Protein AF-A0A2P6NKU2-F1 (afdb_monomer_lite)

Sequence (429 aa):
MNRVTAGFEARDTPEVQMRATLITFRNQTPTHAPTNDEMSANINNIEGGYKATLSNPKSSEEARQHAMDMLNKMSKGEDVERANPPRNGDLSEEEKHRHHIEGGYKATLSNPKSSEEAKKHAQEMLDKISRGEEVEAANPSRNDNLSEDEKHRHHIIGGYKATLNNESSSEEAKKHAQEMLDRLERGEELSESERNFYRTSDLSEDEKHRHHVIGGYKATLNNDSASDEAKKHAQEMLDKLEKGEELPESEKRGLKRSSDDVKSSDKESSSGSGKQGFASMPKEKVQEIASKGGRTKNAGEEPSSKKSKTEDAKDDTKDLTEDDKHNHHVIGGYKATLSNLKSSEEAKKHAQEMLDKLEKGEEVDSESKSESKSESKSSKKSDSKSESDKSGKGKQGFASMPKEKVQEIASKGGRTKNAGEEPTAVKNN

pLDDT: mean 73.59, std 20.35, range [33.16, 97.69]

InterPro domains:
  IPR018824 Conidiation-specific protein 6 [PF10346] (42-74)
  IPR018824 Conidiation-specific protein 6 [PF10346] (97-128)
  IPR018824 Conidiation-specific protein 6 [PF10346] (152-184)
  IPR018824 Conidiation-specific protein 6 [PF10346] (209-241)
  IPR018824 Conidiation-specific protein 6 [PF10346] (326-358)
  IPR019626 Stress-induced protein, KGG, repeat [PF10685] (277-295)
  IPR019626 Stress-induced protein, KGG, repeat [PF10685] (397-415)
  IPR052670 UPF0654 domain-containing protein [PTHR36576] (151-243)

Foldseek 3Di:
DDDDDDDDDDDDDPDPPPPPPPPPPPPPPPPPDDDPVRVVVVLVVLLVVLVVLCVDPPRDPVSVVVSVVLNVCVVVPPPCVVVPPPDLVPDDPVRNVLVVLLVVLVVLLVDPPRDPVSVVVSVVVNVCVVVVNPPVPVPLVVCVPPDPVVVLLVVLLVVLVVLLPDPPHDPVSVVVSVVVNVCVVVVPDDDPVRSVVSPLVPDDPQVVLLVVLLVVLVVLCVDPPRDPVSVVVSVVVNVCVVVVHDDDPVSVPPPPPPDDVPPDPDDDDDPDPDPPPPVNDPPVVVVVVVVVDPDPPDDDDDDDDDDDDDDDDPPCPDDDDPVNVVVVVLLVVLVVLCPDPPRDPVSVVVSVVVNVCVVVVNPDPPPPPDPPDDDDDDDDDDDDDDDDDDDDPDPDPPVPDDPVVVVVCVVVPDDPPPDDDDDDDDDDD

Organism: NCBI:txid1890364

Secondary structure (DSSP, 8-state):
--------------------------------PPPHHHHHHHHHHHHHHHHHHHH-TTS-HHHHHHHHHHHHHHHTT--GGGTS---TTSS-HHHHHHHHHHHHHHHHHH-TTS-HHHHHHHHHHHHHHHTT-------GGGGGGS-HHHHHHHHHHHHHHHHHH-TTS-HHHHHHHHHHHHHHHTTPPPPHHHHHHH-TTSS-HHHHHHHHHHHHHHHHHH-TTS-HHHHHHHHHHHHHHHTTPPPPHHHHTSSTTSSSS----------------GGGS-HHHHHHHHHT-----------------------------HHHHHHHHHHHHHHHHHH-TTS-HHHHHHHHHHHHHHHTT----TT------------------------------GGGS-HHHHHHHHHHS-----PPPP-------

Radius of gyration: 36.41 Å; chains: 1; bounding box: 132×80×87 Å

Structure (mmCIF, N/CA/C/O backbone):
data_AF-A0A2P6NKU2-F1
#
_entry.id   AF-A0A2P6NKU2-F1
#
loop_
_atom_site.group_PDB
_atom_site.id
_atom_site.type_symbol
_atom_site.label_atom_id
_atom_site.label_alt_id
_atom_site.label_comp_id
_atom_site.label_asym_id
_atom_site.label_entity_id
_atom_site.label_seq_id
_atom_site.pdbx_PDB_ins_code
_atom_site.Cartn_x
_atom_site.Cartn_y
_atom_site.Cartn_z
_atom_site.occupancy
_atom_site.B_iso_or_equiv
_atom_site.auth_seq_id
_atom_site.auth_comp_id
_atom_site.auth_asym_id
_atom_site.auth_atom_id
_atom_site.pdbx_PDB_model_num
ATOM 1 N N . MET A 1 1 ? 76.157 10.938 19.872 1.00 46.62 1 MET A N 1
ATOM 2 C CA . MET A 1 1 ? 76.374 9.580 20.420 1.00 46.62 1 MET A CA 1
ATOM 3 C C . MET A 1 1 ? 75.071 9.175 21.102 1.00 46.62 1 MET A C 1
ATOM 5 O O . MET A 1 1 ? 74.679 9.897 21.997 1.00 46.62 1 MET A O 1
ATOM 9 N N . ASN A 1 2 ? 74.260 8.188 20.734 1.00 48.03 2 ASN A N 1
ATOM 10 C CA . ASN A 1 2 ? 74.245 7.165 19.691 1.00 48.03 2 ASN A CA 1
ATOM 11 C C . ASN A 1 2 ? 72.760 6.925 19.344 1.00 48.03 2 ASN A C 1
ATOM 13 O O . ASN A 1 2 ? 71.943 6.779 20.250 1.00 48.03 2 ASN A O 1
ATOM 17 N N . ARG A 1 3 ? 72.408 6.906 18.052 1.00 43.28 3 ARG A N 1
ATOM 18 C CA . ARG A 1 3 ? 71.095 6.456 17.564 1.00 43.28 3 ARG A CA 1
ATOM 19 C C . ARG A 1 3 ? 71.150 4.939 17.414 1.00 43.28 3 ARG A C 1
ATOM 21 O O . ARG A 1 3 ? 71.991 4.443 16.672 1.00 43.28 3 ARG A O 1
ATOM 28 N N . VAL A 1 4 ? 70.268 4.227 18.108 1.00 55.75 4 VAL A N 1
ATOM 29 C CA . VAL A 1 4 ? 70.070 2.784 17.935 1.00 55.75 4 VAL A CA 1
ATOM 30 C C . VAL A 1 4 ? 69.018 2.588 16.848 1.00 55.75 4 VAL A C 1
ATOM 32 O O . VAL A 1 4 ? 67.836 2.851 17.045 1.00 55.75 4 VAL A O 1
ATOM 35 N N . THR A 1 5 ? 69.486 2.182 15.675 1.00 52.53 5 THR A N 1
ATOM 36 C CA . THR A 1 5 ? 68.692 1.688 14.551 1.00 52.53 5 THR A CA 1
ATOM 37 C C . THR A 1 5 ? 68.371 0.216 14.795 1.00 52.53 5 THR A C 1
ATOM 39 O O . THR A 1 5 ? 69.264 -0.626 14.713 1.00 52.53 5 THR A O 1
ATOM 42 N N . ALA A 1 6 ? 67.115 -0.096 15.109 1.00 56.97 6 ALA A N 1
ATOM 43 C CA . ALA A 1 6 ? 66.612 -1.466 15.120 1.00 56.97 6 ALA A CA 1
ATOM 44 C C . ALA A 1 6 ? 66.144 -1.825 13.702 1.00 56.97 6 ALA A C 1
ATOM 46 O O . ALA A 1 6 ? 65.212 -1.216 13.176 1.00 56.97 6 ALA A O 1
ATOM 47 N N . GLY A 1 7 ? 66.854 -2.765 13.075 1.00 49.09 7 GLY A N 1
ATOM 48 C CA . GLY A 1 7 ? 66.516 -3.334 11.777 1.00 49.09 7 GLY A CA 1
ATOM 49 C C . GLY A 1 7 ? 65.271 -4.207 11.881 1.00 49.09 7 GLY A C 1
ATOM 50 O O . GLY A 1 7 ? 65.176 -5.066 12.754 1.00 49.09 7 GLY A O 1
ATOM 51 N N . PHE A 1 8 ? 64.316 -3.961 10.991 1.00 51.16 8 PHE A N 1
ATOM 52 C CA . PHE A 1 8 ? 63.156 -4.815 10.791 1.00 51.16 8 PHE A CA 1
ATOM 53 C C . PHE A 1 8 ? 63.537 -5.833 9.713 1.00 51.16 8 PHE A C 1
ATOM 55 O O . PHE A 1 8 ? 63.687 -5.483 8.543 1.00 51.16 8 PHE A O 1
ATOM 62 N N . GLU A 1 9 ? 63.793 -7.069 10.138 1.00 52.72 9 GLU A N 1
ATOM 63 C CA . GLU A 1 9 ? 64.088 -8.198 9.260 1.00 52.72 9 GLU A CA 1
ATOM 64 C C . GLU A 1 9 ? 62.875 -8.497 8.374 1.00 52.72 9 GLU A C 1
ATOM 66 O O . GLU A 1 9 ? 61.764 -8.747 8.852 1.00 52.72 9 GLU A O 1
ATOM 71 N N . ALA A 1 10 ? 63.108 -8.456 7.064 1.00 47.59 10 ALA A N 1
ATOM 72 C CA . ALA A 1 10 ? 62.177 -8.911 6.051 1.00 47.59 10 ALA A CA 1
ATOM 73 C C . ALA A 1 10 ? 61.926 -10.411 6.252 1.00 47.59 10 ALA A C 1
ATOM 75 O O . ALA A 1 10 ? 62.823 -11.234 6.083 1.00 47.59 10 ALA A O 1
ATOM 76 N N . ARG A 1 11 ? 60.700 -10.765 6.641 1.00 50.03 11 ARG A N 1
ATOM 77 C CA . ARG A 1 11 ? 60.231 -12.148 6.597 1.00 50.03 11 ARG A CA 1
ATOM 78 C C . ARG A 1 11 ? 59.867 -12.471 5.157 1.00 50.03 11 ARG A C 1
ATOM 80 O O . ARG A 1 11 ? 58.875 -11.957 4.647 1.00 50.03 11 ARG A O 1
ATOM 87 N N . ASP A 1 12 ? 60.680 -13.326 4.547 1.00 50.78 12 ASP A N 1
ATOM 88 C CA . ASP A 1 12 ? 60.379 -14.046 3.314 1.00 50.78 12 ASP A CA 1
ATOM 89 C C . ASP A 1 12 ? 58.995 -14.698 3.414 1.00 50.78 12 ASP A C 1
ATOM 91 O O . ASP A 1 12 ? 58.765 -15.644 4.172 1.00 50.78 12 ASP A O 1
ATOM 95 N N . THR A 1 13 ? 58.050 -14.165 2.648 1.00 58.47 13 THR A N 1
ATOM 96 C CA . THR A 1 13 ? 56.775 -14.822 2.371 1.00 58.47 13 THR A CA 1
ATOM 97 C C . THR A 1 13 ? 57.018 -15.919 1.338 1.00 58.47 13 THR A C 1
ATOM 99 O O . THR A 1 13 ? 57.565 -15.613 0.276 1.00 58.47 13 THR A O 1
ATOM 102 N N . PRO A 1 14 ? 56.613 -17.178 1.588 1.00 53.78 14 PRO A N 1
ATOM 103 C CA . PRO A 1 14 ? 56.723 -18.213 0.577 1.00 53.78 14 PRO A CA 1
ATOM 104 C C . PRO A 1 14 ? 55.837 -17.841 -0.610 1.00 53.78 14 PRO A C 1
ATOM 106 O O . PRO A 1 14 ? 54.634 -17.618 -0.475 1.00 53.78 14 PRO A O 1
ATOM 109 N N . GLU A 1 15 ? 56.476 -17.765 -1.769 1.00 51.59 15 GLU A N 1
ATOM 110 C CA . GLU A 1 15 ? 55.886 -17.640 -3.091 1.00 51.59 15 GLU A CA 1
ATOM 111 C C . GLU A 1 15 ? 54.861 -18.767 -3.293 1.00 51.59 15 GLU A C 1
ATOM 113 O O . GLU A 1 15 ? 55.184 -19.903 -3.648 1.00 51.59 15 GLU A O 1
ATOM 118 N N . VAL A 1 16 ? 53.594 -18.470 -2.995 1.00 49.28 16 VAL A N 1
ATOM 119 C CA . VAL A 1 16 ? 52.472 -19.345 -3.319 1.00 49.28 16 VAL A CA 1
ATOM 120 C C . VAL A 1 16 ? 52.348 -19.327 -4.835 1.00 49.28 16 VAL A C 1
ATOM 122 O O . VAL A 1 16 ? 51.752 -18.420 -5.414 1.00 49.28 16 VAL A O 1
ATOM 125 N N . GLN A 1 17 ? 52.939 -20.333 -5.480 1.00 46.47 17 GLN A N 1
ATOM 126 C CA . GLN A 1 17 ? 52.674 -20.663 -6.873 1.00 46.47 17 GLN A CA 1
ATOM 127 C C . GLN A 1 17 ? 51.173 -20.931 -7.019 1.00 46.47 17 GLN A C 1
ATOM 129 O O . GLN A 1 17 ? 50.691 -22.049 -6.822 1.00 46.47 17 GLN A O 1
ATOM 134 N N . MET A 1 18 ? 50.422 -19.883 -7.353 1.00 46.53 18 MET A N 1
ATOM 135 C CA . MET A 1 18 ? 49.056 -19.991 -7.831 1.00 46.53 18 MET A CA 1
ATOM 136 C C . MET A 1 18 ? 49.111 -20.746 -9.154 1.00 46.53 18 MET A C 1
ATOM 138 O O . MET A 1 18 ? 49.313 -20.173 -10.224 1.00 46.53 18 MET A O 1
ATOM 142 N N . ARG A 1 19 ? 48.967 -22.071 -9.072 1.00 45.34 19 ARG A N 1
ATOM 143 C CA . ARG A 1 19 ? 48.601 -22.906 -10.210 1.00 45.34 19 ARG A CA 1
ATOM 144 C C . ARG A 1 19 ? 47.275 -22.366 -10.729 1.00 45.34 19 ARG A C 1
ATOM 146 O O . ARG A 1 19 ? 46.218 -22.661 -10.179 1.00 45.34 19 ARG A O 1
ATOM 153 N N . ALA A 1 20 ? 47.355 -21.544 -11.771 1.00 46.84 20 ALA A N 1
ATOM 154 C CA . ALA A 1 20 ? 46.227 -21.125 -12.577 1.00 46.84 20 ALA A CA 1
ATOM 155 C C . ALA A 1 20 ? 45.651 -22.371 -13.260 1.00 46.84 20 ALA A C 1
ATOM 157 O O . ALA A 1 20 ? 46.010 -22.730 -14.380 1.00 46.84 20 ALA A O 1
ATOM 158 N N . THR A 1 21 ? 44.787 -23.081 -12.540 1.00 47.06 21 THR A N 1
ATOM 159 C CA . THR A 1 21 ? 43.886 -24.073 -13.111 1.00 47.06 21 THR A CA 1
ATOM 160 C C . THR A 1 21 ? 42.972 -23.310 -14.062 1.00 47.06 21 THR A C 1
ATOM 162 O O . THR A 1 21 ? 42.023 -22.659 -13.632 1.00 47.06 21 THR A O 1
ATOM 165 N N . LEU A 1 22 ? 43.299 -23.340 -15.357 1.00 45.00 22 LEU A N 1
ATOM 166 C CA . LEU A 1 22 ? 42.388 -22.971 -16.436 1.00 45.00 22 LEU A CA 1
ATOM 167 C C . LEU A 1 22 ? 41.176 -23.909 -16.363 1.00 45.00 22 LEU A C 1
ATOM 169 O O . LEU A 1 22 ? 41.125 -24.954 -17.013 1.00 45.00 22 LEU A O 1
ATOM 173 N N . ILE A 1 23 ? 40.199 -23.539 -15.538 1.00 47.00 23 ILE A N 1
ATOM 174 C CA . ILE A 1 23 ? 38.848 -24.078 -15.604 1.00 47.00 23 ILE A CA 1
ATOM 175 C C . ILE A 1 23 ? 38.249 -23.479 -16.872 1.00 47.00 23 ILE A C 1
ATOM 177 O O . ILE A 1 23 ? 37.719 -22.371 -16.890 1.00 47.00 23 ILE A O 1
ATOM 181 N N . THR A 1 24 ? 38.403 -24.209 -17.971 1.00 44.25 24 THR A N 1
ATOM 182 C CA . THR A 1 24 ? 37.651 -23.974 -19.197 1.00 44.25 24 THR A CA 1
ATOM 183 C C . THR A 1 24 ? 36.188 -24.277 -18.887 1.00 44.25 24 THR A C 1
ATOM 185 O O . THR A 1 24 ? 35.739 -25.420 -18.934 1.00 44.25 24 THR A O 1
ATOM 188 N N . PHE A 1 25 ? 35.445 -23.237 -18.505 1.00 44.16 25 PHE A N 1
ATOM 189 C CA . PHE A 1 25 ? 33.994 -23.274 -18.357 1.00 44.16 25 PHE A CA 1
ATOM 190 C C . PHE A 1 25 ? 33.373 -23.537 -19.735 1.00 44.16 25 PHE A C 1
ATOM 192 O O . PHE A 1 25 ? 33.057 -22.629 -20.500 1.00 44.16 25 PHE A O 1
ATOM 199 N N . ARG A 1 26 ? 33.220 -24.817 -20.073 1.00 46.06 26 ARG A N 1
ATOM 200 C CA . ARG A 1 26 ? 32.463 -25.290 -21.232 1.00 46.06 26 ARG A CA 1
ATOM 201 C C . ARG A 1 26 ? 30.973 -25.329 -20.878 1.00 46.06 26 ARG A C 1
ATOM 203 O O . ARG A 1 26 ? 30.357 -26.384 -20.910 1.00 46.06 26 ARG A O 1
ATOM 210 N N . ASN A 1 27 ? 30.404 -24.168 -20.557 1.00 41.09 27 ASN A N 1
ATOM 211 C CA . ASN A 1 27 ? 28.954 -23.963 -20.513 1.00 41.09 27 ASN A CA 1
ATOM 212 C C . ASN A 1 27 ? 28.515 -23.276 -21.808 1.00 41.09 27 ASN A C 1
ATOM 214 O O . ASN A 1 27 ? 28.085 -22.130 -21.816 1.00 41.09 27 ASN A O 1
ATOM 218 N N . GLN A 1 28 ? 28.655 -23.987 -22.924 1.00 41.41 28 GLN A N 1
ATOM 219 C CA . GLN A 1 28 ? 27.844 -23.712 -24.102 1.00 41.41 28 GLN A CA 1
ATOM 220 C C . GLN A 1 28 ? 26.759 -24.778 -24.110 1.00 41.41 28 GLN A C 1
ATOM 222 O O . GLN A 1 28 ? 26.965 -25.891 -24.593 1.00 41.41 28 GLN A O 1
ATOM 227 N N . THR A 1 29 ? 25.617 -24.454 -23.507 1.00 39.38 29 THR A N 1
ATOM 228 C CA . THR A 1 29 ? 24.372 -25.134 -23.858 1.00 39.38 29 THR A CA 1
ATOM 229 C C . THR A 1 29 ? 24.200 -24.956 -25.365 1.00 39.38 29 THR A C 1
ATOM 231 O O . THR A 1 29 ? 24.227 -23.808 -25.817 1.00 39.38 29 THR A O 1
ATOM 234 N N . PRO A 1 30 ? 24.088 -26.031 -26.164 1.00 43.75 30 PRO A N 1
ATOM 235 C CA . PRO A 1 30 ? 23.820 -25.882 -27.582 1.00 43.75 30 PRO A CA 1
ATOM 236 C C . PRO A 1 30 ? 22.489 -25.146 -27.715 1.00 43.75 30 PRO A C 1
ATOM 238 O O . PRO A 1 30 ? 21.438 -25.661 -27.332 1.00 43.75 30 PRO A O 1
ATOM 241 N N . THR A 1 31 ? 22.547 -23.911 -28.203 1.00 48.41 31 THR A N 1
ATOM 242 C CA . THR A 1 31 ? 21.379 -23.195 -28.687 1.00 48.41 31 THR A CA 1
ATOM 243 C C . THR A 1 31 ? 20.873 -23.999 -29.875 1.00 48.41 31 THR A C 1
ATOM 245 O O . THR A 1 31 ? 21.443 -23.970 -30.964 1.00 48.41 31 THR A O 1
ATOM 248 N N . HIS A 1 32 ? 19.861 -24.832 -29.635 1.00 53.09 32 HIS A N 1
ATOM 249 C CA . HIS A 1 32 ? 19.169 -25.539 -30.699 1.00 53.09 32 HIS A CA 1
ATOM 250 C C . HIS A 1 32 ? 18.544 -24.466 -31.590 1.00 53.09 32 HIS A C 1
ATOM 252 O O . HIS A 1 32 ? 17.558 -23.839 -31.207 1.00 53.09 32 HIS A O 1
ATOM 258 N N . ALA A 1 33 ? 19.163 -24.201 -32.742 1.00 50.59 33 ALA A N 1
ATOM 259 C CA . ALA A 1 33 ? 18.539 -23.384 -33.766 1.00 50.59 33 ALA A CA 1
ATOM 260 C C . ALA A 1 33 ? 17.204 -24.062 -34.120 1.00 50.59 33 ALA A C 1
ATOM 262 O O . ALA A 1 33 ? 17.217 -25.266 -34.416 1.00 50.59 33 ALA A O 1
ATOM 263 N N . PRO A 1 34 ? 16.068 -23.349 -34.017 1.00 55.47 34 PRO A N 1
ATOM 264 C CA . PRO A 1 34 ? 14.773 -23.931 -34.320 1.00 55.47 34 PRO A CA 1
ATOM 265 C C . PRO A 1 34 ? 14.801 -24.431 -35.759 1.00 55.47 34 PRO A C 1
ATOM 267 O O . PRO A 1 34 ? 15.294 -23.760 -36.667 1.00 55.47 34 PRO A O 1
ATOM 270 N N . THR A 1 35 ? 14.321 -25.650 -35.965 1.00 64.81 35 THR A N 1
ATOM 271 C CA . THR A 1 35 ? 14.214 -26.197 -37.321 1.00 64.81 35 THR A CA 1
ATOM 272 C C . THR A 1 35 ? 13.182 -25.385 -38.116 1.00 64.81 35 THR A C 1
ATOM 274 O O . THR A 1 35 ? 12.263 -24.806 -37.535 1.00 64.81 35 THR A O 1
ATOM 277 N N . ASN A 1 36 ? 13.308 -25.326 -39.447 1.00 61.12 36 ASN A N 1
ATOM 278 C CA . ASN A 1 36 ? 12.386 -24.558 -40.304 1.00 61.12 36 ASN A CA 1
ATOM 279 C C . ASN A 1 36 ? 10.899 -24.908 -40.070 1.00 61.12 36 ASN A C 1
ATOM 281 O O . ASN A 1 36 ? 10.035 -24.041 -40.200 1.00 61.12 36 ASN A O 1
ATOM 285 N N . ASP A 1 37 ? 10.602 -26.143 -39.653 1.00 60.41 37 ASP A N 1
ATOM 286 C CA . ASP A 1 37 ? 9.245 -26.574 -39.308 1.00 60.41 37 ASP A CA 1
ATOM 287 C C . ASP A 1 37 ? 8.722 -25.911 -38.017 1.00 60.41 37 ASP A C 1
ATOM 289 O O . ASP A 1 37 ? 7.562 -25.496 -37.969 1.00 60.41 37 ASP A O 1
ATOM 293 N N . GLU A 1 38 ? 9.565 -25.715 -36.997 1.00 58.97 38 GLU A N 1
ATOM 294 C CA . GLU A 1 38 ? 9.189 -25.027 -35.750 1.00 58.97 38 GLU A CA 1
ATOM 295 C C . GLU A 1 38 ? 8.980 -23.521 -35.955 1.00 58.97 38 GLU A C 1
ATOM 297 O O . GLU A 1 38 ? 8.061 -22.939 -35.369 1.00 58.97 38 GLU A O 1
ATOM 302 N N . MET A 1 39 ? 9.771 -22.892 -36.835 1.00 61.03 39 MET A N 1
ATOM 303 C CA . MET A 1 39 ? 9.555 -21.493 -37.226 1.00 61.03 39 MET A CA 1
ATOM 304 C C . MET A 1 39 ? 8.201 -21.313 -37.931 1.00 61.03 39 MET A C 1
ATOM 306 O O . MET A 1 39 ? 7.456 -20.383 -37.613 1.00 61.03 39 MET A O 1
ATOM 310 N N . SER A 1 40 ? 7.823 -22.249 -38.811 1.00 62.69 40 SER A N 1
ATOM 311 C CA . SER A 1 40 ? 6.535 -22.207 -39.519 1.00 62.69 40 SER A CA 1
ATOM 312 C C . SER A 1 40 ? 5.324 -22.358 -38.583 1.00 62.69 40 SER A C 1
ATOM 314 O O . SER A 1 40 ? 4.305 -21.679 -38.747 1.00 62.69 40 SER A O 1
ATOM 316 N N . ALA A 1 41 ? 5.440 -23.197 -37.547 1.00 68.75 41 ALA A N 1
ATOM 317 C CA . ALA A 1 41 ? 4.378 -23.412 -36.566 1.00 68.75 41 ALA A CA 1
ATOM 318 C C . ALA A 1 41 ? 4.119 -22.162 -35.708 1.00 68.75 41 ALA A C 1
ATOM 320 O O . ALA A 1 41 ? 2.974 -21.878 -35.349 1.00 68.75 41 ALA A O 1
ATOM 321 N N . ASN A 1 42 ? 5.164 -21.384 -35.409 1.00 73.75 42 ASN A N 1
ATOM 322 C CA . ASN A 1 42 ? 5.033 -20.150 -34.639 1.00 73.75 42 ASN A CA 1
ATOM 323 C C . ASN A 1 42 ? 4.331 -19.049 -35.453 1.00 73.75 42 ASN A C 1
ATOM 325 O O . ASN A 1 42 ? 3.414 -18.403 -34.948 1.00 73.75 42 ASN A O 1
ATOM 329 N N . ILE A 1 43 ? 4.671 -18.905 -36.739 1.00 79.06 43 ILE A N 1
ATOM 330 C CA . ILE A 1 43 ? 4.046 -17.922 -37.643 1.00 79.06 43 ILE A CA 1
ATOM 331 C C . ILE A 1 43 ? 2.530 -18.145 -37.737 1.00 79.06 43 ILE A C 1
ATOM 333 O O . ILE A 1 43 ? 1.754 -17.206 -37.550 1.00 79.06 43 ILE A O 1
ATOM 337 N N . ASN A 1 44 ? 2.091 -19.394 -37.920 1.00 83.25 44 ASN A N 1
ATOM 338 C CA . ASN A 1 44 ? 0.665 -19.732 -38.011 1.00 83.25 44 ASN A CA 1
ATOM 339 C C . ASN A 1 44 ? -0.123 -19.375 -36.736 1.00 83.25 44 ASN A C 1
ATOM 341 O O . ASN A 1 44 ? -1.271 -18.929 -36.813 1.00 83.25 44 ASN A O 1
ATOM 345 N N . ASN A 1 45 ? 0.491 -19.528 -35.558 1.00 83.88 45 ASN A N 1
ATOM 346 C CA . ASN A 1 45 ? -0.133 -19.155 -34.288 1.00 83.88 45 ASN A CA 1
ATOM 347 C C . ASN A 1 45 ? -0.252 -17.634 -34.131 1.00 83.88 45 ASN A C 1
ATOM 349 O O . ASN A 1 45 ? -1.290 -17.143 -33.676 1.00 83.88 45 ASN A O 1
ATOM 353 N N . ILE A 1 46 ? 0.780 -16.884 -34.530 1.00 83.56 46 ILE A N 1
ATOM 354 C CA . ILE A 1 46 ? 0.766 -15.418 -34.460 1.00 83.56 46 ILE A CA 1
ATOM 355 C C . ILE A 1 46 ? -0.267 -14.852 -35.449 1.00 83.56 46 ILE A C 1
ATOM 357 O O . ILE A 1 46 ? -1.089 -14.015 -35.065 1.00 83.56 46 ILE A O 1
ATOM 361 N N . GLU A 1 47 ? -0.318 -15.368 -36.682 1.00 88.50 47 GLU A N 1
ATOM 362 C CA . GLU A 1 47 ? -1.372 -15.023 -37.644 1.00 88.50 47 GLU A CA 1
ATOM 363 C C . GLU A 1 47 ? -2.772 -15.302 -37.086 1.00 88.50 47 GLU A C 1
ATOM 365 O O . GLU A 1 47 ? -3.682 -14.481 -37.230 1.00 88.50 47 GLU A O 1
ATOM 370 N N . GLY A 1 48 ? -2.950 -16.457 -36.436 1.00 92.12 48 GLY A N 1
ATOM 371 C CA . GLY A 1 48 ? -4.195 -16.818 -35.765 1.00 92.12 48 GLY A CA 1
ATOM 372 C C . GLY A 1 48 ? -4.597 -15.795 -34.699 1.00 92.12 48 GLY A C 1
ATOM 373 O O . GLY A 1 48 ? -5.760 -15.392 -34.648 1.00 92.12 48 GLY A O 1
ATOM 374 N N . GLY A 1 49 ? -3.639 -15.310 -33.903 1.00 93.56 49 GLY A N 1
ATOM 375 C CA . GLY A 1 49 ? -3.856 -14.275 -32.887 1.00 93.56 49 GLY A CA 1
ATOM 376 C C . GLY A 1 49 ? -4.288 -12.924 -33.468 1.00 93.56 49 GLY A C 1
ATOM 377 O O . GLY A 1 49 ? -5.248 -12.312 -32.982 1.00 93.56 49 GLY A O 1
ATOM 378 N N . TYR A 1 50 ? -3.653 -12.471 -34.550 1.00 94.94 50 TYR A N 1
ATOM 379 C CA . TYR A 1 50 ? -4.061 -11.233 -35.224 1.00 94.94 50 TYR A CA 1
ATOM 380 C C . TYR A 1 50 ? -5.432 -11.368 -35.897 1.00 94.94 50 TYR A C 1
ATOM 382 O O . TYR A 1 50 ? -6.283 -10.490 -35.733 1.00 94.94 50 TYR A O 1
ATOM 390 N N . LYS A 1 51 ? -5.719 -12.500 -36.555 1.00 95.69 51 LYS A N 1
ATOM 391 C CA . LYS A 1 51 ? -7.054 -12.794 -37.113 1.00 95.69 51 LYS A CA 1
ATOM 392 C C . LYS A 1 51 ? -8.126 -12.822 -36.017 1.00 95.69 51 LYS A C 1
ATOM 394 O O . LYS A 1 51 ? -9.203 -12.246 -36.191 1.00 95.69 51 LYS A O 1
ATOM 399 N N . ALA A 1 52 ? -7.822 -13.407 -34.857 1.00 96.12 52 ALA A N 1
ATOM 400 C CA . ALA A 1 52 ? -8.712 -13.391 -33.699 1.00 96.12 52 ALA A CA 1
ATOM 401 C C . ALA A 1 52 ? -8.979 -11.958 -33.206 1.00 96.12 52 ALA A C 1
ATOM 403 O O . ALA A 1 52 ? -10.135 -11.601 -32.963 1.00 96.12 52 ALA A O 1
ATOM 404 N N . THR A 1 53 ? -7.943 -11.114 -33.147 1.00 93.12 53 THR A N 1
ATOM 405 C CA . THR A 1 53 ? -8.052 -9.695 -32.758 1.00 93.12 53 THR A CA 1
ATOM 406 C C . THR A 1 53 ? -8.991 -8.924 -33.689 1.00 93.12 53 THR A C 1
ATOM 408 O O . THR A 1 53 ? -9.839 -8.177 -33.196 1.00 93.12 53 THR A O 1
ATOM 411 N N . LEU A 1 54 ? -8.920 -9.162 -35.005 1.00 95.50 54 LEU A N 1
ATOM 412 C CA . LEU A 1 54 ? -9.831 -8.570 -35.995 1.00 95.50 54 LEU A CA 1
ATOM 413 C C . LEU A 1 54 ? -11.277 -9.047 -35.831 1.00 95.50 54 LEU A C 1
ATOM 415 O O . LEU A 1 54 ? -12.213 -8.249 -35.937 1.00 95.50 54 LEU A O 1
ATOM 419 N N . SER A 1 55 ? -11.461 -10.334 -35.529 1.00 95.94 55 SER A N 1
ATOM 420 C CA . SER A 1 55 ? -12.786 -10.938 -35.356 1.00 95.94 55 SER A CA 1
ATOM 421 C C . SER A 1 55 ? -13.480 -10.544 -34.045 1.00 95.94 55 SER A C 1
ATOM 423 O O . SER A 1 55 ? -14.707 -10.553 -33.973 1.00 95.94 55 SER A O 1
ATOM 425 N N . ASN A 1 56 ? -12.726 -10.169 -33.006 1.00 94.31 56 ASN A N 1
ATOM 426 C CA . ASN A 1 56 ? -13.282 -9.855 -31.694 1.00 94.31 56 ASN A CA 1
ATOM 427 C C . ASN A 1 56 ? -13.940 -8.461 -31.688 1.00 94.31 56 ASN A C 1
ATOM 429 O O . ASN A 1 56 ? -13.227 -7.461 -31.741 1.00 94.31 56 ASN A O 1
ATOM 433 N N . PRO A 1 57 ? -15.277 -8.333 -31.562 1.00 93.62 57 PRO A N 1
ATOM 434 C CA . PRO A 1 57 ? -15.966 -7.038 -31.590 1.00 93.62 57 PRO A CA 1
ATOM 435 C C . PRO A 1 57 ? -15.513 -6.074 -30.485 1.00 93.62 57 PRO A C 1
ATOM 437 O O . PRO A 1 57 ? -15.665 -4.873 -30.663 1.00 93.62 57 PRO A O 1
ATOM 440 N N . LYS A 1 58 ? -14.921 -6.572 -29.390 1.00 88.81 58 LYS A N 1
ATOM 441 C CA . LYS A 1 58 ? -14.439 -5.755 -28.265 1.00 88.81 58 LYS A CA 1
ATOM 442 C C . LYS A 1 58 ? -13.015 -5.216 -28.429 1.00 88.81 58 LYS A C 1
ATOM 444 O O . LYS A 1 58 ? -12.570 -4.465 -27.567 1.00 88.81 58 LYS A O 1
ATOM 449 N N . SER A 1 59 ? -12.284 -5.617 -29.467 1.00 88.31 59 SER A N 1
ATOM 450 C CA . SER A 1 59 ? -10.957 -5.057 -29.740 1.00 88.31 59 SER A CA 1
ATOM 451 C C . SER A 1 59 ? -11.082 -3.583 -30.127 1.00 88.31 59 SER A C 1
ATOM 453 O O . SER A 1 59 ? -11.968 -3.235 -30.912 1.00 88.31 59 SER A O 1
ATOM 455 N N . SER A 1 60 ? -10.192 -2.735 -29.604 1.00 90.19 60 SER A N 1
ATOM 456 C CA . SER A 1 60 ? -10.116 -1.326 -30.001 1.00 90.19 60 SER A CA 1
ATOM 457 C C . SER A 1 60 ? -9.763 -1.190 -31.484 1.00 90.19 60 SER A C 1
ATOM 459 O O . SER A 1 60 ? -9.148 -2.082 -32.074 1.00 90.19 60 SER A O 1
ATOM 461 N N . GLU A 1 61 ? -10.143 -0.062 -32.084 1.00 90.75 61 GLU A N 1
ATOM 462 C CA . GLU A 1 61 ? -9.864 0.210 -33.498 1.00 90.75 61 GLU A CA 1
ATOM 463 C C . GLU A 1 61 ? -8.356 0.234 -33.782 1.00 90.75 61 GLU A C 1
ATOM 465 O O . GLU A 1 61 ? -7.894 -0.361 -34.750 1.00 90.75 61 GLU A O 1
ATOM 470 N N . GLU A 1 62 ? -7.565 0.806 -32.872 1.00 77.94 62 GLU A N 1
ATOM 471 C CA . GLU A 1 62 ? -6.100 0.803 -32.955 1.00 77.94 62 GLU A CA 1
ATOM 472 C C . GLU A 1 62 ? -5.520 -0.619 -32.943 1.00 77.94 62 GLU A C 1
ATOM 474 O O . GLU A 1 62 ? -4.660 -0.948 -33.761 1.00 77.94 62 GLU A O 1
ATOM 479 N N . ALA A 1 63 ? -6.025 -1.499 -32.069 1.00 85.00 63 ALA A N 1
ATOM 480 C CA . ALA A 1 63 ? -5.576 -2.889 -32.005 1.00 85.00 63 ALA A CA 1
ATOM 481 C C . ALA A 1 63 ? -5.940 -3.667 -33.279 1.00 85.00 63 ALA A C 1
ATOM 483 O O . ALA A 1 63 ? -5.165 -4.508 -33.738 1.00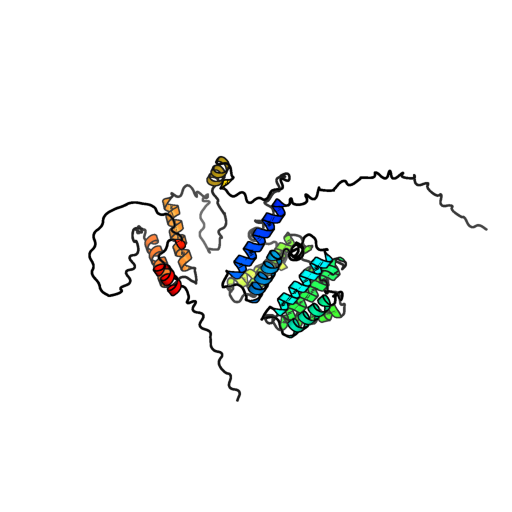 85.00 63 ALA A O 1
ATOM 484 N N . ARG A 1 64 ? -7.103 -3.373 -33.875 1.00 93.56 64 ARG A N 1
ATOM 485 C CA . ARG A 1 64 ? -7.516 -3.945 -35.162 1.00 93.56 64 ARG A CA 1
ATOM 486 C C . ARG A 1 64 ? -6.641 -3.450 -36.308 1.00 93.56 64 ARG A C 1
ATOM 488 O O . ARG A 1 64 ? -6.154 -4.270 -37.081 1.00 93.56 64 ARG A O 1
ATOM 495 N N . GLN A 1 65 ? -6.386 -2.148 -36.387 1.00 91.88 65 GLN A N 1
ATOM 496 C CA . GLN A 1 65 ? -5.538 -1.568 -37.426 1.00 91.88 65 GLN A CA 1
ATOM 497 C C . GLN A 1 65 ? -4.113 -2.135 -37.361 1.00 91.88 65 GLN A C 1
ATOM 499 O O . GLN A 1 65 ? -3.554 -2.527 -38.385 1.00 91.88 65 GLN A O 1
ATOM 504 N N . HIS A 1 66 ? -3.557 -2.266 -36.154 1.00 88.75 66 HIS A N 1
ATOM 505 C CA . HIS A 1 66 ? -2.259 -2.901 -35.934 1.00 88.75 66 HIS A CA 1
ATOM 506 C C . HIS A 1 66 ? -2.257 -4.381 -36.351 1.00 88.75 66 HIS A C 1
ATOM 508 O O . HIS A 1 66 ? -1.337 -4.835 -37.029 1.00 88.75 66 HIS A O 1
ATOM 514 N N . ALA A 1 67 ? -3.304 -5.139 -36.003 1.00 92.38 67 ALA A N 1
ATOM 515 C CA . ALA A 1 67 ? -3.433 -6.537 -36.414 1.00 92.38 67 ALA A CA 1
ATOM 516 C C . ALA A 1 67 ? -3.522 -6.698 -37.945 1.00 92.38 67 ALA A C 1
ATOM 518 O O . ALA A 1 67 ? -2.934 -7.630 -38.493 1.00 92.38 67 ALA A O 1
ATOM 519 N N . MET A 1 68 ? -4.210 -5.787 -38.645 1.00 95.00 68 MET A N 1
ATOM 520 C CA . MET A 1 68 ? -4.246 -5.748 -40.115 1.00 95.00 68 MET A CA 1
ATOM 521 C C . MET A 1 68 ? -2.874 -5.444 -40.724 1.00 95.00 68 MET A C 1
ATOM 523 O O . MET A 1 68 ? -2.467 -6.124 -41.665 1.00 95.00 68 MET A O 1
ATOM 527 N N . ASP A 1 69 ? -2.158 -4.449 -40.197 1.00 92.62 69 ASP A N 1
ATOM 528 C CA . ASP A 1 69 ? -0.827 -4.083 -40.694 1.00 92.62 69 ASP A CA 1
ATOM 529 C C . ASP A 1 69 ? 0.171 -5.241 -40.536 1.00 92.62 69 ASP A C 1
ATOM 531 O O . ASP A 1 69 ? 0.877 -5.590 -41.483 1.00 92.62 69 ASP A O 1
ATOM 535 N N . MET A 1 70 ? 0.157 -5.921 -39.385 1.00 89.44 70 MET A N 1
ATOM 536 C CA . MET A 1 70 ? 1.023 -7.080 -39.141 1.00 89.44 70 MET A CA 1
ATOM 537 C C . MET A 1 70 ? 0.693 -8.267 -40.049 1.00 89.44 70 MET A C 1
ATOM 539 O O . MET A 1 70 ? 1.609 -8.878 -40.598 1.00 89.44 70 MET A O 1
ATOM 543 N N . LEU A 1 71 ? -0.590 -8.560 -40.289 1.00 92.56 71 LEU A N 1
ATOM 544 C CA . LEU A 1 71 ? -0.991 -9.599 -41.246 1.00 92.56 71 LEU A CA 1
ATOM 545 C C . LEU A 1 71 ? -0.546 -9.272 -42.679 1.00 92.56 71 LEU A C 1
ATOM 547 O O . LEU A 1 71 ? -0.108 -10.163 -43.405 1.00 92.56 71 LEU A O 1
ATOM 551 N N . ASN A 1 72 ? -0.609 -8.001 -43.084 1.00 92.75 72 ASN A N 1
ATOM 552 C CA . ASN A 1 72 ? -0.131 -7.571 -44.399 1.00 92.75 72 ASN A CA 1
ATOM 553 C C . ASN A 1 72 ? 1.393 -7.705 -44.533 1.00 92.75 72 ASN A C 1
ATOM 555 O O . ASN A 1 72 ? 1.869 -8.118 -45.590 1.00 92.75 72 ASN A O 1
ATOM 559 N N . LYS A 1 73 ? 2.152 -7.379 -43.481 1.00 87.56 73 LYS A N 1
ATOM 560 C CA . LYS A 1 73 ? 3.614 -7.555 -43.437 1.00 87.56 73 LYS A CA 1
ATOM 561 C C . LYS A 1 73 ? 4.006 -9.031 -43.508 1.00 87.56 73 LYS A C 1
ATOM 563 O O . LYS A 1 73 ? 4.820 -9.397 -44.354 1.00 87.56 73 LYS A O 1
ATOM 568 N N . MET A 1 74 ? 3.340 -9.886 -42.724 1.00 86.81 74 MET A N 1
ATOM 569 C CA . MET A 1 74 ? 3.506 -11.348 -42.780 1.00 86.81 74 MET A CA 1
ATOM 570 C C . MET A 1 74 ? 3.225 -11.896 -44.180 1.00 86.81 74 MET A C 1
ATOM 572 O O . MET A 1 74 ? 4.021 -12.660 -44.718 1.00 86.81 74 MET A O 1
ATOM 576 N N . SER A 1 75 ? 2.138 -11.446 -44.815 1.00 89.75 75 SER A N 1
ATOM 577 C CA . SER A 1 75 ? 1.776 -11.888 -46.165 1.00 89.75 75 SER A CA 1
ATOM 578 C C . SER A 1 75 ? 2.785 -11.471 -47.240 1.00 89.75 75 SER A C 1
ATOM 580 O O . SER A 1 75 ? 2.814 -12.090 -48.303 1.00 89.75 75 SER A O 1
ATOM 582 N N . LYS A 1 76 ? 3.578 -10.420 -47.006 1.00 90.06 76 LYS A N 1
ATOM 583 C CA . LYS A 1 76 ? 4.620 -9.954 -47.933 1.00 90.06 76 LYS A CA 1
ATOM 584 C C . LYS A 1 76 ? 5.961 -10.661 -47.733 1.00 90.06 76 LYS A C 1
ATOM 586 O O . LYS A 1 76 ? 6.868 -10.426 -48.525 1.00 90.06 76 LYS A O 1
ATOM 591 N N . GLY A 1 77 ? 6.087 -11.511 -46.710 1.00 81.81 77 GLY A N 1
ATOM 592 C CA . GLY A 1 77 ? 7.353 -12.151 -46.359 1.00 81.81 77 GLY A CA 1
ATOM 593 C C . GLY A 1 77 ? 8.419 -11.161 -45.882 1.00 81.81 77 GLY A C 1
ATOM 594 O O . GLY A 1 77 ? 9.601 -11.475 -45.963 1.00 81.81 77 GLY A O 1
ATOM 595 N N . GLU A 1 78 ? 8.028 -9.965 -45.420 1.00 79.81 78 GLU A N 1
ATOM 596 C CA . GLU A 1 78 ? 8.956 -9.112 -44.668 1.00 79.81 78 GLU A CA 1
ATOM 597 C C . GLU A 1 78 ? 9.301 -9.836 -43.365 1.00 79.81 78 GLU A C 1
ATOM 599 O O . GLU A 1 78 ? 8.393 -10.344 -42.712 1.00 79.81 78 GLU A O 1
ATOM 604 N N . ASP A 1 79 ? 10.587 -9.903 -43.000 1.00 65.19 79 ASP A N 1
ATOM 605 C CA . ASP A 1 79 ? 11.051 -10.570 -41.777 1.00 65.19 79 ASP A CA 1
ATOM 606 C C . ASP A 1 79 ? 10.336 -10.001 -40.543 1.00 65.19 79 ASP A C 1
ATOM 608 O O . ASP A 1 79 ? 10.711 -8.978 -39.961 1.00 65.19 79 ASP A O 1
ATOM 612 N N . VAL A 1 80 ? 9.278 -10.696 -40.124 1.00 64.62 80 VAL A N 1
ATOM 613 C CA . VAL A 1 80 ? 8.484 -10.359 -38.937 1.00 64.62 80 VAL A CA 1
ATOM 614 C C . VAL A 1 80 ? 9.221 -10.764 -37.655 1.00 64.62 80 VAL A C 1
ATOM 616 O O . VAL A 1 80 ? 8.767 -10.446 -36.556 1.00 64.62 80 VAL A O 1
ATOM 619 N N . GLU A 1 81 ? 10.411 -11.371 -37.765 1.00 57.12 81 GLU A N 1
ATOM 620 C CA . GLU A 1 81 ? 11.320 -11.599 -36.634 1.00 57.12 81 GLU A CA 1
ATOM 621 C C . GLU A 1 81 ? 11.625 -10.312 -35.853 1.00 57.12 81 GLU A C 1
ATOM 623 O O . GLU A 1 81 ? 11.888 -10.374 -34.656 1.00 57.12 81 GLU A O 1
ATOM 628 N N . ARG A 1 82 ? 11.489 -9.129 -36.471 1.00 54.47 82 ARG A N 1
ATOM 629 C CA . ARG A 1 82 ? 11.676 -7.839 -35.790 1.00 54.47 82 ARG A CA 1
ATOM 630 C C . ARG A 1 82 ? 10.440 -7.294 -35.062 1.00 54.47 82 ARG A C 1
ATOM 632 O O . ARG A 1 82 ? 10.549 -6.270 -34.393 1.00 54.47 82 ARG A O 1
ATOM 639 N N . ALA A 1 83 ? 9.271 -7.921 -35.214 1.00 54.88 83 ALA A N 1
ATOM 640 C CA . ALA A 1 83 ? 8.003 -7.423 -34.669 1.00 54.88 83 ALA A CA 1
ATOM 641 C C . ALA A 1 83 ? 7.515 -8.178 -33.423 1.00 54.88 83 ALA A C 1
ATOM 643 O O . ALA A 1 83 ? 6.573 -7.721 -32.774 1.00 54.88 83 ALA A O 1
ATOM 644 N N . ASN A 1 84 ? 8.155 -9.292 -33.048 1.00 53.69 84 ASN A N 1
ATOM 645 C CA . ASN A 1 84 ? 8.057 -9.749 -31.667 1.00 53.69 84 ASN A CA 1
ATOM 646 C C . ASN A 1 84 ? 8.948 -8.818 -30.840 1.00 53.69 84 ASN A C 1
ATOM 648 O O . ASN A 1 84 ? 10.164 -8.851 -31.048 1.00 53.69 84 ASN A O 1
ATOM 652 N N . PRO A 1 85 ? 8.398 -7.982 -29.933 1.00 56.06 85 PRO A N 1
ATOM 653 C CA . PRO A 1 85 ? 9.253 -7.296 -28.979 1.00 56.06 85 PRO A CA 1
ATOM 654 C C . PRO A 1 85 ? 10.116 -8.377 -28.319 1.00 56.06 85 PRO A C 1
ATOM 656 O O . PRO A 1 85 ? 9.570 -9.443 -27.993 1.00 56.06 85 PRO A O 1
ATOM 659 N N . PRO A 1 86 ? 11.441 -8.170 -28.209 1.00 54.09 86 PRO A N 1
ATOM 660 C CA . PRO A 1 86 ? 12.332 -9.158 -27.624 1.00 54.09 86 PRO A CA 1
ATOM 661 C C . PRO A 1 86 ? 11.683 -9.664 -26.343 1.00 54.09 86 PRO A C 1
ATOM 663 O O . PRO A 1 86 ? 11.236 -8.872 -25.506 1.00 54.09 86 PRO A O 1
ATOM 666 N N . ARG A 1 87 ? 11.533 -10.990 -26.225 1.00 58.53 87 ARG A N 1
ATOM 667 C CA . ARG A 1 87 ? 11.074 -11.588 -24.970 1.00 58.53 87 ARG A CA 1
ATOM 668 C C . ARG A 1 87 ? 11.948 -10.968 -23.887 1.00 58.53 87 ARG A C 1
ATOM 670 O O . ARG A 1 87 ? 13.163 -10.967 -24.043 1.00 58.53 87 ARG A O 1
ATOM 677 N N . ASN A 1 88 ? 11.343 -10.474 -22.804 1.00 56.38 88 ASN A N 1
ATOM 678 C CA . ASN A 1 88 ? 12.023 -9.783 -21.694 1.00 56.38 88 ASN A CA 1
ATOM 679 C C . ASN A 1 88 ? 13.277 -10.502 -21.131 1.00 56.38 88 ASN A C 1
ATOM 681 O O . ASN A 1 88 ? 13.941 -9.949 -20.263 1.00 56.38 88 ASN A O 1
ATOM 685 N N . GLY A 1 89 ? 13.591 -11.729 -21.559 1.00 61.31 89 GLY A N 1
ATOM 686 C CA . GLY A 1 89 ? 14.834 -12.429 -21.251 1.00 61.31 89 GLY A CA 1
ATOM 687 C C . GLY A 1 89 ? 16.080 -11.899 -21.971 1.00 61.31 89 GLY A C 1
ATOM 688 O O . GLY A 1 89 ? 17.146 -11.989 -21.373 1.00 61.31 89 GLY A O 1
ATOM 689 N N . ASP A 1 90 ? 15.961 -11.315 -23.171 1.00 69.25 90 ASP A N 1
ATOM 690 C CA . ASP A 1 90 ? 17.132 -10.957 -24.003 1.00 69.25 90 ASP A CA 1
ATOM 691 C C . ASP A 1 90 ? 17.533 -9.473 -23.929 1.00 69.25 90 ASP A C 1
ATOM 693 O O . ASP A 1 90 ? 18.589 -9.091 -24.429 1.00 69.25 90 ASP A O 1
ATOM 697 N N . LEU A 1 91 ? 16.705 -8.629 -23.307 1.00 76.25 91 LEU A N 1
ATOM 698 C CA . LEU A 1 91 ? 17.034 -7.224 -23.049 1.00 76.25 91 LEU A CA 1
ATOM 699 C C . LEU A 1 91 ? 18.091 -7.123 -21.943 1.00 76.25 91 LEU A C 1
ATOM 701 O O . LEU A 1 91 ? 18.066 -7.912 -20.993 1.00 76.25 91 LEU A O 1
ATOM 705 N N . SER A 1 92 ? 18.986 -6.135 -22.020 1.00 84.94 92 SER A N 1
ATOM 706 C CA . SER A 1 92 ? 19.874 -5.840 -20.886 1.00 84.94 92 SER A CA 1
ATOM 707 C C . SER A 1 92 ? 19.051 -5.389 -19.668 1.00 84.94 92 SER A C 1
ATOM 709 O O . SER A 1 92 ? 17.916 -4.929 -19.814 1.00 84.94 92 SER A O 1
ATOM 711 N N . GLU A 1 93 ? 19.582 -5.515 -18.448 1.00 78.94 93 GLU A N 1
ATOM 712 C CA . GLU A 1 93 ? 18.874 -5.038 -17.247 1.00 78.94 93 GLU A CA 1
ATOM 713 C C . GLU A 1 93 ? 18.560 -3.531 -17.335 1.00 78.94 93 GLU A C 1
ATOM 715 O O . GLU A 1 93 ? 17.489 -3.091 -16.914 1.00 78.94 93 GLU A O 1
ATOM 720 N N . GLU A 1 94 ? 19.422 -2.745 -17.987 1.00 80.81 94 GLU A N 1
ATOM 721 C CA . GLU A 1 94 ? 19.193 -1.322 -18.264 1.00 80.81 94 GLU A CA 1
ATOM 722 C C . GLU A 1 94 ? 18.019 -1.098 -19.227 1.00 80.81 94 GLU A C 1
ATOM 724 O O . GLU A 1 94 ? 17.203 -0.198 -19.022 1.00 80.81 94 GLU A O 1
ATOM 729 N N . GLU A 1 95 ? 17.898 -1.912 -20.276 1.00 83.44 95 GLU A N 1
ATOM 730 C CA . GLU A 1 95 ? 16.777 -1.832 -21.218 1.00 83.44 95 GLU A CA 1
ATOM 731 C C . GLU A 1 95 ? 15.462 -2.282 -20.588 1.00 83.44 95 GLU A C 1
ATOM 733 O O . GLU A 1 95 ? 14.429 -1.637 -20.798 1.00 83.44 95 GLU A O 1
ATOM 738 N N . LYS A 1 96 ? 15.493 -3.337 -19.765 1.00 83.81 96 LYS A N 1
ATOM 739 C CA . LYS A 1 96 ? 14.327 -3.752 -18.978 1.00 83.81 96 LYS A CA 1
ATOM 740 C C . LYS A 1 96 ? 13.886 -2.625 -18.062 1.00 83.81 96 LYS A C 1
ATOM 742 O O . LYS A 1 96 ? 12.694 -2.324 -18.033 1.00 83.81 96 LYS A O 1
ATOM 747 N N . HIS A 1 97 ? 14.813 -1.992 -17.342 1.00 82.81 97 HIS A N 1
ATOM 748 C CA . HIS A 1 97 ? 14.499 -0.865 -16.461 1.00 82.81 97 HIS A CA 1
ATOM 749 C C . HIS A 1 97 ? 13.828 0.270 -17.241 1.00 82.81 97 HIS A C 1
ATOM 751 O O . HIS A 1 97 ? 12.702 0.657 -16.919 1.00 82.81 97 HIS A O 1
ATOM 757 N N . ARG A 1 98 ? 14.441 0.713 -18.348 1.00 86.12 98 ARG A N 1
ATOM 758 C CA . ARG A 1 98 ? 13.857 1.742 -19.225 1.00 86.12 98 ARG A CA 1
ATOM 759 C C . ARG A 1 98 ? 12.434 1.399 -19.655 1.00 86.12 98 ARG A C 1
ATOM 761 O O . ARG A 1 98 ? 11.539 2.230 -19.518 1.00 86.12 98 ARG A O 1
ATOM 768 N N . HIS A 1 99 ? 12.197 0.165 -20.091 1.00 86.19 99 HIS A N 1
ATOM 769 C CA . HIS A 1 99 ? 10.873 -0.259 -20.536 1.00 86.19 99 HIS A CA 1
ATOM 770 C C . HIS A 1 99 ? 9.831 -0.265 -19.400 1.00 86.19 99 HIS A C 1
ATOM 772 O O . HIS A 1 99 ? 8.675 0.104 -19.618 1.00 86.19 99 HIS A O 1
ATOM 778 N N . HIS A 1 100 ? 10.222 -0.625 -18.172 1.00 85.69 100 HIS A N 1
ATOM 779 C CA . HIS A 1 100 ? 9.335 -0.536 -17.006 1.00 85.69 100 HIS A CA 1
ATOM 780 C C . HIS A 1 100 ? 9.019 0.918 -16.636 1.00 85.69 100 HIS A C 1
ATOM 782 O O . HIS A 1 100 ? 7.857 1.229 -16.363 1.00 85.69 100 HIS A O 1
ATOM 788 N N . ILE A 1 101 ? 10.014 1.813 -16.674 1.00 87.81 101 ILE A N 1
ATOM 789 C CA . ILE A 1 101 ? 9.811 3.252 -16.445 1.00 87.81 101 ILE A CA 1
ATOM 790 C C . ILE A 1 101 ? 8.833 3.819 -17.481 1.00 87.81 101 ILE A C 1
ATOM 792 O O . ILE A 1 101 ? 7.838 4.450 -17.117 1.00 87.81 101 ILE A O 1
ATOM 796 N N . GLU A 1 102 ? 9.076 3.564 -18.769 1.00 91.12 102 GLU A N 1
ATOM 797 C CA . GLU A 1 102 ? 8.184 4.004 -19.844 1.00 91.12 102 GLU A CA 1
ATOM 798 C C . GLU A 1 102 ? 6.765 3.469 -19.661 1.00 91.12 102 GLU A C 1
ATOM 800 O O . GLU A 1 102 ? 5.793 4.213 -19.818 1.00 91.12 102 GLU A O 1
ATOM 805 N N . GLY A 1 103 ? 6.637 2.185 -19.316 1.00 90.38 103 GLY A N 1
ATOM 806 C CA . GLY A 1 103 ? 5.355 1.556 -19.020 1.00 90.38 103 GLY A CA 1
ATOM 807 C C . GLY A 1 103 ? 4.619 2.259 -17.878 1.00 90.38 103 GLY A C 1
ATOM 808 O O . GLY A 1 103 ? 3.425 2.533 -18.000 1.00 90.38 103 GLY A O 1
ATOM 809 N N . GLY A 1 104 ? 5.329 2.622 -16.806 1.00 92.44 104 GLY A N 1
ATOM 810 C CA . GLY A 1 104 ? 4.780 3.359 -15.664 1.00 92.44 104 GLY A CA 1
ATOM 811 C C . GLY A 1 104 ? 4.289 4.766 -16.023 1.00 92.44 104 GLY A C 1
ATOM 812 O O . GLY A 1 104 ? 3.184 5.161 -15.633 1.00 92.44 104 GLY A O 1
ATOM 813 N N . TYR A 1 105 ? 5.050 5.517 -16.821 1.00 95.44 105 TYR A N 1
ATOM 814 C CA . TYR A 1 105 ? 4.617 6.843 -17.278 1.00 95.44 105 TYR A CA 1
ATOM 815 C C . TYR A 1 105 ? 3.448 6.767 -18.268 1.00 95.44 105 TYR A C 1
ATOM 817 O O . TYR A 1 105 ? 2.484 7.524 -18.130 1.00 95.44 105 TYR A O 1
ATOM 825 N N . LYS A 1 106 ? 3.456 5.804 -19.201 1.00 94.12 106 LYS A N 1
ATOM 826 C CA . LYS A 1 106 ? 2.316 5.539 -20.102 1.00 94.12 106 LYS A CA 1
ATOM 827 C C . LYS A 1 106 ? 1.057 5.172 -19.308 1.00 94.12 106 LYS A C 1
ATOM 829 O O . LYS A 1 106 ? -0.023 5.693 -19.589 1.00 94.12 106 LYS A O 1
ATOM 834 N N . ALA A 1 107 ? 1.194 4.353 -18.264 1.00 92.25 107 ALA A N 1
ATOM 835 C CA . ALA A 1 107 ? 0.092 4.029 -17.361 1.00 92.25 107 ALA A CA 1
ATOM 836 C C . ALA A 1 107 ? -0.446 5.281 -16.645 1.00 92.25 107 ALA A C 1
ATOM 838 O O . ALA A 1 107 ? -1.662 5.478 -16.595 1.00 92.25 107 ALA A O 1
ATOM 839 N N . THR A 1 108 ? 0.440 6.164 -16.171 1.00 91.12 108 THR A N 1
ATOM 840 C CA . THR A 1 108 ? 0.068 7.435 -15.521 1.00 91.12 108 THR A CA 1
ATOM 841 C C . THR A 1 108 ? -0.754 8.333 -16.448 1.00 91.12 108 THR A C 1
ATOM 843 O O . THR A 1 108 ? -1.769 8.873 -16.003 1.00 91.12 108 THR A O 1
ATOM 846 N N . LEU A 1 109 ? -0.376 8.437 -17.730 1.00 94.25 109 LEU A N 1
ATOM 847 C CA . LEU A 1 109 ? -1.129 9.179 -18.752 1.00 94.25 109 LEU A CA 1
ATOM 848 C C . LEU A 1 109 ? -2.511 8.576 -19.030 1.00 94.25 109 LEU A C 1
ATOM 850 O O . LEU A 1 109 ? -3.481 9.310 -19.199 1.00 94.25 109 LEU A O 1
ATOM 854 N N . SER A 1 110 ? -2.608 7.244 -19.054 1.00 91.56 110 SER A N 1
ATOM 855 C CA . SER A 1 110 ? -3.870 6.540 -19.318 1.00 91.56 110 SER A CA 1
ATOM 856 C C . SER A 1 110 ? -4.844 6.537 -18.133 1.00 91.56 110 SER A C 1
ATOM 858 O O . SER A 1 110 ? -6.042 6.322 -18.319 1.00 91.56 110 SER A O 1
ATOM 860 N N . ASN A 1 111 ? -4.353 6.760 -16.909 1.00 88.25 111 ASN A N 1
ATOM 861 C CA . ASN A 1 111 ? -5.174 6.704 -15.708 1.00 88.25 111 ASN A CA 1
ATOM 862 C C . ASN A 1 111 ? -6.016 7.990 -15.557 1.00 88.25 111 ASN A C 1
ATOM 864 O O . ASN A 1 111 ? -5.456 9.065 -15.315 1.00 88.25 111 ASN A O 1
ATOM 868 N N . PRO A 1 112 ? -7.362 7.907 -15.608 1.00 90.06 112 PRO A N 1
ATOM 869 C CA . PRO A 1 112 ? -8.229 9.080 -15.491 1.00 90.06 112 PRO A CA 1
ATOM 870 C C . PRO A 1 112 ? -8.165 9.748 -14.111 1.00 90.06 112 PRO A C 1
ATOM 872 O O . PRO A 1 112 ? -8.562 10.902 -13.991 1.00 90.06 112 PRO A O 1
ATOM 875 N N . LYS A 1 113 ? -7.672 9.047 -13.079 1.00 85.44 113 LYS A N 1
ATOM 876 C CA . LYS A 1 113 ? -7.524 9.578 -11.715 1.00 85.44 113 LYS A CA 1
ATOM 877 C C . LYS A 1 113 ? -6.194 10.295 -11.467 1.00 85.44 113 LYS A C 1
ATOM 879 O O . LYS A 1 113 ? -6.025 10.875 -10.400 1.00 85.44 113 LYS A O 1
ATOM 884 N N . SER A 1 114 ? -5.242 10.233 -12.397 1.00 88.00 114 SER A N 1
ATOM 885 C CA . SER A 1 114 ? -3.990 10.985 -12.273 1.00 88.00 114 SER A CA 1
ATOM 886 C C . SER A 1 114 ? -4.265 12.484 -12.396 1.00 88.00 114 SER A C 1
ATOM 888 O O . SER A 1 114 ? -5.054 12.893 -13.251 1.00 88.00 114 SER A O 1
ATOM 890 N N . SER A 1 115 ? -3.591 13.305 -11.588 1.00 93.12 115 SER A N 1
ATOM 891 C CA . SER A 1 115 ? -3.668 14.764 -11.711 1.00 93.12 115 SER A CA 1
ATOM 892 C C . SER A 1 115 ? -3.065 15.246 -13.036 1.00 93.12 115 SER A C 1
ATOM 894 O O . SER A 1 115 ? -2.199 14.589 -13.619 1.00 93.12 115 SER A O 1
ATOM 896 N N . GLU A 1 116 ? -3.498 16.414 -13.511 1.00 93.25 116 GLU A N 1
ATOM 897 C CA . GLU A 1 116 ? -2.969 17.007 -14.749 1.00 93.25 116 GLU A CA 1
ATOM 898 C C . GLU A 1 116 ? -1.468 17.320 -14.646 1.00 93.25 116 GLU A C 1
ATOM 900 O O . GLU A 1 116 ? -0.725 17.123 -15.607 1.00 93.25 116 GLU A O 1
ATOM 905 N N . GLU A 1 117 ? -0.986 17.709 -13.463 1.00 86.81 117 GLU A N 1
ATOM 906 C CA . GLU A 1 117 ? 0.447 17.889 -13.200 1.00 86.81 117 GLU A CA 1
ATOM 907 C C . GLU A 1 117 ? 1.224 16.572 -13.331 1.00 86.81 117 GLU A C 1
ATOM 909 O O . GLU A 1 117 ? 2.259 16.533 -14.000 1.00 86.81 117 GLU A O 1
ATOM 914 N N . ALA A 1 118 ? 0.703 15.475 -12.766 1.00 89.69 118 ALA A N 1
ATOM 915 C CA . ALA A 1 118 ? 1.326 14.157 -12.875 1.00 89.69 118 ALA A CA 1
ATOM 916 C C . ALA A 1 118 ? 1.356 13.659 -14.327 1.00 89.69 118 ALA A C 1
ATOM 918 O O . ALA A 1 118 ? 2.359 13.090 -14.761 1.00 89.69 118 ALA A O 1
ATOM 919 N N . LYS A 1 119 ? 0.289 13.908 -15.100 1.00 95.06 119 LYS A N 1
ATOM 920 C CA . LYS A 1 119 ? 0.245 13.586 -16.534 1.00 95.06 119 LYS A CA 1
ATOM 921 C C . LYS A 1 119 ? 1.256 14.410 -17.328 1.00 95.06 119 LYS A C 1
ATOM 923 O O . LYS A 1 119 ? 2.018 13.837 -18.100 1.00 95.06 119 LYS A O 1
ATOM 928 N N . LYS A 1 120 ? 1.324 15.727 -17.107 1.00 95.62 120 LYS A N 1
ATOM 929 C CA . LYS A 1 120 ? 2.299 16.603 -17.776 1.00 95.62 120 LYS A CA 1
ATOM 930 C C . LYS A 1 120 ? 3.737 16.164 -17.492 1.00 95.62 120 LYS A C 1
ATOM 932 O O . LYS A 1 120 ? 4.536 16.072 -18.419 1.00 95.62 120 LYS A O 1
ATOM 937 N N . HIS A 1 121 ? 4.044 15.831 -16.238 1.00 92.88 121 HIS A N 1
ATOM 938 C CA . HIS A 1 121 ? 5.353 15.299 -15.859 1.00 92.88 121 HIS A CA 1
ATOM 939 C C . HIS A 1 121 ? 5.636 13.941 -16.521 1.00 92.88 121 HIS A C 1
ATOM 941 O O . HIS A 1 121 ? 6.709 13.741 -17.081 1.00 92.88 121 HIS A O 1
ATOM 947 N N . ALA A 1 122 ? 4.671 13.015 -16.522 1.00 94.31 122 ALA A N 1
ATOM 948 C CA . ALA A 1 122 ? 4.819 11.725 -17.197 1.00 94.31 122 ALA A CA 1
ATOM 949 C C . ALA A 1 122 ? 5.081 11.884 -18.706 1.00 94.31 122 ALA A C 1
ATOM 951 O O . ALA A 1 122 ? 5.914 11.170 -19.260 1.00 94.31 122 ALA A O 1
ATOM 952 N N . GLN A 1 123 ? 4.415 12.843 -19.356 1.00 96.44 123 GLN A N 1
ATOM 953 C CA . GLN A 1 123 ? 4.641 13.170 -20.762 1.00 96.44 123 GLN A CA 1
ATOM 954 C C . GLN A 1 123 ? 6.049 13.728 -21.002 1.00 96.44 123 GLN A C 1
ATOM 956 O O . GLN A 1 123 ? 6.750 13.241 -21.884 1.00 96.44 123 GLN A O 1
ATOM 961 N N . GLU A 1 124 ? 6.496 14.687 -20.186 1.00 96.12 124 GLU A N 1
ATOM 962 C CA . GLU A 1 124 ? 7.849 15.247 -20.287 1.00 96.12 124 GLU A CA 1
ATOM 963 C C . GLU A 1 124 ? 8.928 14.164 -20.121 1.00 96.12 124 GLU A C 1
ATOM 965 O O . GLU A 1 124 ? 9.912 14.142 -20.860 1.00 96.12 124 GLU A O 1
ATOM 970 N N . MET A 1 125 ? 8.739 13.234 -19.182 1.00 94.75 125 MET A N 1
ATOM 971 C CA . MET A 1 125 ? 9.683 12.137 -18.961 1.00 94.75 125 MET A CA 1
ATOM 972 C C . MET A 1 125 ? 9.700 11.151 -20.131 1.00 94.75 125 MET A C 1
ATOM 974 O O . MET A 1 125 ? 10.778 10.733 -20.545 1.00 94.75 125 MET A O 1
ATOM 978 N N . LEU A 1 126 ? 8.546 10.826 -20.723 1.00 94.81 126 LEU A N 1
ATOM 979 C CA . LEU A 1 126 ? 8.491 10.005 -21.940 1.00 94.81 126 LEU A CA 1
ATOM 980 C C . LEU A 1 126 ? 9.193 10.673 -23.128 1.00 94.81 126 LEU A C 1
ATOM 982 O O . LEU A 1 126 ? 9.870 9.984 -23.894 1.00 94.81 126 LEU A O 1
ATOM 986 N N . ASP A 1 127 ? 9.088 11.996 -23.260 1.00 95.44 127 ASP A N 1
ATOM 987 C CA . ASP A 1 127 ? 9.806 12.749 -24.292 1.00 95.44 127 ASP A CA 1
ATOM 988 C C . ASP A 1 127 ? 11.326 12.687 -24.080 1.00 95.44 127 ASP A C 1
ATOM 990 O O . ASP A 1 127 ? 12.070 12.502 -25.044 1.00 95.44 127 ASP A O 1
ATOM 994 N N . LYS A 1 128 ? 11.800 12.791 -22.830 1.00 93.69 128 LYS A N 1
ATOM 995 C CA . LYS A 1 128 ? 13.229 12.638 -22.490 1.00 93.69 128 LYS A CA 1
ATOM 996 C C . LYS A 1 128 ? 13.739 11.234 -22.814 1.00 93.69 128 LYS A C 1
ATOM 998 O O . LYS A 1 128 ? 14.745 11.106 -23.511 1.00 93.69 128 LYS A O 1
ATOM 1003 N N . ILE A 1 129 ? 13.002 10.193 -22.407 1.00 92.50 129 ILE A N 1
ATOM 1004 C CA . ILE A 1 129 ? 13.351 8.796 -22.728 1.00 92.50 129 ILE A CA 1
ATOM 1005 C C . ILE A 1 129 ? 13.404 8.597 -24.249 1.00 92.50 129 ILE A C 1
ATOM 1007 O O . ILE A 1 129 ? 14.349 8.003 -24.764 1.00 92.50 129 ILE A O 1
ATOM 1011 N N . SER A 1 130 ? 12.445 9.165 -24.988 1.00 91.12 130 SER A N 1
ATOM 1012 C CA . SER A 1 130 ? 12.392 9.064 -26.454 1.00 91.12 130 SER A CA 1
ATOM 1013 C C . SER A 1 130 ? 13.563 9.766 -27.152 1.00 91.12 130 SER A C 1
ATOM 1015 O O . SER A 1 130 ? 13.950 9.365 -28.248 1.00 91.12 130 SER A O 1
ATOM 1017 N N . ARG A 1 131 ? 14.153 10.799 -26.533 1.00 94.12 131 ARG A N 1
ATOM 1018 C CA . ARG A 1 131 ? 15.378 11.461 -27.022 1.00 94.12 131 ARG A CA 1
ATOM 1019 C C . ARG A 1 131 ? 16.657 10.690 -26.686 1.00 94.12 131 ARG A C 1
ATOM 1021 O O . ARG A 1 131 ? 17.730 11.107 -27.112 1.00 94.12 131 ARG A O 1
ATOM 1028 N N . GLY A 1 132 ? 16.555 9.588 -25.943 1.00 88.31 132 GLY A N 1
ATOM 1029 C CA . GLY A 1 132 ? 17.708 8.858 -25.427 1.00 88.31 132 GLY A CA 1
ATOM 1030 C C . GLY A 1 132 ? 18.465 9.628 -24.345 1.00 88.31 132 GLY A C 1
ATOM 1031 O O . GLY A 1 132 ? 19.605 9.275 -24.048 1.00 88.31 132 GLY A O 1
ATOM 1032 N N . GLU A 1 133 ? 17.862 10.675 -23.766 1.00 90.31 133 GLU A N 1
ATOM 1033 C CA . GLU A 1 133 ? 18.422 11.289 -22.568 1.00 90.31 133 GLU A CA 1
ATOM 1034 C C . GLU A 1 133 ? 18.368 10.249 -21.455 1.00 90.31 133 GLU A C 1
ATOM 1036 O O . GLU A 1 133 ? 17.332 9.613 -21.226 1.00 90.31 133 GLU A O 1
ATOM 1041 N N . GLU A 1 134 ? 19.505 10.045 -20.790 1.00 79.88 134 GLU A N 1
ATOM 1042 C CA . GLU A 1 134 ? 19.567 9.198 -19.612 1.00 79.88 134 GLU A CA 1
ATOM 1043 C C . GLU A 1 134 ? 18.724 9.873 -18.542 1.00 79.88 134 GLU A C 1
ATOM 1045 O O . GLU A 1 134 ? 19.128 10.821 -17.868 1.00 79.88 134 GLU A O 1
ATOM 1050 N N . VAL A 1 135 ? 17.481 9.421 -18.456 1.00 77.25 135 VAL A N 1
ATOM 1051 C CA . VAL A 1 135 ? 16.606 9.822 -17.384 1.00 77.25 135 VAL A CA 1
ATOM 1052 C C . VAL A 1 135 ? 17.213 9.173 -16.160 1.00 77.25 135 VAL A C 1
ATOM 1054 O O . VAL A 1 135 ? 17.109 7.957 -15.990 1.00 77.25 135 VAL A O 1
ATOM 1057 N N . GLU A 1 136 ? 17.865 9.980 -15.322 1.00 68.31 136 GLU A N 1
ATOM 1058 C CA . GLU A 1 136 ? 18.043 9.645 -13.919 1.00 68.31 136 GLU A CA 1
ATOM 1059 C C . GLU A 1 136 ? 16.634 9.506 -13.347 1.00 68.31 136 GLU A C 1
ATOM 1061 O O . GLU A 1 136 ? 16.075 10.408 -12.723 1.00 68.31 136 GLU A O 1
ATOM 1066 N N . ALA A 1 137 ? 16.000 8.364 -13.617 1.00 59.06 137 ALA A N 1
ATOM 1067 C CA . ALA A 1 137 ? 14.939 7.883 -12.781 1.00 59.06 137 ALA A CA 1
ATOM 1068 C C . ALA A 1 137 ? 15.543 7.972 -11.392 1.00 59.06 137 ALA A C 1
ATOM 1070 O O . ALA A 1 137 ? 16.621 7.415 -11.165 1.00 59.06 137 ALA A O 1
ATOM 1071 N N . ALA A 1 138 ? 14.909 8.749 -10.515 1.00 56.47 138 ALA A N 1
ATOM 1072 C CA . ALA A 1 138 ? 15.190 8.730 -9.096 1.00 56.47 138 ALA A CA 1
ATOM 1073 C C . ALA A 1 138 ? 14.989 7.278 -8.679 1.00 56.47 138 ALA A C 1
ATOM 1075 O O . ALA A 1 138 ? 13.872 6.846 -8.429 1.00 56.47 138 ALA A O 1
ATOM 1076 N N . ASN A 1 139 ? 16.048 6.490 -8.821 1.00 50.41 139 ASN A N 1
ATOM 1077 C CA . ASN A 1 139 ? 15.986 5.053 -8.887 1.00 50.41 139 ASN A CA 1
ATOM 1078 C C . ASN A 1 139 ? 15.774 4.667 -7.430 1.00 50.41 139 ASN A C 1
ATOM 1080 O O . ASN A 1 139 ? 16.723 4.806 -6.655 1.00 50.41 139 ASN A O 1
ATOM 1084 N N . PRO A 1 140 ? 14.565 4.256 -7.004 1.00 54.19 140 PRO A N 1
ATOM 1085 C CA . PRO A 1 140 ? 14.355 3.948 -5.594 1.00 54.19 140 PRO A CA 1
ATOM 1086 C C . PRO A 1 140 ? 15.258 2.781 -5.155 1.00 54.19 140 PRO A C 1
ATOM 1088 O O . PRO A 1 140 ? 15.553 2.645 -3.973 1.00 54.19 140 PRO A O 1
ATOM 1091 N N . SER A 1 141 ? 15.779 2.002 -6.114 1.00 50.38 141 SER A N 1
ATOM 1092 C CA . SER A 1 141 ? 16.776 0.948 -5.908 1.00 50.38 141 SER A CA 1
ATOM 1093 C C . SER A 1 141 ? 18.235 1.413 -5.839 1.00 50.38 141 SER A C 1
ATOM 1095 O O . SER A 1 141 ? 19.083 0.615 -5.464 1.00 50.38 141 SER A O 1
ATOM 1097 N N . ARG A 1 142 ? 18.590 2.683 -6.107 1.00 52.41 142 ARG A N 1
ATOM 1098 C CA . ARG A 1 142 ? 19.968 3.158 -5.821 1.00 52.41 142 ARG A CA 1
ATOM 1099 C C . ARG A 1 142 ? 20.232 3.379 -4.327 1.00 52.41 142 ARG A C 1
ATOM 1101 O O . ARG A 1 142 ? 21.340 3.766 -3.965 1.00 52.41 142 ARG A O 1
ATOM 1108 N N . ASN A 1 143 ? 19.257 3.082 -3.467 1.00 54.28 143 ASN A N 1
ATOM 1109 C CA . ASN A 1 143 ? 19.447 3.043 -2.021 1.00 54.28 143 ASN A CA 1
ATOM 1110 C C . ASN A 1 143 ? 20.222 1.819 -1.528 1.00 54.28 143 ASN A C 1
ATOM 1112 O O . ASN A 1 143 ? 20.514 1.765 -0.339 1.00 54.28 143 ASN A O 1
ATOM 1116 N N . ASP A 1 144 ? 20.610 0.872 -2.387 1.00 61.28 144 ASP A N 1
ATOM 1117 C CA . ASP A 1 144 ? 21.423 -0.274 -1.952 1.00 61.28 144 ASP A CA 1
ATOM 1118 C C . ASP A 1 144 ? 22.784 0.138 -1.360 1.00 61.28 144 ASP A C 1
ATOM 1120 O O . ASP A 1 144 ? 23.340 -0.599 -0.550 1.00 61.28 144 ASP A O 1
ATOM 1124 N N . ASN A 1 145 ? 23.276 1.342 -1.685 1.00 70.06 145 ASN A N 1
ATOM 1125 C CA . ASN A 1 145 ? 24.497 1.913 -1.106 1.00 70.06 145 ASN A CA 1
ATOM 1126 C C . ASN A 1 145 ? 24.261 2.859 0.084 1.00 70.06 145 ASN A C 1
ATOM 1128 O O . ASN A 1 145 ? 25.239 3.329 0.664 1.00 70.06 145 ASN A O 1
ATOM 1132 N N . LEU A 1 146 ? 23.010 3.167 0.446 1.00 77.75 146 LEU A N 1
ATOM 1133 C CA . LEU A 1 146 ? 22.745 3.903 1.682 1.00 77.75 146 LEU A CA 1
ATOM 1134 C C . LEU A 1 146 ? 22.929 2.965 2.872 1.00 77.75 146 LEU A C 1
ATOM 1136 O O . LEU A 1 146 ? 22.557 1.788 2.819 1.00 77.75 146 LEU A O 1
ATOM 1140 N N . SER A 1 147 ? 23.477 3.497 3.960 1.00 86.88 147 SER A N 1
ATOM 1141 C CA . SER A 1 147 ? 23.504 2.768 5.227 1.00 86.88 147 SER A CA 1
ATOM 1142 C C . SER A 1 147 ? 22.076 2.393 5.651 1.00 86.88 147 SER A C 1
ATOM 1144 O O . SER A 1 147 ? 21.113 3.091 5.320 1.00 86.88 147 SER A O 1
ATOM 1146 N N . GLU A 1 148 ? 21.913 1.292 6.391 1.00 80.19 148 GLU A N 1
ATOM 1147 C CA . GLU A 1 148 ? 20.597 0.900 6.926 1.00 80.19 148 GLU A CA 1
ATOM 1148 C C . GLU A 1 148 ? 19.939 2.044 7.719 1.00 80.19 148 GLU A C 1
ATOM 1150 O O . GLU A 1 148 ? 18.733 2.268 7.606 1.00 80.19 148 GLU A O 1
ATOM 1155 N N . ASP A 1 149 ? 20.736 2.854 8.421 1.00 78.69 149 ASP A N 1
ATOM 1156 C CA . ASP A 1 149 ? 20.251 4.024 9.154 1.00 78.69 149 ASP A CA 1
ATOM 1157 C C . ASP A 1 149 ? 19.700 5.120 8.220 1.00 78.69 149 ASP A C 1
ATOM 1159 O O . ASP A 1 149 ? 18.661 5.721 8.502 1.00 78.69 149 ASP A O 1
ATOM 1163 N N . GLU A 1 150 ? 20.328 5.366 7.069 1.00 84.25 150 GLU A N 1
ATOM 1164 C CA . GLU A 1 150 ? 19.824 6.321 6.072 1.00 84.25 150 GLU A CA 1
ATOM 1165 C C . GLU A 1 150 ? 18.570 5.808 5.360 1.00 84.25 150 GLU A C 1
ATOM 1167 O O . GLU A 1 150 ? 17.615 6.572 5.175 1.00 84.25 150 GLU A O 1
ATOM 1172 N N . LYS A 1 151 ? 18.519 4.514 5.013 1.00 82.88 151 LYS A N 1
ATOM 1173 C CA . LYS A 1 151 ? 17.307 3.881 4.461 1.00 82.88 151 LYS A CA 1
ATOM 1174 C C . LYS A 1 151 ? 16.136 4.006 5.430 1.00 82.88 151 LYS A C 1
ATOM 1176 O O . LYS A 1 151 ? 15.011 4.307 5.013 1.00 82.88 151 LYS A O 1
ATOM 1181 N N . HIS A 1 152 ? 16.412 3.802 6.715 1.00 81.50 152 HIS A N 1
ATOM 1182 C CA . HIS A 1 152 ? 15.439 3.939 7.783 1.00 81.50 152 HIS A CA 1
ATOM 1183 C C . HIS A 1 152 ? 14.941 5.382 7.913 1.00 81.50 152 HIS A C 1
ATOM 1185 O O . HIS A 1 152 ? 13.731 5.620 7.908 1.00 81.50 152 HIS A O 1
ATOM 1191 N N . ARG A 1 153 ? 15.850 6.368 7.921 1.00 84.38 153 ARG A N 1
ATOM 1192 C CA . ARG A 1 153 ? 15.481 7.796 7.916 1.00 84.38 153 ARG A CA 1
ATOM 1193 C C . ARG A 1 153 ? 14.608 8.152 6.716 1.00 84.38 153 ARG A C 1
ATOM 1195 O O . ARG A 1 153 ? 13.596 8.829 6.885 1.00 84.38 153 ARG A O 1
ATOM 1202 N N . HIS A 1 154 ? 14.944 7.666 5.523 1.00 85.25 154 HIS A N 1
ATOM 1203 C CA . HIS A 1 154 ? 14.134 7.897 4.327 1.00 85.25 154 HIS A CA 1
ATOM 1204 C C . HIS A 1 154 ? 12.724 7.307 4.438 1.00 85.25 154 HIS A C 1
ATOM 1206 O O . HIS A 1 154 ? 11.765 7.969 4.039 1.00 85.25 154 HIS A O 1
ATOM 1212 N N . HIS A 1 155 ? 12.580 6.111 5.013 1.00 83.88 155 HIS A N 1
ATOM 1213 C CA . HIS A 1 155 ? 11.266 5.515 5.267 1.00 83.88 155 HIS A CA 1
ATOM 1214 C C . HIS A 1 155 ? 10.443 6.335 6.264 1.00 83.88 155 HIS A C 1
ATOM 1216 O O . HIS A 1 155 ? 9.271 6.600 5.998 1.00 83.88 155 HIS A O 1
ATOM 1222 N N . ILE A 1 156 ? 11.052 6.792 7.364 1.00 86.12 156 ILE A N 1
ATOM 1223 C CA . ILE A 1 156 ? 10.383 7.651 8.353 1.00 86.12 156 ILE A CA 1
ATOM 1224 C C . ILE A 1 156 ? 9.903 8.955 7.696 1.00 86.12 156 ILE A C 1
ATOM 1226 O O . ILE A 1 156 ? 8.731 9.316 7.808 1.00 86.12 156 ILE A O 1
ATOM 1230 N N . ILE A 1 157 ? 10.782 9.636 6.951 1.00 89.62 157 ILE A N 1
ATOM 1231 C CA . ILE A 1 157 ? 10.445 10.869 6.220 1.00 89.62 157 ILE A CA 1
ATOM 1232 C C . ILE A 1 157 ? 9.309 10.608 5.221 1.00 89.62 157 ILE A C 1
ATOM 1234 O O . ILE A 1 157 ? 8.368 11.398 5.129 1.00 89.62 157 ILE A O 1
ATOM 1238 N N . GLY A 1 158 ? 9.368 9.492 4.488 1.00 88.69 158 GLY A N 1
ATOM 1239 C CA . GLY A 1 158 ? 8.315 9.074 3.565 1.00 88.69 158 GLY A CA 1
ATOM 1240 C C . GLY A 1 158 ? 6.967 8.864 4.262 1.00 88.69 158 GLY A C 1
ATOM 1241 O O . GLY A 1 158 ? 5.949 9.357 3.778 1.00 88.69 158 GLY A O 1
ATOM 1242 N N . GLY A 1 159 ? 6.962 8.209 5.426 1.00 90.00 159 GLY A N 1
ATOM 1243 C CA . GLY A 1 159 ? 5.762 7.969 6.233 1.00 90.00 159 GLY A CA 1
ATOM 1244 C C . GLY A 1 159 ? 5.112 9.253 6.754 1.00 90.00 159 GLY A C 1
ATOM 1245 O O . GLY A 1 159 ? 3.892 9.418 6.657 1.00 90.00 159 GLY A O 1
ATOM 1246 N N . TYR A 1 160 ? 5.910 10.213 7.229 1.00 94.19 160 TYR A N 1
ATOM 1247 C CA . TYR A 1 160 ? 5.383 11.513 7.655 1.00 94.19 160 TYR A CA 1
ATOM 1248 C C . TYR A 1 160 ? 4.848 12.337 6.478 1.00 94.19 160 TYR A C 1
ATOM 1250 O O . TYR A 1 160 ? 3.757 12.900 6.575 1.00 94.19 160 TYR A O 1
ATOM 1258 N N . LYS A 1 161 ? 5.532 12.339 5.325 1.00 92.81 161 LYS A N 1
ATOM 1259 C CA . LYS A 1 161 ? 5.018 12.980 4.099 1.00 92.81 161 LYS A CA 1
ATOM 1260 C C . LYS A 1 161 ? 3.703 12.354 3.629 1.00 92.81 161 LYS A C 1
ATOM 1262 O O . LYS A 1 161 ? 2.795 13.072 3.219 1.00 92.81 161 LYS A O 1
ATOM 1267 N N . ALA A 1 162 ? 3.574 11.032 3.725 1.00 89.81 162 ALA A N 1
ATOM 1268 C CA . ALA A 1 162 ? 2.321 10.345 3.426 1.00 89.81 162 ALA A CA 1
ATOM 1269 C C . ALA A 1 162 ? 1.201 10.760 4.395 1.00 89.81 162 ALA A C 1
ATOM 1271 O O . ALA A 1 162 ? 0.081 11.006 3.957 1.00 89.81 162 ALA A O 1
ATOM 1272 N N . THR A 1 163 ? 1.511 10.913 5.688 1.00 88.94 163 THR A N 1
ATOM 1273 C CA . THR A 1 163 ? 0.550 11.394 6.698 1.00 88.94 163 THR A CA 1
ATOM 1274 C C . THR A 1 163 ? 0.026 12.793 6.377 1.00 88.94 163 THR A C 1
ATOM 1276 O O . THR A 1 163 ? -1.174 13.016 6.519 1.00 88.94 163 THR A O 1
ATOM 1279 N N . LEU A 1 164 ? 0.889 13.705 5.911 1.00 93.06 164 LEU A N 1
ATOM 1280 C CA . LEU A 1 164 ? 0.497 15.065 5.515 1.00 93.06 164 LEU A CA 1
ATOM 1281 C C . LEU A 1 164 ? -0.441 15.091 4.305 1.00 93.06 164 LEU A C 1
ATOM 1283 O O . LEU A 1 164 ? -1.381 15.881 4.275 1.00 93.06 164 LEU A O 1
ATOM 1287 N N . ASN A 1 165 ? -0.202 14.213 3.332 1.00 87.75 165 ASN A N 1
ATOM 1288 C CA . ASN A 1 165 ? -1.012 14.131 2.116 1.00 87.75 165 ASN A CA 1
ATOM 1289 C C . ASN A 1 165 ? -2.296 13.310 2.296 1.00 87.75 165 ASN A C 1
ATOM 1291 O O . ASN A 1 165 ? -3.158 13.328 1.420 1.00 87.75 165 ASN A O 1
ATOM 1295 N N . ASN A 1 166 ? -2.433 12.567 3.397 1.00 86.62 166 ASN A N 1
ATOM 1296 C CA . ASN A 1 166 ? -3.626 11.777 3.650 1.00 86.62 166 ASN A CA 1
ATOM 1297 C C . ASN A 1 166 ? -4.760 12.660 4.196 1.00 86.62 166 ASN A C 1
ATOM 1299 O O . ASN A 1 166 ? -4.702 13.148 5.327 1.00 86.62 166 ASN A O 1
ATOM 1303 N N . GLU A 1 167 ? -5.828 12.808 3.411 1.00 90.62 167 GLU A N 1
ATOM 1304 C CA . GLU A 1 167 ? -7.027 13.568 3.784 1.00 90.62 167 GLU A CA 1
ATOM 1305 C C . GLU A 1 167 ? -7.717 13.017 5.038 1.00 90.62 167 GLU A C 1
ATOM 1307 O O . GLU A 1 167 ? -8.307 13.788 5.792 1.00 90.62 167 GLU A O 1
ATOM 1312 N N . SER A 1 168 ? -7.609 11.708 5.300 1.00 83.12 168 SER A N 1
ATOM 1313 C CA . SER A 1 168 ? -8.234 11.071 6.465 1.00 83.12 168 SER A CA 1
ATOM 1314 C C . SER A 1 168 ? -7.432 11.224 7.760 1.00 83.12 168 SER A C 1
ATOM 1316 O O . SER A 1 168 ? -7.896 10.793 8.814 1.00 83.12 168 SER A O 1
ATOM 1318 N N . SER A 1 169 ? -6.209 11.755 7.700 1.00 86.88 169 SER A N 1
ATOM 1319 C CA . SER A 1 169 ? -5.396 11.982 8.896 1.00 86.88 169 SER A CA 1
ATOM 1320 C C . SER A 1 169 ? -5.931 13.182 9.675 1.00 86.88 169 SER A C 1
ATOM 1322 O O . SER A 1 169 ? -6.266 14.210 9.084 1.00 86.88 169 SER A O 1
ATOM 1324 N N . SER A 1 170 ? -5.978 13.076 11.005 1.00 93.31 170 SER A N 1
ATOM 1325 C CA . SER A 1 170 ? -6.389 14.189 11.864 1.00 93.31 170 SER A CA 1
ATOM 1326 C C . SER A 1 170 ? -5.414 15.367 11.765 1.00 93.31 170 SER A C 1
ATOM 1328 O O . SER A 1 170 ? -4.226 15.191 11.488 1.00 93.31 170 SER A O 1
ATOM 1330 N N . GLU A 1 171 ? -5.900 16.580 12.035 1.00 92.88 171 GLU A N 1
ATOM 1331 C CA . GLU A 1 171 ? -5.064 17.789 12.030 1.00 92.88 171 GLU A CA 1
ATOM 1332 C C . GLU A 1 171 ? -3.923 17.708 13.057 1.00 92.88 171 GLU A C 1
ATOM 1334 O O . GLU A 1 171 ? -2.808 18.152 12.793 1.00 92.88 171 GLU A O 1
ATOM 1339 N N . GLU A 1 172 ? -4.159 17.055 14.197 1.00 89.69 172 GLU A N 1
ATOM 1340 C CA . GLU A 1 172 ? -3.128 16.769 15.201 1.00 89.69 172 GLU A CA 1
ATOM 1341 C C . GLU A 1 172 ? -2.033 15.844 14.648 1.00 89.69 172 GLU A C 1
ATOM 1343 O O . GLU A 1 172 ? -0.845 16.124 14.820 1.00 89.69 172 GLU A O 1
ATOM 1348 N N . ALA A 1 173 ? -2.413 14.781 13.925 1.00 90.69 173 ALA A N 1
ATOM 1349 C CA . ALA A 1 173 ? -1.463 13.861 13.303 1.00 90.69 173 ALA A CA 1
ATOM 1350 C C . ALA A 1 173 ? -0.653 14.539 12.189 1.00 90.69 173 ALA A C 1
ATOM 1352 O O . ALA A 1 173 ? 0.556 14.320 12.091 1.00 90.69 173 ALA A O 1
ATOM 1353 N N . LYS A 1 174 ? -1.289 15.398 11.380 1.00 95.25 174 LYS A N 1
ATOM 1354 C CA . LYS A 1 174 ? -0.601 16.196 10.354 1.00 95.25 174 LYS A CA 1
ATOM 1355 C C . LYS A 1 174 ? 0.379 17.184 10.982 1.00 95.25 174 LYS A C 1
ATOM 1357 O O . LYS A 1 174 ? 1.531 17.232 10.564 1.00 95.25 174 LYS A O 1
ATOM 1362 N N . LYS A 1 175 ? -0.033 17.912 12.025 1.00 95.88 175 LYS A N 1
ATOM 1363 C CA . LYS A 1 175 ? 0.844 18.846 12.746 1.00 95.88 175 LYS A CA 1
ATOM 1364 C C . LYS A 1 175 ? 2.066 18.136 13.332 1.00 95.88 175 LYS A C 1
ATOM 1366 O O . LYS A 1 175 ? 3.182 18.615 13.162 1.00 95.88 175 LYS A O 1
ATOM 1371 N N . HIS A 1 176 ? 1.868 16.975 13.956 1.00 93.00 176 HIS A N 1
ATOM 1372 C CA . HIS A 1 176 ? 2.969 16.161 14.470 1.00 93.00 176 HIS A CA 1
ATOM 1373 C C . HIS A 1 176 ? 3.885 15.652 13.345 1.00 93.00 176 HIS A C 1
ATOM 1375 O O . HIS A 1 176 ? 5.105 15.718 13.459 1.00 93.00 176 HIS A O 1
ATOM 1381 N N . ALA A 1 177 ? 3.321 15.182 12.227 1.00 94.31 177 ALA A N 1
ATOM 1382 C CA . ALA A 1 177 ? 4.112 14.760 11.072 1.00 94.31 177 ALA A CA 1
ATOM 1383 C C . ALA A 1 177 ? 4.963 15.907 10.502 1.00 94.31 177 ALA A C 1
ATOM 1385 O O . ALA A 1 177 ? 6.119 15.688 10.146 1.00 94.31 177 ALA A O 1
ATOM 1386 N N . GLN A 1 178 ? 4.413 17.123 10.457 1.00 96.38 178 GLN A N 1
ATOM 1387 C CA . GLN A 1 178 ? 5.137 18.321 10.039 1.00 96.38 178 GLN A CA 1
ATOM 1388 C C . GLN A 1 178 ? 6.286 18.653 10.999 1.00 96.38 178 GLN A C 1
ATOM 1390 O O . GLN A 1 178 ? 7.418 18.810 10.555 1.00 96.38 178 GLN A O 1
ATOM 1395 N N . GLU A 1 179 ? 6.029 18.668 12.309 1.00 96.50 179 GLU A N 1
ATOM 1396 C CA . GLU A 1 179 ? 7.056 18.923 13.328 1.00 96.50 179 GLU A CA 1
ATOM 1397 C C . GLU A 1 179 ? 8.214 17.914 13.250 1.00 96.50 179 GLU A C 1
ATOM 1399 O O . GLU A 1 179 ? 9.387 18.292 13.327 1.00 96.50 179 GLU A O 1
ATOM 1404 N N . MET A 1 180 ? 7.904 16.633 13.031 1.00 93.94 180 MET A N 1
ATOM 1405 C CA . MET A 1 180 ? 8.917 15.585 12.884 1.00 93.94 180 MET A CA 1
ATOM 1406 C C . MET A 1 180 ? 9.735 15.733 11.598 1.00 93.94 180 MET A C 1
ATOM 1408 O O . MET A 1 180 ? 10.939 15.473 11.613 1.00 93.94 180 MET A O 1
ATOM 1412 N N . LEU A 1 181 ? 9.120 16.177 10.498 1.00 94.81 181 LEU A N 1
ATOM 1413 C CA . LEU A 1 181 ? 9.842 16.492 9.263 1.00 94.81 181 LEU A CA 1
ATOM 1414 C C . LEU A 1 181 ? 10.785 17.684 9.456 1.00 94.81 181 LEU A C 1
ATOM 1416 O O . LEU A 1 181 ? 11.955 17.568 9.099 1.00 94.81 181 LEU A O 1
ATOM 1420 N N . ASP A 1 182 ? 10.325 18.759 10.100 1.00 95.75 182 ASP A N 1
ATOM 1421 C CA . ASP A 1 182 ? 11.143 19.945 10.390 1.00 95.75 182 ASP A CA 1
ATOM 1422 C C . ASP A 1 182 ? 12.324 19.608 11.318 1.00 95.75 182 ASP A C 1
ATOM 1424 O O . ASP A 1 182 ? 13.421 20.161 11.199 1.00 95.75 182 ASP A O 1
ATOM 1428 N N . ARG A 1 183 ? 12.112 18.697 12.276 1.00 94.00 183 ARG A N 1
ATOM 1429 C CA . ARG A 1 183 ? 13.161 18.185 13.169 1.00 94.00 183 ARG A CA 1
ATOM 1430 C C . ARG A 1 183 ? 14.198 17.359 12.404 1.00 94.00 183 ARG A C 1
ATOM 1432 O O . ARG A 1 183 ? 15.399 17.582 12.553 1.00 94.00 183 ARG A O 1
ATOM 1439 N N . LEU A 1 184 ? 13.741 16.444 11.547 1.00 91.81 184 LEU A N 1
ATOM 1440 C CA . LEU A 1 184 ? 14.613 15.604 10.720 1.00 91.81 184 LEU A CA 1
ATOM 1441 C C . LEU A 1 184 ? 15.403 16.412 9.682 1.00 91.81 184 LEU A C 1
ATOM 1443 O O . LEU A 1 184 ? 16.555 16.068 9.406 1.00 91.81 184 LEU A O 1
ATOM 1447 N N . GLU A 1 185 ? 14.813 17.476 9.133 1.00 91.62 185 GLU A N 1
ATOM 1448 C CA . GLU A 1 185 ? 15.461 18.391 8.185 1.00 91.62 185 GLU A CA 1
ATOM 1449 C C . GLU A 1 185 ? 16.549 19.237 8.854 1.00 91.62 185 GLU A C 1
ATOM 1451 O O . GLU A 1 185 ? 17.623 19.422 8.282 1.00 91.62 185 GLU A O 1
ATOM 1456 N N . ARG A 1 186 ? 16.341 19.651 10.113 1.00 94.75 186 ARG A N 1
ATOM 1457 C CA . ARG A 1 186 ? 17.381 20.287 10.943 1.00 94.75 186 ARG A CA 1
ATOM 1458 C C . ARG A 1 186 ? 18.548 19.358 11.297 1.00 94.75 186 ARG A C 1
ATOM 1460 O O . ARG A 1 186 ? 19.522 19.814 11.891 1.00 94.75 186 ARG A O 1
ATOM 1467 N N . GLY A 1 187 ? 18.467 18.073 10.946 1.00 89.56 187 GLY A N 1
ATOM 1468 C CA . GLY A 1 187 ? 19.475 17.077 11.295 1.00 89.56 187 GLY A CA 1
ATOM 1469 C C . GLY A 1 187 ? 19.471 16.717 12.780 1.00 89.56 187 GLY A C 1
ATOM 1470 O O . GLY A 1 187 ? 20.439 16.136 13.262 1.00 89.56 187 GLY A O 1
ATOM 1471 N N . GLU A 1 188 ? 18.403 17.048 13.512 1.00 91.75 188 GLU A N 1
ATOM 1472 C CA . GLU A 1 188 ? 18.262 16.605 14.894 1.00 91.75 188 GLU A CA 1
ATOM 1473 C C . GLU A 1 188 ? 18.059 15.093 14.901 1.00 91.75 188 GLU A C 1
ATOM 1475 O O . GLU A 1 188 ? 17.134 14.556 14.280 1.00 91.75 188 GLU A O 1
ATOM 1480 N N . GLU A 1 189 ? 18.950 14.390 15.594 1.00 83.00 189 GLU A N 1
ATOM 1481 C CA . GLU A 1 189 ? 18.810 12.956 15.744 1.00 83.00 189 GLU A CA 1
ATOM 1482 C C . GLU A 1 189 ? 17.539 12.637 16.538 1.00 83.00 189 GLU A C 1
ATOM 1484 O O . GLU A 1 189 ? 17.244 13.220 17.590 1.00 83.00 189 GLU A O 1
ATOM 1489 N N . LEU A 1 190 ? 16.772 11.680 16.020 1.00 82.50 190 LEU A N 1
ATOM 1490 C CA . LEU A 1 190 ? 15.695 11.067 16.778 1.00 82.50 190 LEU A CA 1
ATOM 1491 C C . LEU A 1 190 ? 16.301 10.392 18.011 1.00 82.50 190 LEU A C 1
ATOM 1493 O O . LEU A 1 190 ? 17.368 9.766 17.940 1.00 82.50 190 LEU A O 1
ATOM 1497 N N . SER A 1 191 ? 15.625 10.528 19.146 1.00 83.38 191 SER A N 1
ATOM 1498 C CA . SER A 1 191 ? 16.015 9.826 20.366 1.00 83.38 191 SER A CA 1
ATOM 1499 C C . SER A 1 191 ? 16.059 8.316 20.106 1.00 83.38 191 SER A C 1
ATOM 1501 O O . SER A 1 191 ? 15.398 7.809 19.197 1.00 83.38 191 SER A O 1
ATOM 1503 N N . GLU A 1 192 ? 16.857 7.572 20.873 1.00 75.69 192 GLU A N 1
ATOM 1504 C CA . GLU A 1 192 ? 16.941 6.112 20.712 1.00 75.69 192 GLU A CA 1
ATOM 1505 C C . GLU A 1 192 ? 15.572 5.437 20.856 1.00 75.69 192 GLU A C 1
ATOM 1507 O O . GLU A 1 192 ? 15.284 4.485 20.138 1.00 75.69 192 GLU A O 1
ATOM 1512 N N . SER A 1 193 ? 14.690 5.961 21.712 1.00 71.88 193 SER A N 1
ATOM 1513 C CA . SER A 1 193 ? 13.315 5.470 21.838 1.00 71.88 193 SER A CA 1
ATOM 1514 C C . SER A 1 193 ? 12.487 5.710 20.571 1.00 71.88 193 SER A C 1
ATOM 1516 O O . SER A 1 193 ? 11.752 4.818 20.155 1.00 71.88 193 SER A O 1
ATOM 1518 N N . GLU A 1 194 ? 12.632 6.868 19.920 1.00 78.38 194 GLU A N 1
ATOM 1519 C CA . GLU A 1 194 ? 11.978 7.170 18.640 1.00 78.38 194 GLU A CA 1
ATOM 1520 C C . GLU A 1 194 ? 12.543 6.314 17.499 1.00 78.38 194 GLU A C 1
ATOM 1522 O O . GLU A 1 194 ? 11.774 5.813 16.684 1.00 78.38 194 GLU A O 1
ATOM 1527 N N . ARG A 1 195 ? 13.865 6.089 17.451 1.00 77.12 195 ARG A N 1
ATOM 1528 C CA . ARG A 1 195 ? 14.491 5.185 16.466 1.00 77.12 195 ARG A CA 1
ATOM 1529 C C . ARG A 1 195 ? 14.039 3.737 16.662 1.00 77.12 195 ARG A C 1
ATOM 1531 O O . ARG A 1 195 ? 13.634 3.080 15.704 1.00 77.12 195 ARG A O 1
ATOM 1538 N N . ASN A 1 196 ? 14.043 3.252 17.902 1.00 70.56 196 ASN A N 1
ATOM 1539 C CA . ASN A 1 196 ? 13.644 1.881 18.222 1.00 70.56 196 ASN A CA 1
ATOM 1540 C C . ASN A 1 196 ? 12.157 1.629 17.972 1.00 70.56 196 ASN A C 1
ATOM 1542 O O . ASN A 1 196 ? 11.790 0.517 17.603 1.00 70.56 196 ASN A O 1
ATOM 1546 N N . PHE A 1 197 ? 11.307 2.653 18.096 1.00 72.25 197 PHE A N 1
ATOM 1547 C CA . PHE A 1 197 ? 9.884 2.525 17.784 1.00 72.25 197 PHE A CA 1
ATOM 1548 C C . PHE A 1 197 ? 9.637 2.066 16.337 1.00 72.25 197 PHE A C 1
ATOM 1550 O O . PHE A 1 197 ? 8.703 1.308 16.081 1.00 72.25 197 PHE A O 1
ATOM 1557 N N . TYR A 1 198 ? 10.492 2.476 15.395 1.00 64.75 198 TYR A N 1
ATOM 1558 C CA . TYR A 1 198 ? 10.354 2.121 13.982 1.00 64.75 198 TYR A CA 1
ATOM 1559 C C . TYR A 1 198 ? 11.219 0.927 13.561 1.00 64.75 198 TYR A C 1
ATOM 1561 O O . TYR A 1 198 ? 10.928 0.287 12.548 1.00 64.75 198 TYR A O 1
ATOM 1569 N N . ARG A 1 199 ? 12.260 0.583 14.325 1.00 71.12 199 ARG A N 1
ATOM 1570 C CA . ARG A 1 199 ? 13.161 -0.544 14.045 1.00 71.12 199 ARG A CA 1
ATOM 1571 C C . ARG A 1 199 ? 12.590 -1.856 14.593 1.00 71.12 199 ARG A C 1
ATOM 1573 O O . ARG A 1 199 ? 13.193 -2.541 15.409 1.00 71.12 199 ARG A O 1
ATOM 1580 N N . THR A 1 200 ? 11.397 -2.218 14.124 1.00 65.94 200 THR A N 1
ATOM 1581 C CA . THR A 1 200 ? 10.729 -3.472 14.521 1.00 65.94 200 THR A CA 1
ATOM 1582 C C . THR A 1 200 ? 11.449 -4.722 14.014 1.00 65.94 200 THR A C 1
ATOM 1584 O O . THR A 1 200 ? 11.195 -5.807 14.527 1.00 65.94 200 THR A O 1
ATOM 1587 N N . SER A 1 201 ? 12.352 -4.593 13.035 1.00 72.00 201 SER A N 1
ATOM 1588 C CA . SER A 1 201 ? 13.109 -5.707 12.450 1.00 72.00 201 SER A CA 1
ATOM 1589 C C . SER A 1 201 ? 14.028 -6.407 13.449 1.00 72.00 201 SER A C 1
ATOM 1591 O O . SER A 1 201 ? 14.161 -7.628 13.379 1.00 72.00 201 SER A O 1
ATOM 1593 N N . ASP A 1 202 ? 14.606 -5.647 14.382 1.00 77.25 202 ASP A N 1
ATOM 1594 C CA . ASP A 1 202 ? 15.667 -6.121 15.281 1.00 77.25 202 ASP A CA 1
ATOM 1595 C C . ASP A 1 202 ? 15.115 -6.599 16.630 1.00 77.25 202 ASP A C 1
ATOM 1597 O O . ASP A 1 202 ? 15.841 -7.191 17.427 1.00 77.25 202 ASP A O 1
ATOM 1601 N N . LEU A 1 203 ? 13.824 -6.364 16.878 1.00 80.00 203 LEU A N 1
ATOM 1602 C CA . LEU A 1 203 ? 13.124 -6.892 18.039 1.00 80.00 203 LEU A CA 1
ATOM 1603 C C . LEU A 1 203 ? 13.038 -8.417 17.952 1.00 80.00 203 LEU A C 1
ATOM 1605 O O . LEU A 1 203 ? 12.844 -8.993 16.875 1.00 80.00 203 LEU A O 1
ATOM 1609 N N . SER A 1 204 ? 13.135 -9.078 19.102 1.00 87.31 204 SER A N 1
ATOM 1610 C CA . SER A 1 204 ? 12.834 -10.508 19.184 1.00 87.31 204 SER A CA 1
ATOM 1611 C C . SER A 1 204 ? 11.397 -10.777 18.716 1.00 87.31 204 SER A C 1
ATOM 1613 O O . SER A 1 204 ? 10.526 -9.910 18.807 1.00 87.31 204 SER A O 1
ATOM 1615 N N . GLU A 1 205 ? 11.112 -11.983 18.218 1.00 83.56 205 GLU A N 1
ATOM 1616 C CA . GLU A 1 205 ? 9.742 -12.347 17.813 1.00 83.56 205 GLU A CA 1
ATOM 1617 C C . GLU A 1 205 ? 8.727 -12.154 18.957 1.00 83.56 205 GLU A C 1
ATOM 1619 O O . GLU A 1 205 ? 7.601 -11.711 18.723 1.00 83.56 205 GLU A O 1
ATOM 1624 N N . ASP A 1 206 ? 9.147 -12.377 20.206 1.00 82.62 206 ASP A N 1
ATOM 1625 C CA . ASP A 1 206 ? 8.319 -12.141 21.392 1.00 82.62 206 ASP A CA 1
ATOM 1626 C C . ASP A 1 206 ? 8.025 -10.643 21.613 1.00 82.62 206 ASP A C 1
ATOM 1628 O O . ASP A 1 206 ? 6.896 -10.266 21.946 1.00 82.62 206 ASP A O 1
ATOM 1632 N N . GLU A 1 207 ? 8.996 -9.758 21.373 1.00 85.44 207 GLU A N 1
ATOM 1633 C CA . GLU A 1 207 ? 8.794 -8.305 21.437 1.00 85.44 207 GLU A CA 1
ATOM 1634 C C . GLU A 1 207 ? 7.935 -7.795 20.281 1.00 85.44 207 GLU A C 1
ATOM 1636 O O . GLU A 1 207 ? 7.017 -7.003 20.509 1.00 85.44 207 GLU A O 1
ATOM 1641 N N . LYS A 1 208 ? 8.161 -8.280 19.053 1.00 84.25 208 LYS A N 1
ATOM 1642 C CA . LYS A 1 208 ? 7.293 -7.972 17.904 1.00 84.25 208 LYS A CA 1
ATOM 1643 C C . LYS A 1 208 ? 5.854 -8.365 18.204 1.00 84.25 208 LYS A C 1
ATOM 1645 O O . LYS A 1 208 ? 4.939 -7.579 17.941 1.00 84.25 208 LYS A O 1
ATOM 1650 N N . HIS A 1 209 ? 5.649 -9.547 18.783 1.00 85.19 209 HIS A N 1
ATOM 1651 C CA . HIS A 1 209 ? 4.332 -10.010 19.197 1.00 85.19 209 HIS A CA 1
ATOM 1652 C C . HIS A 1 209 ? 3.720 -9.075 20.243 1.00 85.19 209 HIS A C 1
ATOM 1654 O O . HIS A 1 209 ? 2.594 -8.609 20.063 1.00 85.19 209 HIS A O 1
ATOM 1660 N N . ARG A 1 210 ? 4.477 -8.716 21.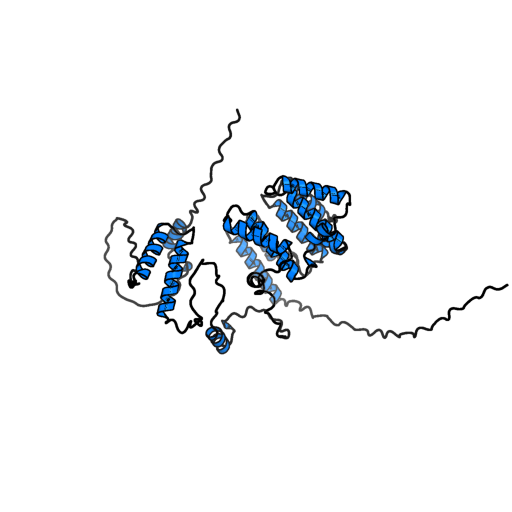285 1.00 87.00 210 ARG A N 1
ATOM 1661 C CA . ARG A 1 210 ? 4.026 -7.766 22.309 1.00 87.00 210 ARG A CA 1
ATOM 1662 C C . ARG A 1 210 ? 3.627 -6.418 21.700 1.00 87.00 210 ARG A C 1
ATOM 1664 O O . ARG A 1 210 ? 2.567 -5.899 22.039 1.00 87.00 210 ARG A O 1
ATOM 1671 N N . HIS A 1 211 ? 4.405 -5.878 20.763 1.00 86.56 211 HIS A N 1
ATOM 1672 C CA . HIS A 1 211 ? 4.068 -4.635 20.062 1.00 86.56 211 HIS A CA 1
ATOM 1673 C C . HIS A 1 211 ? 2.780 -4.743 19.240 1.00 86.56 211 HIS A C 1
ATOM 1675 O O . HIS A 1 211 ? 1.963 -3.822 19.271 1.00 86.56 211 HIS A O 1
ATOM 1681 N N . HIS A 1 212 ? 2.559 -5.865 18.552 1.00 84.88 212 HIS A N 1
ATOM 1682 C CA . HIS A 1 212 ? 1.314 -6.101 17.818 1.00 84.88 212 HIS A CA 1
ATOM 1683 C C . HIS A 1 212 ? 0.107 -6.191 18.755 1.00 84.88 212 HIS A C 1
ATOM 1685 O O . HIS A 1 212 ? -0.927 -5.591 18.466 1.00 84.88 212 HIS A O 1
ATOM 1691 N N . VAL A 1 213 ? 0.241 -6.879 19.893 1.00 89.56 213 VAL A N 1
ATOM 1692 C CA . VAL A 1 213 ? -0.822 -6.977 20.906 1.00 89.56 213 VAL A CA 1
ATOM 1693 C C . VAL A 1 213 ? -1.151 -5.596 21.487 1.00 89.56 213 VAL A C 1
ATOM 1695 O O . VAL A 1 213 ? -2.317 -5.203 21.515 1.00 89.56 213 VAL A O 1
ATOM 1698 N N . ILE A 1 214 ? -0.132 -4.808 21.854 1.00 90.06 214 ILE A N 1
ATOM 1699 C CA . ILE A 1 214 ? -0.298 -3.411 22.296 1.00 90.06 214 ILE A CA 1
ATOM 1700 C C . ILE A 1 214 ? -1.008 -2.583 21.216 1.00 90.06 214 ILE A C 1
ATOM 1702 O O . ILE A 1 214 ? -1.928 -1.823 21.520 1.00 90.06 214 ILE A O 1
ATOM 1706 N N . GLY A 1 215 ? -0.601 -2.732 19.953 1.00 89.00 215 GLY A N 1
ATOM 1707 C CA . GLY A 1 215 ? -1.224 -2.059 18.814 1.00 89.00 215 GLY A CA 1
ATOM 1708 C C . GLY A 1 215 ? -2.702 -2.418 18.656 1.00 89.00 215 GLY A C 1
ATOM 1709 O O . GLY A 1 215 ? -3.528 -1.523 18.480 1.00 89.00 215 GLY A O 1
ATOM 1710 N N . GLY A 1 216 ? -3.047 -3.700 18.798 1.00 93.44 216 GLY A N 1
ATOM 1711 C CA . GLY A 1 216 ? -4.426 -4.188 18.765 1.00 93.44 216 GLY A CA 1
ATOM 1712 C C . GLY A 1 216 ? -5.291 -3.577 19.867 1.00 93.44 216 GLY A C 1
ATOM 1713 O O . GLY A 1 216 ? -6.369 -3.059 19.583 1.00 93.44 216 GLY A O 1
ATOM 1714 N N . TYR A 1 217 ? -4.799 -3.539 21.108 1.00 95.69 217 TYR A N 1
ATOM 1715 C CA . TYR A 1 217 ? -5.532 -2.911 22.211 1.00 95.69 217 TYR A CA 1
ATOM 1716 C C . TYR A 1 217 ? -5.718 -1.400 22.020 1.00 95.69 217 TYR A C 1
ATOM 1718 O O . TYR A 1 217 ? -6.818 -0.889 22.237 1.00 95.69 217 TYR A O 1
ATOM 1726 N N . LYS A 1 218 ? -4.694 -0.684 21.536 1.00 92.56 218 LYS A N 1
ATOM 1727 C CA . LYS A 1 218 ? -4.817 0.746 21.196 1.00 92.56 218 LYS A CA 1
ATOM 1728 C C . LYS A 1 218 ? -5.834 0.987 20.078 1.00 92.56 218 LYS A C 1
ATOM 1730 O O . LYS A 1 218 ? -6.596 1.949 20.143 1.00 92.56 218 LYS A O 1
ATOM 1735 N N . ALA A 1 219 ? -5.879 0.110 19.078 1.00 90.69 219 ALA A N 1
ATOM 1736 C CA . ALA A 1 219 ? -6.878 0.186 18.019 1.00 90.69 219 ALA A CA 1
ATOM 1737 C C . ALA A 1 219 ? -8.303 -0.007 18.567 1.00 90.69 219 ALA A C 1
ATOM 1739 O O . ALA A 1 219 ? -9.200 0.740 18.183 1.00 90.69 219 ALA A O 1
ATOM 1740 N N . THR A 1 220 ? -8.509 -0.937 19.507 1.00 93.25 220 THR A N 1
ATOM 1741 C CA . THR A 1 220 ? -9.810 -1.142 20.170 1.00 93.25 220 THR A CA 1
ATOM 1742 C C . THR A 1 220 ? -10.281 0.100 20.927 1.00 93.25 220 THR A C 1
ATOM 1744 O O . THR A 1 220 ? -11.461 0.438 20.854 1.00 93.25 220 THR A O 1
ATOM 1747 N N . LEU A 1 221 ? -9.380 0.817 21.609 1.00 94.75 221 LEU A N 1
ATOM 1748 C CA . LEU A 1 221 ? -9.724 2.061 22.314 1.00 94.75 221 LEU A CA 1
ATOM 1749 C C . LEU A 1 221 ? -10.227 3.157 21.368 1.00 94.75 221 LEU A C 1
ATOM 1751 O O . LEU A 1 221 ? -11.209 3.832 21.678 1.00 94.75 221 LEU A O 1
ATOM 1755 N N . ASN A 1 222 ? -9.591 3.283 20.203 1.00 88.25 222 ASN A N 1
ATOM 1756 C CA . ASN A 1 222 ? -9.936 4.283 19.192 1.00 88.25 222 ASN A CA 1
ATOM 1757 C C . ASN A 1 222 ? -11.089 3.855 18.271 1.00 88.25 222 ASN A C 1
ATOM 1759 O O . ASN A 1 222 ? -11.529 4.641 17.438 1.00 88.25 222 ASN A O 1
ATOM 1763 N N . ASN A 1 223 ? -11.574 2.617 18.379 1.00 89.88 223 ASN A N 1
ATOM 1764 C CA . ASN A 1 223 ? -12.678 2.141 17.560 1.00 89.88 223 ASN A CA 1
ATOM 1765 C C . ASN A 1 223 ? -14.021 2.571 18.169 1.00 89.88 223 ASN A C 1
ATOM 1767 O O . ASN A 1 223 ? -14.432 2.073 19.219 1.00 89.88 223 ASN A O 1
ATOM 1771 N N . ASP A 1 224 ? -14.750 3.446 17.478 1.00 94.56 224 ASP A N 1
ATOM 1772 C CA . ASP A 1 224 ? -16.075 3.922 17.901 1.00 94.56 224 ASP A CA 1
ATOM 1773 C C . ASP A 1 224 ? -17.117 2.803 18.030 1.00 94.56 224 ASP A C 1
ATOM 1775 O O . ASP A 1 224 ? -18.042 2.912 18.830 1.00 94.56 224 ASP A O 1
ATOM 1779 N N . SER A 1 225 ? -16.952 1.705 17.287 1.00 91.88 225 SER A N 1
ATOM 1780 C CA . SER A 1 225 ? -17.857 0.548 17.336 1.00 91.88 225 SER A CA 1
ATOM 1781 C C . SER A 1 225 ? -17.545 -0.452 18.455 1.00 91.88 225 SER A C 1
ATOM 1783 O O . SER A 1 225 ? -18.346 -1.354 18.704 1.00 91.88 225 SER A O 1
ATOM 1785 N N . ALA A 1 226 ? -16.398 -0.325 19.133 1.00 94.88 226 ALA A N 1
ATOM 1786 C CA . ALA A 1 226 ? -16.055 -1.206 20.245 1.00 94.88 226 ALA A CA 1
ATOM 1787 C C . ALA A 1 226 ? -16.911 -0.878 21.477 1.00 94.88 226 ALA A C 1
ATOM 1789 O O . ALA A 1 226 ? -17.097 0.290 21.820 1.00 94.88 226 ALA A O 1
ATOM 1790 N N . SER A 1 227 ? -17.411 -1.913 22.160 1.00 97.56 227 SER A N 1
ATOM 1791 C CA . SER A 1 227 ? -18.197 -1.744 23.385 1.00 97.56 227 SER A CA 1
ATOM 1792 C C . SER A 1 227 ? -17.358 -1.137 24.513 1.00 97.56 227 SER A C 1
ATOM 1794 O O . SER A 1 227 ? -16.141 -1.328 24.574 1.00 97.56 227 SER A O 1
ATOM 1796 N N . ASP A 1 228 ? -18.013 -0.458 25.457 1.00 97.62 228 ASP A N 1
ATOM 1797 C CA . ASP A 1 228 ? -17.341 0.116 26.631 1.00 97.62 228 ASP A CA 1
ATOM 1798 C C . ASP A 1 228 ? -16.600 -0.954 27.450 1.00 97.62 228 ASP A C 1
ATOM 1800 O O . ASP A 1 228 ? -15.516 -0.707 27.977 1.00 97.62 228 ASP A O 1
ATOM 1804 N N . GLU A 1 229 ? -17.150 -2.172 27.514 1.00 96.44 229 GLU A N 1
ATOM 1805 C CA . GLU A 1 229 ? -16.506 -3.320 28.161 1.00 96.44 229 GLU A CA 1
ATOM 1806 C C . GLU A 1 229 ? -15.212 -3.730 27.442 1.00 96.44 229 GLU A C 1
ATOM 1808 O O . GLU A 1 229 ? -14.191 -3.942 28.100 1.00 96.44 229 GLU A O 1
ATOM 1813 N N . ALA A 1 230 ? -15.220 -3.779 26.104 1.00 96.19 230 ALA A N 1
ATOM 1814 C CA . ALA A 1 230 ? -14.037 -4.098 25.308 1.00 96.19 230 ALA A CA 1
ATOM 1815 C C . ALA A 1 230 ? -12.961 -3.009 25.424 1.00 96.19 230 ALA A C 1
ATOM 1817 O O . ALA A 1 230 ? -11.780 -3.325 25.579 1.00 96.19 230 ALA A O 1
ATOM 1818 N N . LYS A 1 231 ? -13.359 -1.730 25.418 1.00 97.69 231 LYS A N 1
ATOM 1819 C CA . LYS A 1 231 ? -12.444 -0.599 25.634 1.00 97.69 231 LYS A CA 1
ATOM 1820 C C . LYS A 1 231 ? -11.825 -0.644 27.029 1.00 97.69 231 LYS A C 1
ATOM 1822 O O . LYS A 1 231 ? -10.613 -0.508 27.166 1.00 97.69 231 LYS A O 1
ATOM 1827 N N . LYS A 1 232 ? -12.625 -0.918 28.063 1.00 97.50 232 LYS A N 1
ATOM 1828 C CA . LYS A 1 232 ? -12.127 -1.067 29.436 1.00 97.50 232 LYS A CA 1
ATOM 1829 C C . LYS A 1 232 ? -11.141 -2.231 29.567 1.00 97.50 232 LYS A C 1
ATOM 1831 O O . LYS A 1 232 ? -10.110 -2.068 30.212 1.00 97.50 232 LYS A O 1
ATOM 1836 N N . HIS A 1 233 ? -11.428 -3.372 28.940 1.00 96.31 233 HIS A N 1
ATOM 1837 C CA . HIS A 1 233 ? -10.508 -4.512 28.920 1.00 96.31 233 HIS A CA 1
ATOM 1838 C C . HIS A 1 233 ? -9.200 -4.175 28.192 1.00 96.31 233 HIS A C 1
ATOM 1840 O O . HIS A 1 233 ? -8.121 -4.447 28.709 1.00 96.31 233 HIS A O 1
ATOM 1846 N N . ALA A 1 234 ? -9.280 -3.527 27.026 1.00 96.19 234 ALA A N 1
ATOM 1847 C CA . ALA A 1 234 ? -8.103 -3.085 26.284 1.00 96.19 234 ALA A CA 1
ATOM 1848 C C . ALA A 1 234 ? -7.232 -2.121 27.107 1.00 96.19 234 ALA A C 1
ATOM 1850 O O . ALA A 1 234 ? -6.012 -2.271 27.126 1.00 96.19 234 ALA A O 1
ATOM 1851 N N . GLN A 1 235 ? -7.853 -1.186 27.835 1.00 97.25 235 GLN A N 1
ATOM 1852 C CA . GLN A 1 235 ? -7.149 -0.291 28.754 1.00 97.25 235 GLN A CA 1
ATOM 1853 C C . GLN A 1 235 ? -6.450 -1.070 29.877 1.00 97.25 235 GLN A C 1
ATOM 1855 O O . GLN A 1 235 ? -5.265 -0.864 30.114 1.00 97.25 235 GLN A O 1
ATOM 1860 N N . GLU A 1 236 ? -7.149 -2.004 30.530 1.00 97.00 236 GLU A N 1
ATOM 1861 C CA . GLU A 1 236 ? -6.571 -2.818 31.608 1.00 97.00 236 GLU A CA 1
ATOM 1862 C C . GLU A 1 236 ? -5.363 -3.637 31.123 1.00 97.00 236 GLU A C 1
ATOM 1864 O O . GLU A 1 236 ? -4.353 -3.734 31.821 1.00 97.00 236 GLU A O 1
ATOM 1869 N N . MET A 1 237 ? -5.441 -4.209 29.920 1.00 96.06 237 MET A N 1
ATOM 1870 C CA . MET A 1 237 ? -4.337 -4.976 29.339 1.00 96.06 237 MET A CA 1
ATOM 1871 C C . MET A 1 237 ? -3.145 -4.094 28.963 1.00 96.06 237 MET A C 1
ATOM 1873 O O . MET A 1 237 ? -2.001 -4.506 29.160 1.00 96.06 237 MET A O 1
ATOM 1877 N N . LEU A 1 238 ? -3.384 -2.871 28.482 1.00 95.56 238 LEU A N 1
ATOM 1878 C CA . LEU A 1 238 ? -2.318 -1.897 28.236 1.00 95.56 238 LEU A CA 1
ATOM 1879 C C . LEU A 1 238 ? -1.612 -1.487 29.533 1.00 95.56 238 LEU A C 1
ATOM 1881 O O . LEU A 1 238 ? -0.383 -1.496 29.565 1.00 95.56 238 LEU A O 1
ATOM 1885 N N . ASP A 1 239 ? -2.361 -1.234 30.608 1.00 95.94 239 ASP A N 1
ATOM 1886 C CA . ASP A 1 239 ? -1.791 -0.881 31.914 1.00 95.94 239 ASP A CA 1
ATOM 1887 C C . ASP A 1 239 ? -0.932 -2.029 32.491 1.00 95.94 239 ASP A C 1
ATOM 1889 O O . ASP A 1 239 ? 0.119 -1.794 33.092 1.00 95.94 239 ASP A O 1
ATOM 1893 N N . LYS A 1 240 ? -1.349 -3.292 32.301 1.00 95.06 240 LYS A N 1
ATOM 1894 C CA . LYS A 1 240 ? -0.557 -4.478 32.693 1.00 95.06 240 LYS A CA 1
ATOM 1895 C C . LYS A 1 240 ? 0.737 -4.590 31.886 1.00 95.06 240 LYS A C 1
ATOM 1897 O O . LYS A 1 240 ? 1.812 -4.794 32.451 1.00 95.06 240 LYS A O 1
ATOM 1902 N N . LEU A 1 241 ? 0.646 -4.406 30.569 1.00 92.31 241 LEU A N 1
ATOM 1903 C CA . LEU A 1 241 ? 1.791 -4.446 29.656 1.00 92.31 241 LEU A CA 1
ATOM 1904 C C . LEU A 1 241 ? 2.801 -3.320 29.909 1.00 92.31 241 LEU A C 1
ATOM 1906 O O . LEU A 1 241 ? 4.001 -3.522 29.689 1.00 92.31 241 LEU A O 1
ATOM 1910 N N . GLU A 1 242 ? 2.328 -2.156 30.358 1.00 91.38 242 GLU A N 1
ATOM 1911 C CA . GLU A 1 242 ? 3.160 -1.019 30.763 1.00 91.38 242 GLU A CA 1
ATOM 1912 C C . GLU A 1 242 ? 3.908 -1.304 32.072 1.00 91.38 242 GLU A C 1
ATOM 1914 O O . GLU A 1 242 ? 5.091 -0.987 32.188 1.00 91.38 242 GLU A O 1
ATOM 1919 N N . LYS A 1 243 ? 3.271 -2.006 33.018 1.00 95.44 243 LYS A N 1
ATOM 1920 C CA . LYS A 1 243 ? 3.914 -2.485 34.256 1.00 95.44 243 LYS A CA 1
ATOM 1921 C C . LYS A 1 243 ? 4.920 -3.620 34.038 1.00 95.44 243 LYS A C 1
ATOM 1923 O O . LYS A 1 243 ? 5.586 -4.024 34.989 1.00 95.44 243 LYS A O 1
ATOM 1928 N N . GLY A 1 244 ? 5.043 -4.128 32.811 1.00 90.81 244 GLY A N 1
ATOM 1929 C CA . GLY A 1 244 ? 5.926 -5.245 32.478 1.00 90.81 244 GLY A CA 1
ATOM 1930 C C . GLY A 1 244 ? 5.378 -6.609 32.902 1.00 90.81 244 GLY A C 1
ATOM 1931 O O . GLY A 1 244 ? 6.147 -7.565 32.980 1.00 90.81 244 GLY A O 1
ATOM 1932 N N . GLU A 1 245 ? 4.074 -6.719 33.175 1.00 92.12 245 GLU A N 1
ATOM 1933 C CA . GLU A 1 245 ? 3.444 -8.016 33.417 1.00 92.12 245 GLU A CA 1
ATOM 1934 C C . GLU A 1 245 ? 3.395 -8.821 32.109 1.00 92.12 245 GLU A C 1
ATOM 1936 O O . GLU A 1 245 ?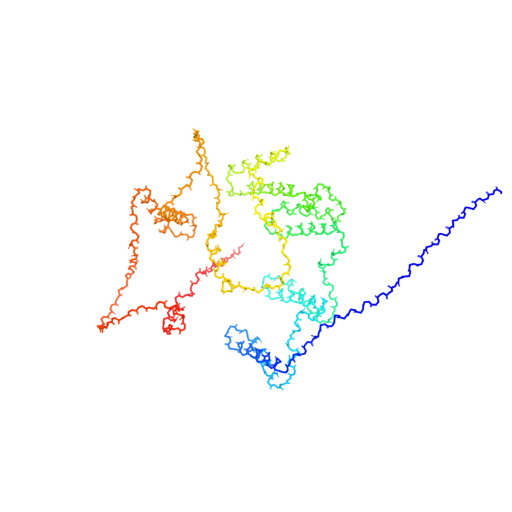 3.078 -8.294 31.037 1.00 92.12 245 GLU A O 1
ATOM 1941 N N . GLU A 1 246 ? 3.732 -10.110 32.182 1.00 87.00 246 GLU A N 1
ATOM 1942 C CA . GLU A 1 246 ? 3.642 -10.987 31.020 1.00 87.00 246 GLU A CA 1
ATOM 1943 C C . GLU A 1 246 ? 2.184 -11.209 30.607 1.00 87.00 246 GLU A C 1
ATOM 1945 O O . GLU A 1 246 ? 1.306 -11.433 31.441 1.00 87.00 246 GLU A O 1
ATOM 1950 N N . LEU A 1 247 ? 1.939 -11.212 29.293 1.00 82.88 247 LEU A N 1
ATOM 1951 C CA . LEU A 1 247 ? 0.625 -11.532 28.742 1.00 82.88 247 LEU A CA 1
ATOM 1952 C C . LEU A 1 247 ? 0.161 -12.926 29.183 1.00 82.88 247 LEU A C 1
ATOM 1954 O O . LEU A 1 247 ? 0.974 -13.861 29.210 1.00 82.88 247 LEU A O 1
ATOM 1958 N N . PRO A 1 248 ? -1.142 -13.104 29.460 1.00 82.62 248 PRO A N 1
ATOM 1959 C CA . PRO A 1 248 ? -1.692 -14.415 29.755 1.00 82.62 248 PRO A CA 1
ATOM 1960 C C . PRO A 1 248 ? -1.421 -15.374 28.591 1.00 82.62 248 PRO A C 1
ATOM 1962 O O . PRO A 1 248 ? -1.474 -15.011 27.414 1.00 82.62 248 PRO A O 1
ATOM 1965 N N . GLU A 1 249 ? -1.127 -16.631 28.920 1.00 80.38 249 GLU A N 1
ATOM 1966 C CA . GLU A 1 249 ? -0.713 -17.651 27.948 1.00 80.38 249 GLU A CA 1
ATOM 1967 C C . GLU A 1 249 ? -1.741 -17.882 26.824 1.00 80.38 249 GLU A C 1
ATOM 1969 O O . GLU A 1 249 ? -1.378 -18.285 25.717 1.00 80.38 249 GLU A O 1
ATOM 1974 N N . SER A 1 250 ? -3.019 -17.601 27.093 1.00 81.06 250 SER A N 1
ATOM 1975 C CA . SER A 1 250 ? -4.106 -17.647 26.113 1.00 81.06 250 SER A CA 1
ATOM 1976 C C . SER A 1 250 ? -3.905 -16.661 24.960 1.00 81.06 250 SER A C 1
ATOM 1978 O O . SER A 1 250 ? -4.189 -17.006 23.816 1.00 81.06 250 SER A O 1
ATOM 1980 N N . GLU A 1 251 ? -3.358 -15.475 25.225 1.00 75.25 251 GLU A N 1
ATOM 1981 C CA . GLU A 1 251 ? -3.131 -14.439 24.207 1.00 75.25 251 GLU A CA 1
ATOM 1982 C C . GLU A 1 251 ? -1.854 -14.697 23.402 1.00 75.25 251 GLU A C 1
ATOM 1984 O O . GLU A 1 251 ? -1.816 -14.444 22.197 1.00 75.25 251 GLU A O 1
ATOM 1989 N N . LYS A 1 252 ? -0.851 -15.340 24.018 1.00 76.75 252 LYS A N 1
ATOM 1990 C CA . LYS A 1 252 ? 0.388 -15.760 23.338 1.00 76.75 252 LYS A CA 1
ATOM 1991 C C . LYS A 1 252 ? 0.144 -16.806 22.231 1.00 76.75 252 LYS A C 1
ATOM 1993 O O . LYS A 1 252 ? 0.989 -16.993 21.355 1.00 76.75 252 LYS A O 1
ATOM 1998 N N . ARG A 1 253 ? -0.989 -17.528 22.248 1.00 68.38 253 ARG A N 1
ATOM 1999 C CA . ARG A 1 253 ? -1.267 -18.655 21.324 1.00 68.38 253 ARG A CA 1
ATOM 2000 C C . ARG A 1 253 ? -1.969 -18.270 20.020 1.00 68.38 253 ARG A C 1
ATOM 2002 O O . ARG A 1 253 ? -2.028 -19.107 19.120 1.00 68.38 253 ARG A O 1
ATOM 2009 N N . GLY A 1 254 ? -2.452 -17.035 19.880 1.00 61.84 254 GLY A N 1
ATOM 2010 C CA . GLY A 1 254 ? -3.251 -16.615 18.721 1.00 61.84 254 GLY A CA 1
ATOM 2011 C C . GLY A 1 254 ? -2.518 -16.626 17.371 1.00 61.84 254 GLY A C 1
ATOM 2012 O O . GLY A 1 254 ? -3.168 -16.793 16.343 1.00 61.84 254 GLY A O 1
ATOM 2013 N N . LEU A 1 255 ? -1.182 -16.501 17.348 1.00 53.59 255 LEU A N 1
ATOM 2014 C CA . LEU A 1 255 ? -0.415 -16.357 16.095 1.00 53.59 255 LEU A CA 1
ATOM 2015 C C . LEU A 1 255 ? 0.592 -17.477 15.781 1.00 53.59 255 LEU A C 1
ATOM 2017 O O . LEU A 1 255 ? 1.053 -17.560 14.647 1.00 53.59 255 LEU A O 1
ATOM 2021 N N . LYS A 1 256 ? 0.903 -18.392 16.709 1.00 54.69 256 LYS A N 1
ATOM 2022 C CA . LYS A 1 256 ? 1.912 -19.453 16.470 1.00 54.69 256 LYS A CA 1
ATOM 2023 C C . LYS A 1 256 ? 1.504 -20.524 15.444 1.00 54.69 256 LYS A C 1
ATOM 2025 O O . LYS A 1 256 ? 2.271 -21.441 15.182 1.00 54.69 256 LYS A O 1
ATOM 2030 N N . ARG A 1 257 ? 0.309 -20.445 14.849 1.00 54.31 257 ARG A N 1
ATOM 2031 C CA . ARG A 1 257 ? -0.227 -21.507 13.978 1.00 54.31 257 ARG A CA 1
ATOM 2032 C C . ARG A 1 257 ? 0.192 -21.446 12.505 1.00 54.31 257 ARG A C 1
ATOM 2034 O O . ARG A 1 257 ? -0.252 -22.317 11.762 1.00 54.31 257 ARG A O 1
ATOM 2041 N N . SER A 1 258 ? 1.011 -20.490 12.056 1.00 52.28 258 SER A N 1
ATOM 2042 C CA . SER A 1 258 ? 1.292 -20.358 10.612 1.00 52.28 258 SER A CA 1
ATOM 2043 C C . SER A 1 258 ? 2.751 -20.363 10.150 1.00 52.28 258 SER A C 1
ATOM 2045 O O . SER A 1 258 ? 2.938 -20.400 8.937 1.00 52.28 258 SER A O 1
ATOM 2047 N N . SER A 1 259 ? 3.771 -20.365 11.016 1.00 54.22 259 SER A N 1
ATOM 2048 C CA . SER A 1 259 ? 5.173 -20.326 10.540 1.00 54.22 259 SER A CA 1
ATOM 2049 C C . SER A 1 259 ? 6.010 -21.574 10.842 1.00 54.22 259 SER A C 1
ATOM 2051 O O . SER A 1 259 ? 6.743 -22.014 9.961 1.00 54.22 259 SER A O 1
ATOM 2053 N N . ASP A 1 260 ? 5.871 -22.204 12.015 1.00 55.00 260 ASP A N 1
ATOM 2054 C CA . ASP A 1 260 ? 6.945 -23.095 12.506 1.00 55.00 260 ASP A CA 1
ATOM 2055 C C . ASP A 1 260 ? 6.635 -24.604 12.455 1.00 55.00 260 ASP A C 1
ATOM 2057 O O . ASP A 1 260 ? 7.532 -25.426 12.641 1.00 55.00 260 ASP A O 1
ATOM 2061 N N . ASP A 1 261 ? 5.396 -25.002 12.140 1.00 49.06 261 ASP A N 1
ATOM 2062 C CA . ASP A 1 261 ? 5.019 -26.424 12.003 1.00 49.06 261 ASP A CA 1
ATOM 2063 C C . ASP A 1 261 ? 5.194 -26.985 10.579 1.00 49.06 261 ASP A C 1
ATOM 2065 O O . ASP A 1 261 ? 4.850 -28.138 10.305 1.00 49.06 261 ASP A O 1
ATOM 2069 N N . VAL A 1 262 ? 5.824 -26.230 9.672 1.00 52.66 262 VAL A N 1
ATOM 2070 C CA . VAL A 1 262 ? 6.469 -26.813 8.486 1.00 52.66 262 VAL A CA 1
ATOM 2071 C C . VAL A 1 262 ? 7.916 -27.122 8.854 1.00 52.66 262 VAL A C 1
ATOM 2073 O O . VAL A 1 262 ? 8.857 -26.499 8.369 1.00 52.66 262 VAL A O 1
ATOM 2076 N N . LYS A 1 263 ? 8.103 -28.114 9.733 1.00 49.56 263 LYS A N 1
ATOM 2077 C CA . LYS A 1 263 ? 9.405 -28.768 9.861 1.00 49.56 263 LYS A CA 1
ATOM 2078 C C . LYS A 1 263 ? 9.798 -29.286 8.484 1.00 49.56 263 LYS A C 1
ATOM 2080 O O . LYS A 1 263 ? 9.175 -30.202 7.947 1.00 49.56 263 LYS A O 1
ATOM 2085 N N . SER A 1 264 ? 10.839 -28.669 7.944 1.00 45.88 264 SER A N 1
ATOM 2086 C CA . SER A 1 264 ? 11.640 -29.124 6.822 1.00 45.88 264 SER A CA 1
ATOM 2087 C C . SER A 1 264 ? 12.039 -30.587 7.032 1.00 45.88 264 SER A C 1
ATOM 2089 O O . SER A 1 264 ? 13.033 -30.894 7.685 1.00 45.88 264 SER A O 1
ATOM 2091 N N . SER A 1 265 ? 11.247 -31.512 6.498 1.00 43.59 265 SER A N 1
ATOM 2092 C CA . SER A 1 265 ? 11.777 -32.806 6.101 1.00 43.59 265 SER A CA 1
ATOM 2093 C C . SER A 1 265 ? 12.575 -32.559 4.829 1.00 43.59 265 SER A C 1
ATOM 2095 O O . SER A 1 265 ? 11.983 -32.205 3.805 1.00 43.59 265 SER A O 1
ATOM 2097 N N . ASP A 1 266 ? 13.892 -32.707 4.923 1.00 46.06 266 ASP A N 1
ATOM 2098 C CA . ASP A 1 266 ? 14.824 -32.710 3.803 1.00 46.06 266 ASP A CA 1
ATOM 2099 C C . ASP A 1 266 ? 14.242 -33.522 2.643 1.00 46.06 266 ASP A C 1
ATOM 2101 O O . ASP A 1 266 ? 14.097 -34.745 2.712 1.00 46.06 266 ASP A O 1
ATOM 2105 N N . LYS A 1 267 ? 13.835 -32.829 1.581 1.00 43.06 267 LYS A N 1
ATOM 2106 C CA . LYS A 1 267 ? 13.420 -33.464 0.339 1.00 43.06 267 LYS A CA 1
ATOM 2107 C C . LYS A 1 267 ? 14.236 -32.852 -0.772 1.00 43.06 267 LYS A C 1
ATOM 2109 O O . LYS A 1 267 ? 14.008 -31.718 -1.187 1.00 43.06 267 LYS A O 1
ATOM 2114 N N . GLU A 1 268 ? 15.222 -33.639 -1.179 1.00 41.47 268 GLU A N 1
ATOM 2115 C CA . GLU A 1 268 ? 16.057 -33.428 -2.344 1.00 41.47 268 GLU A CA 1
ATOM 2116 C C . GLU A 1 268 ? 15.246 -32.884 -3.522 1.00 41.47 268 GLU A C 1
ATOM 2118 O O . GLU A 1 268 ? 14.137 -33.323 -3.842 1.00 41.47 268 GLU A O 1
ATOM 2123 N N . SER A 1 269 ? 15.852 -31.897 -4.160 1.00 44.31 269 SER A N 1
ATOM 2124 C CA . SER A 1 269 ? 15.413 -31.216 -5.361 1.00 44.31 269 SER A CA 1
ATOM 2125 C C . SER A 1 269 ? 15.033 -32.187 -6.485 1.00 44.31 269 SER A C 1
ATOM 2127 O O . SER A 1 269 ? 15.902 -32.709 -7.181 1.00 44.31 269 SER A O 1
ATOM 2129 N N . SER A 1 270 ? 13.733 -32.338 -6.745 1.00 38.47 270 SER A N 1
ATOM 2130 C CA . SER A 1 270 ? 13.239 -32.660 -8.086 1.00 38.47 270 SER A CA 1
ATOM 2131 C C . SER A 1 270 ? 12.500 -31.442 -8.637 1.00 38.47 270 SER A C 1
ATOM 2133 O O . SER A 1 270 ? 11.341 -31.178 -8.305 1.00 38.47 270 SER A O 1
ATOM 2135 N N . SER A 1 271 ? 13.205 -30.670 -9.454 1.00 46.44 271 SER A N 1
ATOM 2136 C CA . SER A 1 271 ? 12.662 -29.598 -10.277 1.00 46.44 271 SER A CA 1
ATOM 2137 C C . SER A 1 271 ? 11.623 -30.161 -11.251 1.00 46.44 271 SER A C 1
ATOM 2139 O O . SER A 1 271 ? 11.914 -31.014 -12.085 1.00 46.44 271 SER A O 1
ATOM 2141 N N . GLY A 1 272 ? 10.384 -29.685 -11.138 1.00 44.09 272 GLY A N 1
ATOM 2142 C CA . GLY A 1 272 ? 9.308 -30.087 -12.039 1.00 44.09 272 GLY A CA 1
ATOM 2143 C C . GLY A 1 272 ? 7.926 -29.737 -11.511 1.00 44.09 272 GLY A C 1
ATOM 2144 O O . GLY A 1 272 ? 7.092 -30.623 -11.352 1.00 44.09 272 GLY A O 1
ATOM 2145 N N . SER A 1 273 ? 7.651 -28.455 -11.237 1.00 47.72 273 SER A N 1
ATOM 2146 C CA . SER A 1 273 ? 6.293 -28.000 -10.902 1.00 47.72 273 SER A CA 1
ATOM 2147 C C . SER A 1 273 ? 5.407 -27.942 -12.158 1.00 47.72 273 SER A C 1
ATOM 2149 O O . SER A 1 273 ? 4.941 -26.885 -12.587 1.00 47.72 273 SER A O 1
ATOM 2151 N N . GLY A 1 274 ? 5.169 -29.099 -12.769 1.00 46.03 274 GLY A N 1
ATOM 2152 C CA . GLY A 1 274 ? 3.996 -29.307 -13.601 1.00 46.03 274 GLY A CA 1
ATOM 2153 C C . GLY A 1 274 ? 2.796 -29.475 -12.679 1.00 46.03 274 GLY A C 1
ATOM 2154 O O . GLY A 1 274 ? 2.846 -30.265 -11.739 1.00 46.03 274 GLY A O 1
ATOM 2155 N N . LYS A 1 275 ? 1.715 -28.732 -12.929 1.00 54.72 275 LYS A N 1
ATOM 2156 C CA . LYS A 1 275 ? 0.409 -28.928 -12.286 1.00 54.72 275 LYS A CA 1
ATOM 2157 C C . LYS A 1 275 ? -0.122 -30.325 -12.632 1.00 54.72 275 LYS A C 1
ATOM 2159 O O . LYS A 1 275 ? -0.936 -30.485 -13.536 1.00 54.72 275 LYS A O 1
ATOM 2164 N N . GLN A 1 276 ? 0.362 -31.345 -11.940 1.00 58.69 276 GLN A N 1
ATOM 2165 C CA . GLN A 1 276 ? -0.168 -32.696 -12.004 1.00 58.69 276 GLN A CA 1
ATOM 2166 C C . GLN A 1 276 ? -1.449 -32.725 -11.170 1.00 58.69 276 GLN A C 1
ATOM 2168 O O . GLN A 1 276 ? -1.422 -32.866 -9.951 1.00 58.69 276 GLN A O 1
ATOM 2173 N N . GLY A 1 277 ? -2.585 -32.479 -11.828 1.00 69.25 277 GLY A N 1
ATOM 2174 C CA . GLY A 1 277 ? -3.900 -32.634 -11.210 1.00 69.25 277 GLY A CA 1
ATOM 2175 C C . GLY A 1 277 ? -4.140 -34.082 -10.767 1.00 69.25 277 GLY A C 1
ATOM 2176 O O . GLY A 1 277 ? -3.455 -34.998 -11.213 1.00 69.25 277 GLY A O 1
ATOM 2177 N N . PHE A 1 278 ? -5.158 -34.303 -9.930 1.00 72.25 278 PHE A N 1
ATOM 2178 C CA . PHE A 1 278 ? -5.535 -35.618 -9.375 1.00 72.25 278 PHE A CA 1
ATOM 2179 C C . PHE A 1 278 ? -5.614 -36.770 -10.402 1.00 72.25 278 PHE A C 1
ATOM 2181 O O . PHE A 1 278 ? -5.513 -37.931 -10.018 1.00 72.25 278 PHE A O 1
ATOM 2188 N N . ALA A 1 279 ? -5.757 -36.464 -11.696 1.00 70.44 279 ALA A N 1
ATOM 2189 C CA . ALA A 1 279 ? -5.788 -37.428 -12.793 1.00 70.44 279 ALA A CA 1
ATOM 2190 C C . ALA A 1 279 ? -4.459 -38.170 -13.046 1.00 70.44 279 ALA A C 1
ATOM 2192 O O . ALA A 1 279 ? -4.495 -39.284 -13.561 1.00 70.44 279 ALA A O 1
ATOM 2193 N N . SER A 1 280 ? -3.302 -37.599 -12.695 1.00 73.88 280 SER A N 1
ATOM 2194 C CA . SER A 1 280 ? -1.996 -38.268 -12.855 1.00 73.88 280 SER A CA 1
ATOM 2195 C C . SER A 1 280 ? -1.502 -38.948 -11.574 1.00 73.88 280 SER A C 1
ATOM 2197 O O . SER A 1 280 ? -0.391 -39.471 -11.539 1.00 73.88 280 SER A O 1
ATOM 2199 N N . MET A 1 281 ? -2.310 -38.942 -10.510 1.00 80.62 281 MET A N 1
ATOM 2200 C CA . MET A 1 281 ? -1.939 -39.499 -9.213 1.00 80.62 281 MET A CA 1
ATOM 2201 C C . MET A 1 281 ? -2.356 -40.984 -9.129 1.00 80.62 281 MET A C 1
ATOM 2203 O O . MET A 1 281 ? -3.490 -41.311 -9.484 1.00 80.62 281 MET A O 1
ATOM 2207 N N . PRO A 1 282 ? -1.484 -41.905 -8.669 1.00 86.50 282 PRO A N 1
ATOM 2208 C CA . PRO A 1 282 ? -1.827 -43.322 -8.527 1.00 86.50 282 PRO A CA 1
ATOM 2209 C C . PRO A 1 282 ? -3.070 -43.519 -7.652 1.00 86.50 282 PRO A C 1
ATOM 2211 O O . PRO A 1 282 ? -3.225 -42.842 -6.633 1.00 86.50 282 PRO A O 1
ATOM 2214 N N . LYS A 1 283 ? -3.946 -44.462 -8.025 1.00 84.06 283 LYS A N 1
ATOM 2215 C CA . LYS A 1 283 ? -5.251 -44.672 -7.364 1.00 84.06 283 LYS A CA 1
ATOM 2216 C C . LYS A 1 283 ? -5.141 -44.917 -5.856 1.00 84.06 283 LYS A C 1
ATOM 2218 O O . LYS A 1 283 ? -5.988 -44.439 -5.111 1.00 84.06 283 LYS A O 1
ATOM 2223 N N . GLU A 1 284 ? -4.081 -45.583 -5.409 1.00 85.25 284 GLU A N 1
ATOM 2224 C CA . GLU A 1 284 ? -3.811 -45.850 -3.989 1.00 85.25 284 GLU A CA 1
ATOM 2225 C C . GLU A 1 284 ? -3.578 -44.558 -3.196 1.00 85.25 284 GLU A C 1
ATOM 2227 O O . GLU A 1 284 ? -4.154 -44.376 -2.128 1.00 85.25 284 GLU A O 1
ATOM 2232 N N . LYS A 1 285 ? -2.831 -43.597 -3.758 1.00 81.69 285 LYS A N 1
ATOM 2233 C CA . LYS A 1 285 ? -2.625 -42.275 -3.142 1.00 81.69 285 LYS A CA 1
ATOM 2234 C C . LYS A 1 285 ? -3.903 -41.446 -3.112 1.00 81.69 285 LYS A C 1
ATOM 2236 O O . LYS A 1 285 ? -4.143 -40.727 -2.148 1.00 81.69 285 LYS A O 1
ATOM 2241 N N . VAL A 1 286 ? -4.730 -41.539 -4.155 1.00 88.06 286 VAL A N 1
ATOM 2242 C CA . VAL A 1 286 ? -6.041 -40.870 -4.179 1.00 88.06 286 VAL A CA 1
ATOM 2243 C C . VAL A 1 286 ? -6.949 -41.451 -3.091 1.00 88.06 286 VAL A C 1
ATOM 2245 O O . VAL A 1 286 ? -7.580 -40.686 -2.364 1.00 88.06 286 VAL A O 1
ATOM 2248 N N . GLN A 1 287 ? -6.973 -42.778 -2.929 1.00 85.88 287 GLN A N 1
ATOM 2249 C CA . GLN A 1 287 ? -7.716 -43.440 -1.854 1.00 85.88 287 GLN A CA 1
ATOM 2250 C C . GLN A 1 287 ? -7.169 -43.094 -0.470 1.00 85.88 287 GLN A C 1
ATOM 2252 O O . GLN A 1 287 ? -7.962 -42.841 0.430 1.00 85.88 287 GLN A O 1
ATOM 2257 N N . GLU A 1 288 ? -5.852 -43.015 -0.286 1.00 81.62 288 GLU A N 1
ATOM 2258 C CA . GLU A 1 288 ? -5.251 -42.637 0.996 1.00 81.62 288 GLU A CA 1
ATOM 2259 C C . GLU A 1 288 ? -5.598 -41.190 1.379 1.00 81.62 288 GLU A C 1
ATOM 2261 O O . GLU A 1 288 ? -5.973 -40.924 2.519 1.00 81.62 288 GLU A O 1
ATOM 2266 N N . ILE A 1 289 ? -5.546 -40.255 0.424 1.00 79.88 289 ILE A N 1
ATOM 2267 C CA . ILE A 1 289 ? -5.911 -38.848 0.654 1.00 79.88 289 ILE A CA 1
ATOM 2268 C C . ILE A 1 289 ? -7.416 -38.709 0.923 1.00 79.88 289 ILE A C 1
ATOM 2270 O O . ILE A 1 289 ? -7.805 -37.959 1.817 1.00 79.88 289 ILE A O 1
ATOM 2274 N N . ALA A 1 290 ? -8.259 -39.467 0.214 1.00 78.06 290 ALA A N 1
ATOM 2275 C CA . ALA A 1 290 ? -9.694 -39.524 0.490 1.00 78.06 290 ALA A CA 1
ATOM 2276 C C . ALA A 1 290 ? -9.988 -40.121 1.880 1.00 78.06 290 ALA A C 1
ATOM 2278 O O . ALA A 1 290 ? -10.825 -39.595 2.609 1.00 78.06 290 ALA A O 1
ATOM 2279 N N . SER A 1 291 ? -9.249 -41.162 2.278 1.00 78.88 291 SER A N 1
ATOM 2280 C CA . SER A 1 291 ? -9.387 -41.824 3.585 1.00 78.88 291 SER A CA 1
ATOM 2281 C C . SER A 1 291 ? -8.908 -40.943 4.738 1.00 78.88 291 SER A C 1
ATOM 2283 O O . SER A 1 291 ? -9.433 -41.030 5.844 1.00 78.88 291 SER A O 1
ATOM 2285 N N . LYS A 1 292 ? -7.932 -40.062 4.487 1.00 73.38 292 LYS A N 1
ATOM 2286 C CA . LYS A 1 292 ? -7.394 -39.132 5.488 1.00 73.38 292 LYS A CA 1
ATOM 2287 C C . LYS A 1 292 ? -8.257 -37.895 5.727 1.00 73.38 292 LYS A C 1
ATOM 2289 O O . LYS A 1 292 ? -7.874 -37.105 6.579 1.00 73.38 292 LYS A O 1
ATOM 2294 N N . GLY A 1 293 ? -9.396 -37.757 5.036 1.00 53.56 293 GLY A N 1
ATOM 2295 C CA . GLY A 1 293 ? -10.493 -36.846 5.376 1.00 53.56 293 GLY A CA 1
ATOM 2296 C C . GLY A 1 293 ? -10.048 -35.419 5.697 1.00 53.56 293 GLY A C 1
ATOM 2297 O O . GLY A 1 293 ? -9.685 -35.124 6.832 1.00 53.56 293 GLY A O 1
ATOM 2298 N N . GLY A 1 294 ? -10.123 -34.517 4.715 1.00 51.59 294 GLY A N 1
ATOM 2299 C CA . GLY A 1 294 ? -9.789 -33.097 4.868 1.00 51.59 294 GLY A CA 1
ATOM 2300 C C . GLY A 1 294 ? -10.546 -32.418 6.015 1.00 51.59 294 GLY A C 1
ATOM 2301 O O . GLY A 1 294 ? -11.602 -31.828 5.817 1.00 51.59 294 GLY A O 1
ATOM 2302 N N . ARG A 1 295 ? -9.984 -32.483 7.224 1.00 46.84 295 ARG A N 1
ATOM 2303 C CA . ARG A 1 295 ? -10.417 -31.741 8.405 1.00 46.84 295 ARG A CA 1
ATOM 2304 C C . ARG A 1 295 ? -9.614 -30.452 8.455 1.00 46.84 295 ARG A C 1
ATOM 2306 O O . ARG A 1 295 ? -8.567 -30.382 9.095 1.00 46.84 295 ARG A O 1
ATOM 2313 N N . THR A 1 296 ? -10.102 -29.419 7.780 1.00 42.62 296 THR A N 1
ATOM 2314 C CA . THR A 1 296 ? -9.640 -28.052 8.026 1.00 42.62 296 THR A CA 1
ATOM 2315 C C . THR A 1 296 ? -10.172 -27.624 9.392 1.00 42.62 296 THR A C 1
ATOM 2317 O O . THR A 1 296 ? -11.325 -27.220 9.526 1.00 42.62 296 THR A O 1
ATOM 2320 N N . LYS A 1 297 ? -9.352 -27.778 10.433 1.00 46.06 297 LYS A N 1
ATOM 2321 C CA . LYS A 1 297 ? -9.644 -27.279 11.780 1.00 46.06 297 LYS A CA 1
ATOM 2322 C C . LYS A 1 297 ? -9.499 -25.756 11.788 1.00 46.06 297 LYS A C 1
ATOM 2324 O O . LYS A 1 297 ? -8.430 -25.282 12.134 1.00 46.06 297 LYS A O 1
ATOM 2329 N N . ASN A 1 298 ? -10.526 -25.011 11.384 1.00 48.19 298 ASN A N 1
ATOM 2330 C CA . ASN A 1 298 ? -10.612 -23.563 11.610 1.00 48.19 298 ASN A CA 1
ATOM 2331 C C . ASN A 1 298 ? -12.082 -23.122 11.730 1.00 48.19 298 ASN A C 1
ATOM 2333 O O . ASN A 1 298 ? -12.716 -22.744 10.751 1.00 48.19 298 ASN A O 1
ATOM 2337 N N . ALA A 1 299 ? -12.599 -23.187 12.955 1.00 40.44 299 ALA A N 1
ATOM 2338 C CA . ALA A 1 299 ? -13.689 -22.379 13.509 1.00 40.44 299 ALA A CA 1
ATOM 2339 C C . ALA A 1 299 ? -13.432 -22.433 15.030 1.00 40.44 299 ALA A C 1
ATOM 2341 O O . ALA A 1 299 ? -13.384 -23.527 15.577 1.00 40.44 299 ALA A O 1
ATOM 2342 N N . GLY A 1 300 ? -13.036 -21.383 15.746 1.00 38.59 300 GLY A N 1
ATOM 2343 C CA . GLY A 1 300 ? -13.529 -20.011 15.712 1.00 38.59 300 GLY A CA 1
ATOM 2344 C C . GLY A 1 300 ? -14.405 -19.826 16.954 1.00 38.59 300 GLY A C 1
ATOM 2345 O O . GLY A 1 300 ? -15.622 -19.802 16.824 1.00 38.59 300 GLY A O 1
ATOM 2346 N N . GLU A 1 301 ? -13.786 -19.832 18.140 1.00 37.69 301 GLU A N 1
ATOM 2347 C CA . GLU A 1 301 ? -14.430 -19.598 19.443 1.00 37.69 301 GLU A CA 1
ATOM 2348 C C . GLU A 1 301 ? -14.563 -18.098 19.720 1.00 37.69 301 GLU A C 1
ATOM 2350 O O . GLU A 1 301 ? -13.582 -17.374 19.571 1.00 37.69 301 GLU A O 1
ATOM 2355 N N . GLU A 1 302 ? -15.747 -17.672 20.174 1.00 38.56 302 GLU A N 1
ATOM 2356 C CA . GLU A 1 302 ? -15.996 -16.484 21.012 1.00 38.56 302 GLU A CA 1
ATOM 2357 C C . GLU A 1 302 ? -17.471 -16.496 21.507 1.00 38.56 302 GLU A C 1
ATOM 2359 O O . GLU A 1 302 ? -18.291 -17.223 20.939 1.00 38.56 302 GLU A O 1
ATOM 2364 N N . PRO A 1 303 ? -17.846 -15.778 22.588 1.00 52.03 303 PRO A N 1
ATOM 2365 C CA . PRO A 1 303 ? -17.636 -16.189 23.978 1.00 52.03 303 PRO A CA 1
ATOM 2366 C C . PRO A 1 303 ? -18.962 -16.270 24.771 1.00 52.03 303 PRO A C 1
ATOM 2368 O O . PRO A 1 303 ? -19.951 -15.617 24.442 1.00 52.03 303 PRO A O 1
ATOM 2371 N N . SER A 1 304 ? -18.995 -17.019 25.880 1.00 33.16 304 SER A N 1
ATOM 2372 C CA . SER A 1 304 ? -20.138 -16.995 26.810 1.00 33.16 304 SER A CA 1
ATOM 2373 C C . SER A 1 304 ? -19.716 -16.809 28.260 1.00 33.16 304 SER A C 1
ATOM 2375 O O . SER A 1 304 ? -18.796 -17.453 28.764 1.00 33.16 304 SER A O 1
ATOM 2377 N N . SER A 1 305 ? -20.447 -15.930 28.934 1.00 37.09 305 SER A N 1
ATOM 2378 C CA . SER A 1 305 ? -20.292 -15.548 30.324 1.00 37.09 305 SER A CA 1
ATOM 2379 C C . SER A 1 305 ? -20.987 -16.517 31.298 1.00 37.09 305 SER A C 1
ATOM 2381 O O . SER A 1 305 ? -22.089 -16.996 31.072 1.00 37.09 305 SER A O 1
ATOM 2383 N N . LYS A 1 306 ? -20.313 -16.712 32.440 1.00 38.06 306 LYS A N 1
ATOM 2384 C CA . LYS A 1 306 ? -20.822 -16.964 33.805 1.00 38.06 306 LYS A CA 1
ATOM 2385 C C . LYS A 1 306 ? -21.728 -18.191 34.083 1.00 38.06 306 LYS A C 1
ATOM 2387 O O . LYS A 1 306 ? -22.947 -18.114 34.050 1.00 38.06 306 LYS A O 1
ATOM 2392 N N . LYS A 1 307 ? -21.071 -19.147 34.764 1.00 36.75 307 LYS A N 1
ATOM 2393 C CA . LYS A 1 307 ? -21.407 -19.667 36.114 1.00 36.75 307 LYS A CA 1
ATOM 2394 C C . LYS A 1 307 ? -22.324 -20.901 36.187 1.00 36.75 307 LYS A C 1
ATOM 2396 O O . LYS A 1 307 ? -23.522 -20.782 36.384 1.00 36.75 307 LYS A O 1
ATOM 2401 N N . SER A 1 308 ? -21.716 -22.080 36.296 1.00 35.09 308 SER A N 1
ATOM 2402 C CA . SER A 1 308 ? -21.956 -22.988 37.430 1.00 35.09 308 SER A CA 1
ATOM 2403 C C . SER A 1 308 ? -20.835 -24.024 37.526 1.00 35.09 308 SER A C 1
ATOM 2405 O O . SER A 1 308 ? -20.123 -24.306 36.571 1.00 35.09 308 SER A O 1
ATOM 2407 N N . LYS A 1 309 ? -20.600 -24.457 38.757 1.00 44.88 309 LYS A N 1
ATOM 2408 C CA . LYS A 1 309 ? -19.466 -25.235 39.230 1.00 44.88 309 LYS A CA 1
ATOM 2409 C C . LYS A 1 309 ? -19.918 -26.692 39.255 1.00 44.88 309 LYS A C 1
ATOM 2411 O O . LYS A 1 309 ? -20.732 -27.018 40.111 1.00 44.88 309 LYS A O 1
ATOM 2416 N N . THR A 1 310 ? -19.405 -27.525 38.356 1.00 35.66 310 THR A N 1
ATOM 2417 C CA . THR A 1 310 ? -19.535 -28.989 38.428 1.00 35.66 310 THR A CA 1
ATOM 2418 C C . THR A 1 310 ? -18.403 -29.654 37.653 1.00 35.66 310 THR A C 1
ATOM 2420 O O . THR A 1 310 ? -17.842 -29.083 36.724 1.00 35.66 310 THR A O 1
ATOM 2423 N N . GLU A 1 311 ? -18.056 -30.823 38.163 1.00 39.22 311 GLU A N 1
ATOM 2424 C CA . GLU A 1 311 ? -16.816 -31.582 38.055 1.00 39.22 311 GLU A CA 1
ATOM 2425 C C . GLU A 1 311 ? -16.434 -32.061 36.646 1.00 39.22 311 GLU A C 1
ATOM 2427 O O . GLU A 1 311 ? -17.261 -32.151 35.742 1.00 39.22 311 GLU A O 1
ATOM 2432 N N . ASP A 1 312 ? -15.143 -32.376 36.524 1.00 45.84 312 ASP A N 1
ATOM 2433 C CA . ASP A 1 312 ? -14.427 -32.955 35.390 1.00 45.84 312 ASP A CA 1
ATOM 2434 C C . ASP A 1 312 ? -15.240 -33.972 34.563 1.00 45.84 312 ASP A C 1
ATOM 2436 O O . ASP A 1 312 ? -15.244 -35.175 34.839 1.00 45.84 312 ASP A O 1
ATOM 2440 N N . ALA A 1 313 ? -15.860 -33.503 33.478 1.00 38.97 313 ALA A N 1
ATOM 2441 C CA . ALA A 1 313 ? -16.381 -34.355 32.418 1.00 38.97 313 ALA A CA 1
ATOM 2442 C C . ALA A 1 313 ? -15.388 -34.350 31.251 1.00 38.97 313 ALA A C 1
ATOM 2444 O O . ALA A 1 313 ? -15.190 -33.350 30.563 1.00 38.97 313 ALA A O 1
ATOM 2445 N N . LYS A 1 314 ? -14.731 -35.494 31.064 1.00 42.62 314 LYS A N 1
ATOM 2446 C CA . LYS A 1 314 ? -13.897 -35.792 29.900 1.00 42.62 314 LYS A CA 1
ATOM 2447 C C . LYS A 1 314 ? -14.742 -35.641 28.632 1.00 42.62 314 LYS A C 1
ATOM 2449 O O . LYS A 1 314 ? -15.881 -36.093 28.596 1.00 42.62 314 LYS A O 1
ATOM 2454 N N . ASP A 1 315 ? -14.153 -35.012 27.620 1.00 47.00 315 ASP A N 1
ATOM 2455 C CA . ASP A 1 315 ? -14.677 -34.851 26.263 1.00 47.00 315 ASP A CA 1
ATOM 2456 C C . ASP A 1 315 ? -14.931 -36.226 25.616 1.00 47.00 315 ASP A C 1
ATOM 2458 O O . ASP A 1 315 ? -14.078 -36.806 24.945 1.00 47.00 315 ASP A O 1
ATOM 2462 N N . ASP A 1 316 ? -16.112 -36.778 25.892 1.00 48.31 316 ASP A N 1
ATOM 2463 C CA . ASP A 1 316 ? -16.715 -37.908 25.198 1.00 48.31 316 ASP A CA 1
ATOM 2464 C C . ASP A 1 316 ? -17.555 -37.370 24.026 1.00 48.31 316 ASP A C 1
ATOM 2466 O O . ASP A 1 316 ? -18.761 -37.591 23.936 1.00 48.31 316 ASP A O 1
ATOM 2470 N N . THR A 1 317 ? -16.920 -36.699 23.062 1.00 55.44 317 THR A N 1
ATOM 2471 C CA . THR A 1 317 ? -17.464 -36.563 21.698 1.00 55.44 317 THR A CA 1
ATOM 2472 C C . THR A 1 317 ? -17.350 -37.903 20.953 1.00 55.44 317 THR A C 1
ATOM 2474 O O . THR A 1 317 ? -16.751 -38.023 19.883 1.00 55.44 317 THR A O 1
ATOM 2477 N N . LYS A 1 318 ? -17.904 -38.962 21.556 1.00 57.50 318 LYS A N 1
ATOM 2478 C CA . LYS A 1 318 ? -18.049 -40.284 20.947 1.00 57.50 318 LYS A CA 1
ATOM 2479 C C . LYS A 1 318 ? -19.295 -40.292 20.068 1.00 57.50 318 LYS A C 1
ATOM 2481 O O . LYS A 1 318 ? -20.386 -40.009 20.543 1.00 57.50 318 LYS A O 1
ATOM 2486 N N . ASP A 1 319 ? -19.084 -40.620 18.796 1.00 63.50 319 ASP A N 1
ATOM 2487 C CA . ASP A 1 319 ? -20.078 -41.129 17.846 1.00 63.50 319 ASP A CA 1
ATOM 2488 C C . ASP A 1 319 ? -21.461 -40.467 17.882 1.00 63.50 319 ASP A C 1
ATOM 2490 O O . ASP A 1 319 ? -22.479 -41.122 18.088 1.00 63.50 319 ASP A O 1
ATOM 2494 N N . LEU A 1 320 ? -21.511 -39.167 17.568 1.00 72.81 320 LEU A N 1
ATOM 2495 C CA . LEU A 1 320 ? -22.741 -38.604 17.014 1.00 72.81 320 LEU A CA 1
ATOM 2496 C C . LEU A 1 320 ? -23.084 -39.370 15.733 1.00 72.81 320 LEU A C 1
ATOM 2498 O O . LEU A 1 320 ? -22.237 -39.504 14.827 1.00 72.81 320 LEU A O 1
ATOM 2502 N N . THR A 1 321 ? -24.316 -39.869 15.682 1.00 84.38 321 THR A N 1
ATOM 2503 C CA . THR A 1 321 ? -24.850 -40.579 14.521 1.00 84.38 321 THR A CA 1
ATOM 2504 C C . THR A 1 321 ? -24.811 -39.659 13.295 1.00 84.38 321 THR A C 1
ATOM 2506 O O . THR A 1 321 ? -24.667 -38.437 13.410 1.00 84.38 321 THR A O 1
ATOM 2509 N N . GLU A 1 322 ? -24.847 -40.220 12.085 1.00 81.00 322 GLU A N 1
ATOM 2510 C CA . GLU A 1 322 ? -24.865 -39.389 10.870 1.00 81.00 322 GLU A CA 1
ATOM 2511 C C . GLU A 1 322 ? -26.066 -38.423 10.854 1.00 81.00 322 GLU A C 1
ATOM 2513 O O . GLU A 1 322 ? -25.932 -37.293 10.376 1.00 81.00 322 GLU A O 1
ATOM 2518 N N . ASP A 1 323 ? -27.171 -38.814 11.492 1.00 77.81 323 ASP A N 1
ATOM 2519 C CA . ASP A 1 323 ? -28.390 -38.016 11.630 1.00 77.81 323 ASP A CA 1
ATOM 2520 C C . ASP A 1 323 ? -28.183 -36.787 12.535 1.00 77.81 323 ASP A C 1
ATOM 2522 O O . ASP A 1 323 ? -28.567 -35.668 12.178 1.00 77.81 323 ASP A O 1
ATOM 2526 N N . ASP A 1 324 ? -27.465 -36.940 13.652 1.00 84.06 324 ASP A N 1
ATOM 2527 C CA . ASP A 1 324 ? -27.135 -35.821 14.549 1.00 84.06 324 ASP A CA 1
ATOM 2528 C C . ASP A 1 324 ? -26.247 -34.776 13.855 1.00 84.06 324 ASP A C 1
ATOM 2530 O O . ASP A 1 324 ? -26.409 -33.561 14.027 1.00 84.06 324 ASP A O 1
ATOM 2534 N N . LYS A 1 325 ? -25.310 -35.241 13.017 1.00 84.50 325 LYS A N 1
ATOM 2535 C CA . LYS A 1 325 ? -24.420 -34.364 12.238 1.00 84.50 325 LYS A CA 1
ATOM 2536 C C . LYS A 1 325 ? -25.192 -33.586 11.179 1.00 84.50 325 LYS A C 1
ATOM 2538 O O . LYS A 1 325 ? -24.917 -32.399 10.980 1.00 84.50 325 LYS A O 1
ATOM 2543 N N . HIS A 1 326 ? -26.150 -34.232 10.516 1.00 87.25 326 HIS A N 1
ATOM 2544 C CA . HIS A 1 326 ? -27.017 -33.574 9.546 1.00 87.25 326 HIS A CA 1
ATOM 2545 C C . HIS A 1 326 ? -27.825 -32.451 10.210 1.00 87.25 326 HIS A C 1
ATOM 2547 O O . HIS A 1 326 ? -27.794 -31.308 9.742 1.00 87.25 326 HIS A O 1
ATOM 2553 N N . ASN A 1 327 ? -28.450 -32.732 11.354 1.00 87.62 327 ASN A N 1
ATOM 2554 C CA . ASN A 1 327 ? -29.238 -31.742 12.090 1.00 87.62 327 ASN A CA 1
ATOM 2555 C C . ASN A 1 327 ? -28.393 -30.545 12.538 1.00 87.62 327 ASN A C 1
ATOM 2557 O O . ASN A 1 327 ? -28.803 -29.394 12.367 1.00 87.62 327 ASN A O 1
ATOM 2561 N N . HIS A 1 328 ? -27.166 -30.784 13.008 1.00 89.94 328 HIS A N 1
ATOM 2562 C CA . HIS A 1 328 ? -26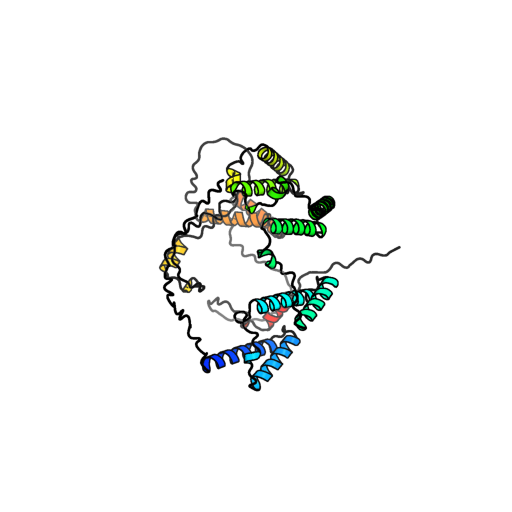.257 -29.699 13.375 1.00 89.94 328 HIS A CA 1
ATOM 2563 C C . HIS A 1 328 ? -25.892 -28.806 12.175 1.00 89.94 328 HIS A C 1
ATOM 2565 O O . HIS A 1 328 ? -25.751 -27.586 12.317 1.00 89.94 328 HIS A O 1
ATOM 2571 N N . HIS A 1 329 ? -25.748 -29.382 10.978 1.00 90.81 329 HIS A N 1
ATOM 2572 C CA . HIS A 1 329 ? -25.457 -28.611 9.770 1.00 90.81 329 HIS A CA 1
ATOM 2573 C C . HIS A 1 329 ? -26.654 -27.757 9.332 1.00 90.81 329 HIS A C 1
ATOM 2575 O O . HIS A 1 329 ? -26.487 -26.577 9.015 1.00 90.81 329 HIS A O 1
ATOM 2581 N N . VAL A 1 330 ? -27.864 -28.321 9.384 1.00 93.50 330 VAL A N 1
ATOM 2582 C CA . VAL A 1 330 ? -29.114 -27.612 9.066 1.00 93.50 330 VAL A CA 1
ATOM 2583 C C . VAL A 1 330 ? -29.333 -26.432 10.020 1.00 93.50 330 VAL A C 1
ATOM 2585 O O . VAL A 1 330 ? -29.557 -25.306 9.570 1.00 93.50 330 VAL A O 1
ATOM 2588 N N . ILE A 1 331 ? -29.166 -26.649 11.329 1.00 94.00 331 ILE A N 1
ATOM 2589 C CA . ILE A 1 331 ? -29.248 -25.590 12.350 1.00 94.00 331 ILE A CA 1
ATOM 2590 C C . ILE A 1 331 ? -28.198 -24.499 12.086 1.00 94.00 331 ILE A C 1
ATOM 2592 O O . ILE A 1 331 ? -28.504 -23.305 12.157 1.00 94.00 331 ILE A O 1
ATOM 2596 N N . GLY A 1 332 ? -26.967 -24.890 11.739 1.00 95.12 332 GLY A N 1
ATOM 2597 C CA . GLY A 1 332 ? -25.895 -23.959 11.379 1.00 95.12 332 GLY A CA 1
ATOM 2598 C C . GLY A 1 332 ? -26.240 -23.081 10.170 1.00 95.12 332 GLY A C 1
ATOM 2599 O O . GLY A 1 332 ? -25.998 -21.873 10.203 1.00 95.12 332 GLY A O 1
ATOM 2600 N N . GLY A 1 333 ? -26.865 -23.653 9.136 1.00 96.75 333 GLY A N 1
ATOM 2601 C CA . GLY A 1 333 ? -27.297 -22.923 7.939 1.00 96.75 333 GLY A CA 1
ATOM 2602 C C . GLY A 1 333 ? -28.357 -21.855 8.227 1.00 96.75 333 GLY A C 1
ATOM 2603 O O . GLY A 1 333 ? -28.252 -20.720 7.746 1.00 96.75 333 GLY A O 1
ATOM 2604 N N . TYR A 1 334 ? -29.344 -22.171 9.069 1.00 97.50 334 TYR A N 1
ATOM 2605 C CA . TYR A 1 334 ? -30.355 -21.192 9.477 1.00 97.50 334 TYR A CA 1
ATOM 2606 C C . TYR A 1 334 ? -29.761 -20.072 10.341 1.00 97.50 334 TYR A C 1
ATOM 2608 O O . TYR A 1 334 ? -30.035 -18.898 10.085 1.00 97.50 334 TYR A O 1
ATOM 2616 N N . LYS A 1 335 ? -28.858 -20.394 11.278 1.00 96.62 335 LYS A N 1
ATOM 2617 C CA . LYS A 1 335 ? -28.138 -19.383 12.078 1.00 96.62 335 LYS A CA 1
ATOM 2618 C C . LYS A 1 335 ? -27.287 -18.449 11.212 1.00 96.62 335 LYS A C 1
ATOM 2620 O O . LYS A 1 335 ? -27.305 -17.238 11.420 1.00 96.62 335 LYS A O 1
ATOM 2625 N N . ALA A 1 336 ? -26.598 -18.983 10.202 1.00 97.00 336 ALA A N 1
ATOM 2626 C CA . ALA A 1 336 ? -25.833 -18.175 9.251 1.00 97.00 336 ALA A CA 1
ATOM 2627 C C . ALA A 1 336 ? -26.729 -17.250 8.404 1.00 97.00 336 ALA A C 1
ATOM 2629 O O . ALA A 1 336 ? -26.341 -16.132 8.064 1.00 97.00 336 ALA A O 1
ATOM 2630 N N . THR A 1 337 ? -27.949 -17.691 8.082 1.00 97.06 337 THR A N 1
ATOM 2631 C CA . THR A 1 337 ? -28.923 -16.866 7.350 1.00 97.06 337 THR A CA 1
ATOM 2632 C C . THR A 1 337 ? -29.379 -15.666 8.183 1.00 97.06 337 THR A C 1
ATOM 2634 O O . THR A 1 337 ? -29.515 -14.574 7.628 1.00 97.06 337 THR A O 1
ATOM 2637 N N . LEU A 1 338 ? -29.553 -15.851 9.498 1.00 96.06 338 LEU A N 1
ATOM 2638 C CA . LEU A 1 338 ? -29.919 -14.790 10.442 1.00 96.06 338 LEU A CA 1
ATOM 2639 C C . LEU A 1 338 ? -28.800 -13.758 10.655 1.00 96.06 338 LEU A C 1
ATOM 2641 O O . LEU A 1 338 ? -29.095 -12.569 10.757 1.00 96.06 338 LEU A O 1
ATOM 2645 N N . SER A 1 339 ? -27.531 -14.182 10.685 1.00 94.56 339 SER A N 1
ATOM 2646 C CA . SER A 1 339 ? -26.388 -13.277 10.894 1.00 94.56 339 SER A CA 1
ATOM 2647 C C . SER A 1 339 ? -25.949 -12.520 9.635 1.00 94.56 339 SER A C 1
ATOM 2649 O O . SER A 1 339 ? -25.284 -11.487 9.729 1.00 94.56 339 SER A O 1
ATOM 2651 N N . ASN A 1 340 ? -26.320 -12.992 8.443 1.00 95.38 340 ASN A N 1
ATOM 2652 C CA . ASN A 1 340 ? -25.951 -12.338 7.193 1.00 95.38 340 ASN A CA 1
ATOM 2653 C C . ASN A 1 340 ? -26.806 -11.083 6.919 1.00 95.38 340 ASN A C 1
ATOM 2655 O O . ASN A 1 340 ? -28.001 -11.164 6.627 1.00 95.38 340 ASN A O 1
ATOM 2659 N N . LEU A 1 341 ? -26.151 -9.916 6.904 1.00 95.69 341 LEU A N 1
ATOM 2660 C CA . LEU A 1 341 ? -26.753 -8.608 6.603 1.00 95.69 341 LEU A CA 1
ATOM 2661 C C . LEU A 1 341 ? -27.415 -8.528 5.217 1.00 95.69 341 LEU A C 1
ATOM 2663 O O . LEU A 1 341 ? -28.309 -7.712 5.016 1.00 95.69 341 LEU A O 1
ATOM 2667 N N . LYS A 1 342 ? -26.988 -9.361 4.259 1.00 94.38 342 LYS A N 1
ATOM 2668 C CA . LYS A 1 342 ? -27.523 -9.374 2.886 1.00 94.38 342 LYS A CA 1
ATOM 2669 C C . LYS A 1 342 ? -28.741 -10.283 2.708 1.00 94.38 342 LYS A C 1
ATOM 2671 O O . LYS A 1 342 ? -29.337 -10.273 1.632 1.00 94.38 342 LYS A O 1
ATOM 2676 N N . SER A 1 343 ? -29.099 -11.084 3.711 1.00 95.00 343 SER A N 1
ATOM 2677 C CA . SER A 1 343 ? -30.298 -11.924 3.656 1.00 95.00 343 SER A CA 1
ATOM 2678 C C . SER A 1 343 ? -31.554 -11.055 3.697 1.00 95.00 343 SER A C 1
ATOM 2680 O O . SER A 1 343 ? -31.660 -10.151 4.524 1.00 95.00 343 SER A O 1
ATOM 2682 N N . SER A 1 344 ? -32.530 -11.347 2.836 1.00 97.12 344 SER A N 1
ATOM 2683 C CA . SER A 1 344 ? -33.846 -10.698 2.880 1.00 97.12 344 SER A CA 1
ATOM 2684 C C . SER A 1 344 ? -34.572 -10.996 4.194 1.00 97.12 344 SER A C 1
ATOM 2686 O O . SER A 1 344 ? -34.442 -12.100 4.724 1.00 97.12 344 SER A O 1
ATOM 2688 N N . GLU A 1 345 ? -35.412 -10.070 4.654 1.00 95.62 345 GLU A N 1
ATOM 2689 C CA . GLU A 1 345 ? -36.221 -10.237 5.871 1.00 95.62 345 GLU A CA 1
ATOM 2690 C C . GLU A 1 345 ? -37.125 -11.483 5.827 1.00 95.62 345 GLU A C 1
ATOM 2692 O O . GLU A 1 345 ? -37.246 -12.192 6.822 1.00 95.62 345 GLU A O 1
ATOM 2697 N N . GLU A 1 346 ? -37.680 -11.832 4.660 1.00 95.62 346 GLU A N 1
ATOM 2698 C CA . GLU A 1 346 ? -38.465 -13.066 4.478 1.00 95.62 346 GLU A CA 1
ATOM 2699 C C . GLU A 1 346 ? -37.633 -14.332 4.742 1.00 95.62 346 GLU A C 1
ATOM 2701 O O . GLU A 1 346 ? -38.077 -15.237 5.446 1.00 95.62 346 GLU A O 1
ATOM 2706 N N . ALA A 1 347 ? -36.395 -14.374 4.236 1.00 95.81 347 ALA A N 1
ATOM 2707 C CA . ALA A 1 347 ? -35.475 -15.493 4.451 1.00 95.81 347 ALA A CA 1
ATOM 2708 C C . ALA A 1 347 ? -35.042 -15.616 5.919 1.00 95.81 347 ALA A C 1
ATOM 2710 O O . ALA A 1 347 ? -34.933 -16.728 6.432 1.00 95.81 347 ALA A O 1
ATOM 2711 N N . LYS A 1 348 ? -34.834 -14.486 6.607 1.00 97.31 348 LYS A N 1
ATOM 2712 C CA . LYS A 1 348 ? -34.536 -14.476 8.046 1.00 97.31 348 LYS A CA 1
ATOM 2713 C C . LYS A 1 348 ? -35.724 -14.985 8.859 1.00 97.31 348 LYS A C 1
ATOM 2715 O O . LYS A 1 348 ? -35.547 -15.862 9.696 1.00 97.31 348 LYS A O 1
ATOM 2720 N N . LYS A 1 349 ? -36.937 -14.510 8.562 1.00 96.69 349 LYS A N 1
ATOM 2721 C CA . LYS A 1 349 ? -38.162 -14.968 9.230 1.00 96.69 349 LYS A CA 1
ATOM 2722 C C . LYS A 1 349 ? -38.382 -16.472 9.047 1.00 96.69 349 LYS A C 1
ATOM 2724 O O . LYS A 1 349 ? -38.667 -17.159 10.021 1.00 96.69 349 LYS A O 1
ATOM 2729 N N . HIS A 1 350 ? -38.187 -16.986 7.832 1.00 96.94 350 HIS A N 1
ATOM 2730 C CA . HIS A 1 350 ? -38.257 -18.424 7.565 1.00 96.94 350 HIS A CA 1
ATOM 2731 C C . HIS A 1 350 ? -37.174 -19.199 8.331 1.00 96.94 350 HIS A C 1
ATOM 2733 O O . HIS A 1 350 ? -37.474 -20.202 8.965 1.00 96.94 350 HIS A O 1
ATOM 2739 N N . ALA A 1 351 ? -35.922 -18.729 8.327 1.00 97.12 351 ALA A N 1
ATOM 2740 C CA . ALA A 1 351 ? -34.843 -19.371 9.080 1.00 97.12 351 ALA A CA 1
ATOM 2741 C C . ALA A 1 351 ? -35.136 -19.434 10.588 1.00 97.12 351 ALA A C 1
ATOM 2743 O O . ALA A 1 351 ? -34.845 -20.444 11.224 1.00 97.12 351 ALA A O 1
ATOM 2744 N N . GLN A 1 352 ? -35.745 -18.384 11.141 1.00 97.62 352 GLN A N 1
ATOM 2745 C CA . GLN A 1 352 ? -36.163 -18.349 12.538 1.00 97.62 352 GLN A CA 1
ATOM 2746 C C . GLN A 1 352 ? -37.307 -19.329 12.823 1.00 97.62 352 GLN A C 1
ATOM 2748 O O . GLN A 1 352 ? -37.205 -20.114 13.758 1.00 97.62 352 GLN A O 1
ATOM 2753 N N . GLU A 1 353 ? -38.336 -19.373 11.970 1.00 97.31 353 GLU A N 1
ATOM 2754 C CA . GLU A 1 353 ? -39.439 -20.335 12.106 1.00 97.31 353 GLU A CA 1
ATOM 2755 C C . GLU A 1 353 ? -38.944 -21.792 12.076 1.00 97.31 353 GLU A C 1
ATOM 2757 O O . GLU A 1 353 ? -39.416 -22.630 12.842 1.00 97.31 353 GLU A O 1
ATOM 2762 N N . MET A 1 354 ? -37.967 -22.105 11.219 1.00 97.06 354 MET A N 1
ATOM 2763 C CA . MET A 1 354 ? -37.395 -23.452 11.139 1.00 97.06 354 MET A CA 1
ATOM 2764 C C . MET A 1 354 ? -36.562 -23.815 12.372 1.00 97.06 354 MET A C 1
ATOM 2766 O O . MET A 1 354 ? -36.585 -24.969 12.794 1.00 97.06 354 MET A O 1
ATOM 2770 N N . LEU A 1 355 ? -35.854 -22.850 12.968 1.00 96.44 355 LEU A N 1
ATOM 2771 C CA . LEU A 1 355 ? -35.139 -23.066 14.228 1.00 96.44 355 LEU A CA 1
ATOM 2772 C C . LEU A 1 355 ? -36.112 -23.330 15.385 1.00 96.44 355 LEU A C 1
ATOM 2774 O O . LEU A 1 355 ? -35.880 -24.266 16.145 1.00 96.44 355 LEU A O 1
ATOM 2778 N N . ASP A 1 356 ? -37.226 -22.597 15.456 1.00 96.56 356 ASP A N 1
ATOM 2779 C CA . ASP A 1 356 ? -38.258 -22.800 16.482 1.00 96.56 356 ASP A CA 1
ATOM 2780 C C . ASP A 1 356 ? -38.934 -24.181 16.358 1.00 96.56 356 ASP A C 1
ATOM 2782 O O . ASP A 1 356 ? -39.267 -24.810 17.365 1.00 96.56 356 ASP A O 1
ATOM 2786 N N . LYS A 1 357 ? -39.144 -24.676 15.128 1.00 95.12 357 LYS A N 1
ATOM 2787 C CA . LYS A 1 357 ? -39.680 -26.030 14.879 1.00 95.12 357 LYS A CA 1
ATOM 2788 C C . LYS A 1 357 ? -38.704 -27.119 15.320 1.00 95.12 357 LYS A C 1
ATOM 2790 O O . LYS A 1 357 ? -39.106 -28.063 15.998 1.00 95.12 357 LYS A O 1
ATOM 2795 N N . LEU A 1 358 ? -37.421 -26.955 14.990 1.00 93.19 358 LEU A N 1
ATOM 2796 C CA . LEU A 1 358 ? -36.367 -27.885 15.404 1.00 93.19 358 LEU A CA 1
ATOM 2797 C C . LEU A 1 358 ? -36.192 -27.910 16.928 1.00 93.19 358 LEU A C 1
ATOM 2799 O O . LEU A 1 358 ? -35.988 -28.980 17.494 1.00 93.19 358 LEU A O 1
ATOM 2803 N N . GLU A 1 359 ? -36.326 -26.767 17.606 1.00 94.31 359 GLU A N 1
ATOM 2804 C CA . GLU A 1 359 ? -36.275 -26.695 19.073 1.00 94.31 359 GLU A CA 1
ATOM 2805 C C . GLU A 1 359 ? -37.455 -27.424 19.736 1.00 94.31 359 GLU A C 1
ATOM 2807 O O . GLU A 1 359 ? -37.297 -28.037 20.792 1.00 94.31 359 GLU A O 1
ATOM 2812 N N . LYS A 1 360 ? -38.627 -27.431 19.092 1.00 95.69 360 LYS A N 1
ATOM 2813 C CA . LYS A 1 360 ? -39.806 -28.186 19.546 1.00 95.69 360 LYS A CA 1
ATOM 2814 C C . LYS A 1 360 ? -39.733 -29.687 19.249 1.00 95.69 360 LYS A C 1
ATOM 2816 O O . LYS A 1 360 ? -40.618 -30.418 19.688 1.00 95.69 360 LYS A O 1
ATOM 2821 N N . GLY A 1 361 ? -38.708 -30.146 18.527 1.00 91.94 361 GLY A N 1
ATOM 2822 C CA . GLY A 1 361 ? -38.585 -31.538 18.095 1.00 91.94 361 GLY A CA 1
ATOM 2823 C C . GLY A 1 361 ? -39.617 -31.939 17.037 1.00 91.94 361 GLY A C 1
ATOM 2824 O O . GLY A 1 361 ? -39.911 -33.124 16.903 1.00 91.94 361 GLY A O 1
ATOM 2825 N N . GLU A 1 362 ? -40.189 -30.977 16.305 1.00 91.19 362 GLU A N 1
ATOM 2826 C CA . GLU A 1 362 ? -41.031 -31.286 15.148 1.00 91.19 362 GLU A CA 1
ATOM 2827 C C . GLU A 1 362 ? -40.128 -31.784 14.012 1.00 91.19 362 GLU A C 1
ATOM 2829 O O . GLU A 1 362 ? -39.233 -31.063 13.558 1.00 91.19 362 GLU A O 1
ATOM 2834 N N . GLU A 1 363 ? -40.339 -33.026 13.563 1.00 81.94 363 GLU A N 1
ATOM 2835 C CA . GLU A 1 363 ? -39.644 -33.557 12.392 1.00 81.94 363 GLU A CA 1
ATOM 2836 C C . GLU A 1 363 ? -39.984 -32.693 11.176 1.00 81.94 363 GLU A C 1
ATOM 2838 O O . GLU A 1 363 ? -41.135 -32.549 10.762 1.00 81.94 363 GLU A O 1
ATOM 2843 N N . VAL A 1 364 ? -38.955 -32.059 10.622 1.00 76.06 364 VAL A N 1
ATOM 2844 C CA . VAL A 1 364 ? -39.092 -31.251 9.419 1.00 76.06 364 VAL A CA 1
ATOM 2845 C C . VAL A 1 364 ? -39.090 -32.198 8.227 1.00 76.06 364 VAL A C 1
ATOM 2847 O O . VAL A 1 364 ? -38.030 -32.578 7.727 1.00 76.06 364 VAL A O 1
ATOM 2850 N N . ASP A 1 365 ? -40.279 -32.548 7.746 1.00 74.31 365 ASP A N 1
ATOM 2851 C CA . ASP A 1 365 ? -40.430 -33.301 6.506 1.00 74.31 365 ASP A CA 1
ATOM 2852 C C . ASP A 1 365 ? -39.827 -32.506 5.339 1.00 74.31 365 ASP A C 1
ATOM 2854 O O . ASP A 1 365 ? -40.369 -31.509 4.848 1.00 74.31 365 ASP A O 1
ATOM 2858 N N . SER A 1 366 ? -38.665 -32.961 4.874 1.00 65.38 366 SER A N 1
ATOM 2859 C CA . SER A 1 366 ? -37.906 -32.348 3.775 1.00 65.38 366 SER A CA 1
ATOM 2860 C C . SER A 1 366 ? -38.590 -32.455 2.397 1.00 65.38 366 SER A C 1
ATOM 2862 O O . SER A 1 366 ? -38.025 -32.036 1.386 1.00 65.38 366 SER A O 1
ATOM 2864 N N . GLU A 1 367 ? -39.826 -32.960 2.329 1.00 54.44 367 GLU A N 1
ATOM 2865 C CA . GLU A 1 367 ? -40.572 -33.172 1.083 1.00 54.44 367 GLU A CA 1
ATOM 2866 C C . GLU A 1 367 ? -41.273 -31.925 0.522 1.00 54.44 367 GLU A C 1
ATOM 2868 O O . GLU A 1 367 ? -41.853 -31.979 -0.567 1.00 54.44 367 GLU A O 1
ATOM 2873 N N . SER A 1 368 ? -41.172 -30.763 1.172 1.00 50.81 368 SER A N 1
ATOM 2874 C CA . SER A 1 368 ? -41.724 -29.515 0.628 1.00 50.81 368 SER A CA 1
ATOM 2875 C C . SER A 1 368 ? -40.846 -28.927 -0.491 1.00 50.81 368 SER A C 1
ATOM 2877 O O . SER A 1 368 ? -40.189 -27.894 -0.369 1.00 50.81 368 SER A O 1
ATOM 2879 N N . LYS A 1 369 ? -40.878 -29.575 -1.661 1.00 46.50 369 LYS A N 1
ATOM 2880 C CA . LYS A 1 369 ? -40.559 -28.938 -2.945 1.00 46.50 369 LYS A CA 1
ATOM 2881 C C . LYS A 1 369 ? -41.470 -27.719 -3.089 1.00 46.50 369 LYS A C 1
ATOM 2883 O O . LYS A 1 369 ? -42.668 -27.854 -3.320 1.00 46.50 369 LYS A O 1
ATOM 2888 N N . SER A 1 370 ? -40.899 -26.532 -2.938 1.00 44.62 370 SER A N 1
ATOM 2889 C CA . SER A 1 370 ? -41.593 -25.259 -3.083 1.00 44.62 370 SER A CA 1
ATOM 2890 C C . SER A 1 370 ? -42.163 -25.101 -4.500 1.00 44.62 370 SER A C 1
ATOM 2892 O O . SER A 1 370 ? -41.482 -24.682 -5.435 1.00 44.62 370 SER A O 1
ATOM 2894 N N . GLU A 1 371 ? -43.449 -25.422 -4.666 1.00 41.44 371 GLU A N 1
ATOM 2895 C CA . GLU A 1 371 ? -44.275 -24.903 -5.757 1.00 41.44 371 GLU A CA 1
ATOM 2896 C C . GLU A 1 371 ? -44.503 -23.402 -5.526 1.00 41.44 371 GLU A C 1
ATOM 2898 O O . GLU A 1 371 ? -45.547 -22.970 -5.041 1.00 41.44 371 GLU A O 1
ATOM 2903 N N . SER A 1 372 ? -43.530 -22.568 -5.890 1.00 39.25 372 SER A N 1
ATOM 2904 C CA . SER A 1 372 ? -43.763 -21.135 -6.070 1.00 39.25 372 SER A CA 1
ATOM 2905 C C . SER A 1 372 ? -44.541 -20.909 -7.375 1.00 39.25 372 SER A C 1
ATOM 2907 O O . SER A 1 372 ? -43.994 -20.557 -8.419 1.00 39.25 372 SER A O 1
ATOM 2909 N N . LYS A 1 373 ? -45.859 -21.143 -7.325 1.00 38.03 373 LYS A N 1
ATOM 2910 C CA . LYS A 1 373 ? -46.812 -20.709 -8.358 1.00 38.03 373 LYS A CA 1
ATOM 2911 C C . LYS A 1 373 ? -46.889 -19.180 -8.354 1.00 38.03 373 LYS A C 1
ATOM 2913 O O . LYS A 1 373 ? -47.603 -18.587 -7.553 1.00 38.03 373 LYS A O 1
ATOM 2918 N N . SER A 1 374 ? -46.176 -18.541 -9.276 1.00 38.44 374 SER A N 1
ATOM 2919 C CA . SER A 1 374 ? -46.474 -17.174 -9.693 1.00 38.44 374 SER A CA 1
ATOM 2920 C C . SER A 1 374 ? -47.651 -17.199 -10.675 1.00 38.44 374 SER A C 1
ATOM 2922 O O . SER A 1 374 ? -47.583 -17.764 -11.767 1.00 38.44 374 SER A O 1
ATOM 2924 N N . GLU A 1 375 ? -48.771 -16.612 -10.260 1.00 38.25 375 GLU A N 1
ATOM 2925 C CA . GLU A 1 375 ? -49.946 -16.413 -11.103 1.00 38.25 375 GLU A CA 1
ATOM 2926 C C . GLU A 1 375 ? -49.610 -15.495 -12.286 1.00 38.25 375 GLU A C 1
ATOM 2928 O O . GLU A 1 375 ? -49.339 -14.306 -12.125 1.00 38.25 375 GLU A O 1
ATOM 2933 N N . SER A 1 376 ? -49.690 -16.029 -13.504 1.00 35.72 376 SER A N 1
ATOM 2934 C CA . SER A 1 376 ? -49.856 -15.220 -14.711 1.00 35.72 376 SER A CA 1
ATOM 2935 C C . SER A 1 376 ? -50.962 -15.819 -15.579 1.00 35.72 376 SER A C 1
ATOM 2937 O O . SER A 1 376 ? -50.907 -16.954 -16.050 1.00 35.72 376 SER A O 1
ATOM 2939 N N . LYS A 1 377 ? -52.033 -15.038 -15.733 1.00 41.34 377 LYS A N 1
ATOM 2940 C CA . LYS A 1 377 ? -53.171 -15.306 -16.612 1.00 41.34 377 LYS A CA 1
ATOM 2941 C C . LYS A 1 377 ? -52.735 -15.140 -18.074 1.00 41.34 377 LYS A C 1
ATOM 2943 O O . LYS A 1 377 ? -52.273 -14.065 -18.438 1.00 41.34 377 LYS A O 1
ATOM 2948 N N . SER A 1 378 ? -52.968 -16.144 -18.921 1.00 35.00 378 SER A N 1
ATOM 2949 C CA . SER A 1 378 ? -53.769 -16.038 -20.164 1.00 35.00 378 SER A CA 1
ATOM 2950 C C . SER A 1 378 ? -53.441 -17.127 -21.204 1.00 35.00 378 SER A C 1
ATOM 2952 O O . SER A 1 378 ? -52.334 -17.250 -21.706 1.00 35.00 378 SER A O 1
ATOM 2954 N N . SER A 1 379 ? -54.482 -17.898 -21.534 1.00 34.94 379 SER A N 1
ATOM 2955 C CA . SER A 1 379 ? -54.866 -18.385 -22.870 1.00 34.94 379 SER A CA 1
ATOM 2956 C C . SER A 1 379 ? -53.823 -19.038 -23.804 1.00 34.94 379 SER A C 1
ATOM 2958 O O . SER A 1 379 ? -53.072 -18.344 -24.477 1.00 34.94 379 SER A O 1
ATOM 2960 N N . LYS A 1 380 ? -53.948 -20.354 -24.033 1.00 36.12 380 LYS A N 1
ATOM 2961 C CA . LYS A 1 380 ? -54.481 -20.976 -25.276 1.00 36.12 380 LYS A CA 1
ATOM 2962 C C . LYS A 1 380 ? -54.039 -22.442 -25.403 1.00 36.12 380 LYS A C 1
ATOM 2964 O O . LYS A 1 380 ? -52.905 -22.753 -25.728 1.00 36.12 380 LYS A O 1
ATOM 2969 N N . LYS A 1 381 ? -55.022 -23.310 -25.166 1.00 41.16 381 LYS A N 1
ATOM 2970 C CA . LYS A 1 381 ? -55.366 -24.560 -25.860 1.00 41.16 381 LYS A CA 1
ATOM 2971 C C . LYS A 1 381 ? -54.491 -24.944 -27.073 1.00 41.16 381 LYS A C 1
ATOM 2973 O O . LYS A 1 381 ? -54.603 -24.309 -28.117 1.00 41.16 381 LYS A O 1
ATOM 2978 N N . SER A 1 382 ? -53.789 -26.072 -26.971 1.00 35.72 382 SER A N 1
ATOM 2979 C CA . SER A 1 382 ? -53.659 -27.047 -28.064 1.00 35.72 382 SER A CA 1
ATOM 2980 C C . SER A 1 382 ? -53.186 -28.395 -27.526 1.00 35.72 382 SER A C 1
ATOM 2982 O O . SER A 1 382 ? -52.131 -28.491 -26.902 1.00 35.72 382 SER A O 1
ATOM 2984 N N . ASP A 1 383 ? -54.000 -29.409 -27.789 1.00 42.16 383 ASP A N 1
ATOM 2985 C CA . ASP A 1 383 ? -53.737 -30.824 -27.590 1.00 42.16 383 ASP A CA 1
ATOM 2986 C C . ASP A 1 383 ? -52.499 -31.285 -28.371 1.00 42.16 383 ASP A C 1
ATOM 2988 O O . ASP A 1 383 ? -52.432 -31.097 -29.586 1.00 42.16 383 ASP A O 1
ATOM 2992 N N . SER A 1 384 ? -51.565 -31.975 -27.717 1.00 37.38 384 SER A N 1
ATOM 2993 C CA . SER A 1 384 ? -50.827 -33.056 -28.374 1.00 37.38 384 SER A CA 1
ATOM 2994 C C . SER A 1 384 ? -50.242 -34.044 -27.366 1.00 37.38 384 SER A C 1
ATOM 2996 O O . SER A 1 384 ? -49.662 -33.720 -26.334 1.00 37.38 384 SER A O 1
ATOM 2998 N N . LYS A 1 385 ? -50.491 -35.298 -27.710 1.00 42.09 385 LYS A N 1
ATOM 2999 C CA . LYS A 1 385 ? -50.196 -36.552 -27.039 1.00 42.09 385 LYS A CA 1
ATOM 3000 C C . LYS A 1 385 ? -48.862 -37.053 -27.593 1.00 42.09 385 LYS A C 1
ATOM 3002 O O . LYS A 1 385 ? -48.767 -37.195 -28.807 1.00 42.09 385 LYS A O 1
ATOM 3007 N N . SER A 1 386 ? -47.860 -37.335 -26.761 1.00 36.50 386 SER A N 1
ATOM 3008 C CA . SER A 1 386 ? -46.802 -38.299 -27.112 1.00 36.50 386 SER A CA 1
ATOM 3009 C C . SER A 1 386 ? -46.020 -38.764 -25.884 1.00 36.50 386 SER A C 1
ATOM 3011 O O . SER A 1 386 ? -45.871 -38.041 -24.901 1.00 36.50 386 SER A O 1
ATOM 3013 N N . GLU A 1 387 ? -45.629 -40.028 -25.960 1.00 38.00 387 GLU A N 1
ATOM 3014 C CA . GLU A 1 387 ? -45.142 -40.918 -24.915 1.00 38.00 387 GLU A CA 1
ATOM 3015 C C . GLU A 1 387 ? -43.623 -40.791 -24.670 1.00 38.00 387 GLU A C 1
ATOM 3017 O O . GLU A 1 387 ? -42.882 -40.299 -25.513 1.00 38.00 387 GLU A O 1
ATOM 3022 N N . SER A 1 388 ? -43.209 -41.251 -23.481 1.00 40.75 388 SER A N 1
ATOM 3023 C CA . SER A 1 388 ? -41.931 -41.897 -23.110 1.00 40.75 388 SER A CA 1
ATOM 3024 C C . SER A 1 388 ? -40.634 -41.562 -23.877 1.00 40.75 388 SER A C 1
ATOM 3026 O O . SER A 1 388 ? -40.486 -41.925 -25.035 1.00 40.75 388 SER A O 1
ATOM 3028 N N . ASP A 1 389 ? -39.594 -41.078 -23.178 1.00 39.16 389 ASP A N 1
ATOM 3029 C CA . ASP A 1 389 ? -38.528 -41.964 -22.666 1.00 39.16 389 ASP A CA 1
ATOM 3030 C C . ASP A 1 389 ? -37.361 -41.251 -21.935 1.00 39.16 389 ASP A C 1
ATOM 3032 O O . ASP A 1 389 ? -36.867 -40.187 -22.294 1.00 39.16 389 ASP A O 1
ATOM 3036 N N . LYS A 1 390 ? -36.971 -41.928 -20.854 1.00 44.00 390 LYS A N 1
ATOM 3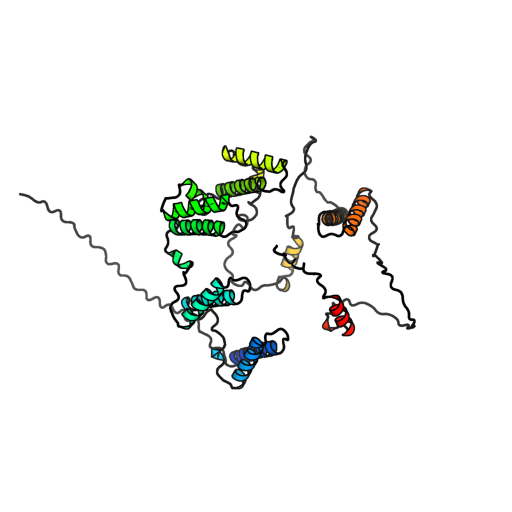037 C CA . LYS A 1 390 ? -35.701 -42.072 -20.118 1.00 44.00 390 LYS A CA 1
ATOM 3038 C C . LYS A 1 390 ? -34.464 -41.187 -20.411 1.00 44.00 390 LYS A C 1
ATOM 3040 O O . LYS A 1 390 ? -33.854 -41.213 -21.468 1.00 44.00 390 LYS A O 1
ATOM 3045 N N . SER A 1 391 ? -33.992 -40.602 -19.302 1.00 47.28 391 SER A N 1
ATOM 3046 C CA . SER A 1 391 ? -32.606 -40.571 -18.782 1.00 47.28 391 SER A CA 1
ATOM 3047 C C . SER A 1 391 ? -31.444 -40.104 -19.674 1.00 47.28 391 SER A C 1
ATOM 3049 O O . SER A 1 391 ? -30.912 -40.851 -20.488 1.00 47.28 391 SER A O 1
ATOM 3051 N N . GLY A 1 392 ? -30.902 -38.929 -19.334 1.00 42.12 392 GLY A N 1
ATOM 3052 C CA . GLY A 1 392 ? -29.552 -38.514 -19.721 1.00 42.12 392 GLY A CA 1
ATOM 3053 C C . GLY A 1 392 ? -29.262 -37.056 -19.367 1.00 42.12 392 GLY A C 1
ATOM 3054 O O . GLY A 1 392 ? -29.278 -36.198 -20.242 1.00 42.12 392 GLY A O 1
ATOM 3055 N N . LYS A 1 393 ? -29.005 -36.741 -18.086 1.00 46.53 393 LYS A N 1
ATOM 3056 C CA . LYS A 1 393 ? -28.577 -35.392 -17.653 1.00 46.53 393 LYS A CA 1
ATOM 3057 C C . LYS A 1 393 ? -27.118 -35.131 -18.063 1.00 46.53 393 LYS A C 1
ATOM 3059 O O . LYS A 1 393 ? -26.219 -35.113 -17.228 1.00 46.53 393 LYS A O 1
ATOM 3064 N N . GLY A 1 394 ? -26.885 -34.922 -19.356 1.00 47.72 394 GLY A N 1
ATOM 3065 C CA . GLY A 1 394 ? -25.690 -34.248 -19.857 1.00 47.72 394 GLY A CA 1
ATOM 3066 C C . GLY A 1 394 ? -25.878 -32.736 -19.736 1.00 47.72 394 GLY A C 1
ATOM 3067 O O . GLY A 1 394 ? -26.926 -32.213 -20.109 1.00 47.72 394 GLY A O 1
ATOM 3068 N N . LYS A 1 395 ? -24.889 -32.023 -19.188 1.00 55.31 395 LYS A N 1
ATOM 3069 C CA . LYS A 1 395 ? -24.885 -30.554 -19.115 1.00 55.31 395 LYS A CA 1
ATOM 3070 C C . LYS A 1 395 ? -24.860 -29.984 -20.539 1.00 55.31 395 LYS A C 1
ATOM 3072 O O . LYS A 1 395 ? -23.798 -29.851 -21.137 1.00 55.31 395 LYS A O 1
ATOM 3077 N N . GLN A 1 396 ? -26.030 -29.680 -21.090 1.00 64.69 396 GLN A N 1
ATOM 3078 C CA . GLN A 1 396 ? -26.174 -28.994 -22.369 1.00 64.69 396 GLN A CA 1
ATOM 3079 C C . GLN A 1 396 ? -25.683 -27.549 -22.213 1.00 64.69 396 GLN A C 1
ATOM 3081 O O . GLN A 1 396 ? -26.325 -26.723 -21.567 1.00 64.69 396 GLN A O 1
ATOM 3086 N N . GLY A 1 397 ? -24.493 -27.257 -22.744 1.00 73.19 397 GLY A N 1
ATOM 3087 C CA . GLY A 1 397 ? -23.948 -25.900 -22.791 1.00 73.19 397 GLY A CA 1
ATOM 3088 C C . GLY A 1 397 ? -24.779 -24.985 -23.698 1.00 73.19 397 GLY A C 1
ATOM 3089 O O . GLY A 1 397 ? -25.516 -25.461 -24.566 1.00 73.19 397 GLY A O 1
ATOM 3090 N N . PHE A 1 398 ? -24.624 -23.665 -23.531 1.00 77.81 398 PHE A N 1
ATOM 3091 C CA . PHE A 1 398 ? -25.359 -22.613 -24.259 1.00 77.81 398 PHE A CA 1
ATOM 3092 C C . PHE A 1 398 ? -25.392 -22.792 -25.790 1.00 77.81 398 PHE A C 1
ATOM 3094 O O . PHE A 1 398 ? -26.335 -22.338 -26.427 1.00 77.81 398 PHE A O 1
ATOM 3101 N N . ALA A 1 399 ? -24.417 -23.497 -26.374 1.00 74.38 399 ALA A N 1
ATOM 3102 C CA . ALA A 1 399 ? -24.357 -23.800 -27.805 1.00 74.38 399 ALA A CA 1
ATOM 3103 C C . ALA A 1 399 ? -25.492 -24.713 -28.313 1.00 74.38 399 ALA A C 1
ATOM 3105 O O . ALA A 1 399 ? -25.797 -24.700 -29.500 1.00 74.38 399 ALA A O 1
ATOM 3106 N N . SER A 1 400 ? -26.118 -25.494 -27.430 1.00 78.88 400 SER A N 1
ATOM 3107 C CA . SER A 1 400 ? -27.235 -26.390 -27.774 1.00 78.88 400 SER A CA 1
ATOM 3108 C C . SER A 1 400 ? -28.615 -25.799 -27.464 1.00 78.88 400 SER A C 1
ATOM 3110 O O . SER A 1 400 ? -29.633 -26.427 -27.747 1.00 78.88 400 SER A O 1
ATOM 3112 N N . MET A 1 401 ? -28.671 -24.583 -26.905 1.00 84.75 401 MET A N 1
ATOM 3113 C CA . MET A 1 401 ? -29.938 -23.910 -26.633 1.00 84.75 401 MET A CA 1
ATOM 3114 C C . MET A 1 401 ? -30.513 -23.278 -27.911 1.00 84.75 401 MET A C 1
ATOM 3116 O O . MET A 1 401 ? -29.776 -22.626 -28.653 1.00 84.75 401 MET A O 1
ATOM 3120 N N . PRO A 1 402 ? -31.833 -23.390 -28.150 1.00 89.69 402 PRO A N 1
ATOM 3121 C CA . PRO A 1 402 ? -32.503 -22.660 -29.221 1.00 89.69 402 PRO A CA 1
ATOM 3122 C C . PRO A 1 402 ? -32.237 -21.154 -29.111 1.00 89.69 402 PRO A C 1
ATOM 3124 O O . PRO A 1 402 ? -32.267 -20.593 -28.011 1.00 89.69 402 PRO A O 1
ATOM 3127 N N . LYS A 1 403 ? -32.005 -20.488 -30.249 1.00 85.38 403 LYS A N 1
ATOM 3128 C CA . LYS A 1 403 ? -31.624 -19.063 -30.304 1.00 85.38 403 LYS A CA 1
ATOM 3129 C C . LYS A 1 403 ? -32.607 -18.141 -29.570 1.00 85.38 403 LYS A C 1
ATOM 3131 O O . LYS A 1 403 ? -32.179 -17.171 -28.952 1.00 85.38 403 LYS A O 1
ATOM 3136 N N . GLU A 1 404 ? -33.892 -18.481 -29.577 1.00 87.88 404 GLU A N 1
ATOM 3137 C CA . GLU A 1 404 ? -34.960 -17.742 -28.889 1.00 87.88 404 GLU A CA 1
ATOM 3138 C C . GLU A 1 404 ? -34.761 -17.721 -27.364 1.00 87.88 404 GLU A C 1
ATOM 3140 O O . GLU A 1 404 ? -34.844 -16.666 -26.741 1.00 87.88 404 GLU A O 1
ATOM 3145 N N . LYS A 1 405 ? -34.384 -18.859 -26.762 1.00 86.44 405 LYS A N 1
ATOM 3146 C CA . LYS A 1 405 ? -34.085 -18.947 -25.322 1.00 86.44 405 LYS A CA 1
ATOM 3147 C C . LYS A 1 405 ? -32.827 -18.172 -24.943 1.00 86.44 405 LYS A C 1
ATOM 3149 O O . LYS A 1 405 ? -32.776 -17.559 -23.880 1.00 86.44 405 LYS A O 1
ATOM 3154 N N . VAL A 1 406 ? -31.813 -18.174 -25.810 1.00 89.56 406 VAL A N 1
ATOM 3155 C CA . VAL A 1 406 ? -30.588 -17.391 -25.587 1.00 89.56 406 VAL A CA 1
ATOM 3156 C C . VAL A 1 406 ? -30.897 -15.890 -25.615 1.00 89.56 406 VAL A C 1
ATOM 3158 O O . VAL A 1 406 ? -30.425 -15.157 -24.746 1.00 89.56 406 VAL A O 1
ATOM 3161 N N . GLN A 1 407 ? -31.736 -15.438 -26.554 1.00 87.00 407 GLN A N 1
ATOM 3162 C CA . GLN A 1 407 ? -32.200 -14.047 -26.607 1.00 87.00 407 GLN A CA 1
ATOM 3163 C C . GLN A 1 407 ? -33.041 -13.666 -25.385 1.00 87.00 407 GLN A C 1
ATOM 3165 O O . GLN A 1 407 ? -32.846 -12.584 -24.831 1.00 87.00 407 GLN A O 1
ATOM 3170 N N . GLU A 1 408 ? -33.923 -14.546 -24.909 1.00 85.69 408 GLU A N 1
ATOM 3171 C CA . GLU A 1 408 ? -34.731 -14.290 -23.712 1.00 85.69 408 GLU A CA 1
ATOM 3172 C C . GLU A 1 408 ? -33.861 -14.112 -22.453 1.00 85.69 408 GLU A C 1
ATOM 3174 O O . GLU A 1 408 ? -34.071 -13.181 -21.672 1.00 85.69 408 GLU A O 1
ATOM 3179 N N . ILE A 1 409 ? -32.838 -14.956 -22.276 1.00 82.75 409 ILE A N 1
ATOM 3180 C CA . ILE A 1 409 ? -31.905 -14.863 -21.142 1.00 82.75 409 ILE A CA 1
ATOM 3181 C C . ILE A 1 409 ? -31.056 -13.587 -21.237 1.00 82.75 409 ILE A C 1
ATOM 3183 O O . ILE A 1 409 ? -30.900 -12.883 -20.238 1.00 82.75 409 ILE A O 1
ATOM 3187 N N . ALA A 1 410 ? -30.567 -13.236 -22.431 1.00 79.81 410 ALA A N 1
ATOM 3188 C CA . ALA A 1 410 ? -29.834 -11.987 -22.651 1.00 79.81 410 ALA A CA 1
ATOM 3189 C C . ALA A 1 410 ? -30.701 -10.749 -22.348 1.00 79.81 410 ALA A C 1
ATOM 3191 O O . ALA A 1 410 ? -30.220 -9.786 -21.753 1.00 79.81 410 ALA A O 1
ATOM 3192 N N . SER A 1 411 ? -31.996 -10.807 -22.676 1.00 80.31 411 SER A N 1
ATOM 3193 C CA . SER A 1 411 ? -32.963 -9.733 -22.402 1.00 80.31 411 SER A CA 1
ATOM 3194 C C . SER A 1 411 ? -33.224 -9.541 -20.905 1.00 80.31 411 SER A C 1
ATOM 3196 O O . SER A 1 411 ? -33.481 -8.426 -20.452 1.00 80.31 411 SER A O 1
ATOM 3198 N N . LYS A 1 412 ? -33.145 -10.624 -20.121 1.00 77.69 412 LYS A N 1
ATOM 3199 C CA . LYS A 1 412 ? -33.386 -10.614 -18.668 1.00 77.69 412 LYS A CA 1
ATOM 3200 C C . LYS A 1 412 ? -32.143 -10.243 -17.840 1.00 77.69 412 LYS A C 1
ATOM 3202 O O . LYS A 1 412 ? -32.294 -9.828 -16.696 1.00 77.69 412 LYS A O 1
ATOM 3207 N N . GLY A 1 413 ? -30.932 -10.353 -18.394 1.00 62.69 413 GLY A N 1
ATOM 3208 C CA . GLY A 1 413 ? -29.674 -10.312 -17.629 1.00 62.69 413 GLY A CA 1
ATOM 3209 C C . GLY A 1 413 ? -28.954 -8.962 -17.470 1.00 62.69 413 GLY A C 1
ATOM 3210 O O . GLY A 1 413 ? -27.851 -8.950 -16.937 1.00 62.69 413 GLY A O 1
ATOM 3211 N N . GLY A 1 414 ? -29.511 -7.834 -17.925 1.00 53.09 414 GLY A N 1
ATOM 3212 C CA . GLY A 1 414 ? -28.727 -6.600 -18.136 1.00 53.09 414 GLY A CA 1
ATOM 3213 C C . GLY A 1 414 ? -29.071 -5.358 -17.305 1.00 53.09 414 GLY A C 1
ATOM 3214 O O . GLY A 1 414 ? -28.684 -4.267 -17.709 1.00 53.09 414 GLY A O 1
ATOM 3215 N N . ARG A 1 415 ? -29.811 -5.452 -16.192 1.00 48.31 415 ARG A N 1
ATOM 3216 C CA . ARG A 1 415 ? -30.152 -4.272 -15.365 1.00 48.31 415 ARG A CA 1
ATOM 3217 C C . ARG A 1 415 ? -29.514 -4.344 -13.981 1.00 48.31 415 ARG A C 1
ATOM 3219 O O . ARG A 1 415 ? -30.184 -4.634 -12.994 1.00 48.31 415 ARG A O 1
ATOM 3226 N N . THR A 1 416 ? -28.224 -4.031 -13.894 1.00 47.53 416 THR A N 1
ATOM 3227 C CA . THR A 1 416 ? -27.637 -3.577 -12.627 1.00 47.53 416 THR A CA 1
ATOM 3228 C C . THR A 1 416 ? -28.231 -2.206 -12.313 1.00 47.53 416 THR A C 1
ATOM 3230 O O . THR A 1 416 ? -27.975 -1.234 -13.023 1.00 47.53 416 THR A O 1
ATOM 3233 N N . LYS A 1 417 ? -29.080 -2.137 -11.286 1.00 48.97 417 LYS A N 1
ATOM 3234 C CA . LYS A 1 417 ? -29.623 -0.884 -10.756 1.00 48.97 417 LYS A CA 1
ATOM 3235 C C . LYS A 1 417 ? -28.503 -0.099 -10.063 1.00 48.97 417 LYS A C 1
ATOM 3237 O O . LYS A 1 417 ? -28.384 -0.171 -8.851 1.00 48.97 417 LYS A O 1
ATOM 3242 N N . ASN A 1 418 ? -27.709 0.642 -10.826 1.00 45.84 418 ASN A N 1
ATOM 3243 C CA . ASN A 1 418 ? -26.976 1.795 -10.310 1.00 45.84 418 ASN A CA 1
ATOM 3244 C C . ASN A 1 418 ? -27.613 3.032 -10.944 1.00 45.84 418 ASN A C 1
ATOM 3246 O O . ASN A 1 418 ? -27.178 3.510 -11.988 1.00 45.84 418 ASN A O 1
ATOM 3250 N N . ALA A 1 419 ? -28.725 3.470 -10.352 1.00 45.34 419 ALA A N 1
ATOM 3251 C CA . ALA A 1 419 ? -29.264 4.798 -10.594 1.00 45.34 419 ALA A CA 1
ATOM 3252 C C . ALA A 1 419 ? -28.364 5.782 -9.840 1.00 45.34 419 ALA A C 1
ATOM 3254 O O . ALA A 1 419 ? -28.192 5.648 -8.631 1.00 45.34 419 ALA A O 1
ATOM 3255 N N . GLY A 1 420 ? -27.736 6.689 -10.586 1.00 44.41 420 GLY A N 1
ATOM 3256 C CA . GLY A 1 420 ? -26.909 7.754 -10.043 1.00 44.41 420 GLY A CA 1
ATOM 3257 C C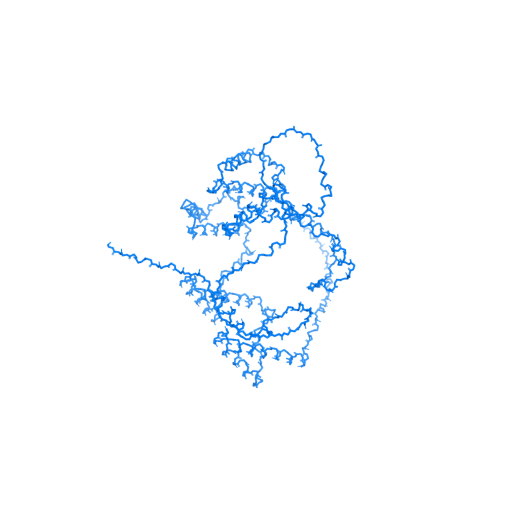 . GLY A 1 420 ? -27.749 8.774 -9.283 1.00 44.41 420 GLY A C 1
ATOM 3258 O O . GLY A 1 420 ? -28.846 9.133 -9.711 1.00 44.41 420 GLY A O 1
ATOM 3259 N N . GLU A 1 421 ? -27.204 9.224 -8.160 1.00 46.81 421 GLU A N 1
ATOM 3260 C CA . GLU A 1 421 ? -27.598 10.457 -7.491 1.00 46.81 421 GLU A CA 1
ATOM 3261 C C . GLU A 1 421 ? -27.238 11.647 -8.392 1.00 46.81 421 GLU A C 1
ATOM 3263 O O . GLU A 1 421 ? -26.112 11.763 -8.881 1.00 46.81 421 GLU A O 1
ATOM 3268 N N . GLU A 1 422 ? -28.219 12.512 -8.647 1.00 50.44 422 GLU A N 1
ATOM 3269 C CA . GLU A 1 422 ? -28.018 13.790 -9.325 1.00 50.44 422 GLU A CA 1
ATOM 3270 C C . GLU A 1 422 ? -27.243 14.767 -8.422 1.00 50.44 422 GLU A C 1
ATOM 3272 O O . GLU A 1 422 ? -27.551 14.876 -7.232 1.00 50.44 422 GLU A O 1
ATOM 3277 N N . PRO A 1 423 ? -26.287 15.546 -8.959 1.00 58.47 423 PRO A N 1
ATOM 3278 C CA . PRO A 1 423 ? -25.661 16.624 -8.209 1.00 58.47 423 PRO A CA 1
ATOM 3279 C C . PRO A 1 423 ? -26.635 17.801 -8.059 1.00 58.47 423 PRO A C 1
ATOM 3281 O O . PRO A 1 423 ? -27.000 18.469 -9.029 1.00 58.47 423 PRO A O 1
ATOM 3284 N N . THR A 1 424 ? -27.037 18.086 -6.821 1.00 58.25 424 THR A N 1
ATOM 3285 C CA . THR A 1 424 ? -27.800 19.286 -6.471 1.00 58.25 424 THR A CA 1
ATOM 3286 C C . THR A 1 424 ? -26.981 20.541 -6.767 1.00 58.25 424 THR A C 1
ATOM 3288 O O . THR A 1 424 ? -25.917 20.758 -6.187 1.00 58.25 424 THR A O 1
ATOM 3291 N N . ALA A 1 425 ? -27.503 21.383 -7.657 1.00 51.97 425 ALA A N 1
ATOM 3292 C CA . ALA A 1 425 ? -26.960 22.695 -7.970 1.00 51.97 425 ALA A CA 1
ATOM 3293 C C . ALA A 1 425 ? -26.990 23.615 -6.736 1.00 51.97 425 ALA A C 1
ATOM 3295 O O . ALA A 1 425 ? -28.058 24.002 -6.254 1.00 51.97 425 ALA A O 1
ATOM 3296 N N . VAL A 1 426 ? -25.808 24.001 -6.256 1.00 59.59 426 VAL A N 1
ATOM 3297 C CA . VAL A 1 426 ? -25.629 25.080 -5.281 1.00 59.59 426 VAL A CA 1
ATOM 3298 C C . VAL A 1 426 ? -25.925 26.406 -5.982 1.00 59.59 426 VAL A C 1
ATOM 3300 O O . VAL A 1 426 ? -25.215 26.817 -6.899 1.00 59.59 426 VAL A O 1
ATOM 3303 N N . LYS A 1 427 ? -27.005 27.071 -5.565 1.00 60.75 427 LYS A N 1
ATOM 3304 C CA . LYS A 1 427 ? -27.270 28.476 -5.889 1.00 60.75 427 LYS A CA 1
ATOM 3305 C C . LYS A 1 427 ? -26.441 29.342 -4.944 1.00 60.75 427 LYS A C 1
ATOM 3307 O O . LYS A 1 427 ? -26.708 29.353 -3.747 1.00 60.75 427 LYS A O 1
ATOM 3312 N N . ASN A 1 428 ? -25.467 30.060 -5.492 1.00 54.97 428 ASN A N 1
ATOM 3313 C CA . ASN A 1 428 ? -24.812 31.166 -4.800 1.00 54.97 428 ASN A CA 1
ATOM 3314 C C . ASN A 1 428 ? -25.770 32.365 -4.764 1.00 54.97 428 ASN A C 1
ATOM 3316 O O . ASN A 1 428 ? -26.263 32.779 -5.815 1.00 54.97 428 ASN A O 1
ATOM 3320 N N . ASN A 1 429 ? -26.007 32.888 -3.562 1.00 58.19 429 ASN A N 1
ATOM 3321 C CA . ASN A 1 429 ? -26.541 34.223 -3.296 1.00 58.19 429 ASN A CA 1
ATOM 3322 C C . ASN A 1 429 ? -25.467 35.029 -2.574 1.00 58.19 429 ASN A C 1
ATOM 3324 O O . ASN A 1 429 ? -24.819 34.429 -1.684 1.00 58.19 429 ASN A O 1
#